Protein AF-0000000084900836 (afdb_homodimer)

Foldseek 3Di:
DLVVLVVCVVVVVVVVVPPPPDPPCPPDDDDDDPDPPDDDDDPPPPPVPPPPCPVPPPVPDPPPPQDPQLVLLVSLQVLLQSLLVLLFVVLLVVLVVVLVVLCVVLNLDDDPVQLVVCVVPVDHDPSLVVVLVVLQVQFQHRDDPVVLVQQARSNCLSDPQNSVRSLSRQADPDPRDDSDNGSVVDHSRRRLSSCLTGNVNPQQWPDNVLSVQSNVLVCCSVVPPVSGHDPVSSVSSNVSSVNSVPTPSNVD/DLVVLVVCVVVVVVVVVPVPPPPPPPCPDDDDDPDDDDDDDDDPDDPPPPPPPPVPPPVPDPPPPDDPFLVLLVSLQVLLQSLLVLLFVVLLVVLVVVLVVLCVVLNLDDDPVQLVCCVVVVDHDPSLVVVLVVLQVQFQHRDDPVVLVQQAPSNCCSDPQNSVRSLSRQFPPDPRDDSDNGSVVDHSRRRLSSCLTGNVNPQQWPDNVLSVQSNVLVCCSVVVPVSGHDPVSSVSSNVSSVNSVPTPSNVD

Organism: Ciona savignyi (NCBI:txid51511)

InterPro domains:
  IPR027897 Protein of unknown function DUF4559 [PF15112] (69-247)
  IPR027897 Protein of unknown function DUF4559 [PTHR35083] (71-247)

pLDDT: mean 72.19, std 28.57, range [16.2, 97.5]

Secondary structure (DSSP, 8-state):
-HHHHHHHHHHHHHHHHHTTS----------------------------------------------HHHHHHHHHHHHHHHHHHHHHHHHHHHHHHHHHHHHHHH-S---HHHHHHHHHH-PPPHHHHHHHHHHHHTBSSPPPHHHHHHHS-GGGTTSTTHHHHHHGGGS-TT--S----SGGGS-HHHHHHHHHHBGGGGGGSS-THHHHHHHHHHHHHHT-TTS---HHHHHHHHHHHHHHHT-HHHH-/-HHHHHHHHHHHHHHHHHTTT----------------------------------------------HHHHHHHHHHHHHHHHHHHHHHHHHHHHHHHHHHHHHHH-S---HHHHHHHHHH-PPPHHHHHHHHHHHHTBSSPPPHHHHHHHS-GGGTTSTTHHHHHHGGGS-TT--S----SGGGS-HHHHHHHHHHBGGGGGGSS-THHHHHHHHHHHHHHT-TTS---HHHHHHHHHHHHHHHT-HHHH-

Sequence (504 aa):
MYEKILRIFKQGCRQVQKHGRNVKKTSRKDGSQCSTVVTGQSSNPSCSQDKSDIQDTIPRSVHYTISHQTQNWLKAVLALRIAREYVSPVLDEFVQDMHQELVQKHGRNVSLNQIAQFRENGEVPSLLRAWINDVRSFHRTPPSTGAIRRITDVTKWPTREGAWEIARVFMAQGFRTGSENDSASFDVSAVFNYIYRCRTFEGHIEDINIARNILKARNMAMHSPMSEFTEPQLQTCLDVVDSLFNDETLKSMYEKILRIFKQGCRQVQKHGRNVKKTSRKDGSQCSTVVTGQSSNPSCSQDKSDIQDTIPRSVHYTISHQTQNWLKAVLALRIAREYVSPVLDEFVQDMHQELVQKHGRNVSLNQIAQFRENGEVPSLLRAWINDVRSFHRTPPSTGAIRRITDVTKWPTREGAWEIARVFMAQGFRTGSENDSASFDVSAVFNYIYRCRTFEGHIEDINIARNILKARNMAMHSPMSEFTEPQLQTCLDVVDSLFNDETLKS

Structure (mmCIF, N/CA/C/O backbone):
data_AF-0000000084900836-model_v1
#
loop_
_entity.id
_entity.type
_entity.pdbx_description
1 polymer 'Uncharacterized protein'
#
loop_
_atom_site.group_PDB
_atom_site.id
_atom_site.type_symbol
_atom_site.label_atom_id
_atom_site.label_alt_id
_atom_site.label_comp_id
_atom_site.label_asym_id
_atom_site.label_entity_id
_atom_site.label_seq_id
_atom_site.pdbx_PDB_ins_code
_atom_site.Cartn_x
_atom_site.Cartn_y
_atom_site.Cartn_z
_atom_site.occupancy
_atom_site.B_iso_or_equiv
_atom_site.auth_seq_id
_atom_site.auth_comp_id
_atom_site.auth_asym_id
_atom_site.auth_atom_id
_atom_site.pdbx_PDB_model_num
ATOM 1 N N . MET A 1 1 ? -17.734 -1.455 19.656 1 34 1 MET A N 1
ATOM 2 C CA . MET A 1 1 ? -16.484 -0.945 19.109 1 34 1 MET A CA 1
ATOM 3 C C . MET A 1 1 ? -16.703 -0.367 17.719 1 34 1 MET A C 1
ATOM 5 O O . MET A 1 1 ? -16.266 0.747 17.422 1 34 1 MET A O 1
ATOM 9 N N . TYR A 1 2 ? -17.469 -1.179 16.969 1 36.94 2 TYR A N 1
ATOM 10 C CA . TYR A 1 2 ? -17.797 -0.679 15.641 1 36.94 2 TYR A CA 1
ATOM 11 C C . TYR A 1 2 ? -18.75 0.516 15.734 1 36.94 2 TYR A C 1
ATOM 13 O O . TYR A 1 2 ? -18.578 1.506 15.023 1 36.94 2 TYR A O 1
ATOM 21 N N . GLU A 1 3 ? -19.625 0.421 16.688 1 39.81 3 GLU A N 1
ATOM 22 C CA . GLU A 1 3 ? -20.562 1.525 16.906 1 39.81 3 GLU A CA 1
ATOM 23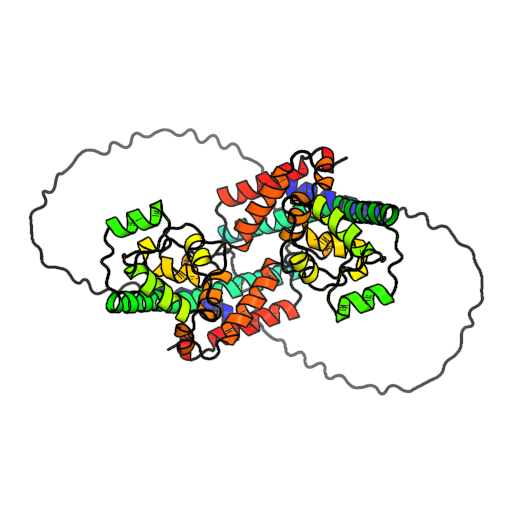 C C . GLU A 1 3 ? -19.812 2.799 17.312 1 39.81 3 GLU A C 1
ATOM 25 O O . GLU A 1 3 ? -20.172 3.893 16.859 1 39.81 3 GLU A O 1
ATOM 30 N N . LYS A 1 4 ? -18.969 2.582 18.047 1 39.5 4 LYS A N 1
ATOM 31 C CA . LYS A 1 4 ? -18.219 3.754 18.5 1 39.5 4 LYS A CA 1
ATOM 32 C C . LYS A 1 4 ? -17.469 4.406 17.344 1 39.5 4 LYS A C 1
ATOM 34 O O . LYS A 1 4 ? -17.453 5.633 17.219 1 39.5 4 LYS A O 1
ATOM 39 N N . ILE A 1 5 ? -16.938 3.566 16.641 1 39 5 ILE A N 1
ATOM 40 C CA . ILE A 1 5 ? -16.219 4.074 15.477 1 39 5 ILE A CA 1
ATOM 41 C C . ILE A 1 5 ? -17.188 4.812 14.562 1 39 5 ILE A C 1
ATOM 43 O O . ILE A 1 5 ? -16.891 5.906 14.078 1 39 5 ILE A O 1
ATOM 47 N N . LEU A 1 6 ? -18.406 4.262 14.594 1 44.94 6 LEU A N 1
ATOM 48 C CA . LEU A 1 6 ? -19.422 4.902 13.766 1 44.94 6 LEU A CA 1
ATOM 49 C C . LEU A 1 6 ? -19.922 6.199 14.398 1 44.94 6 LEU A C 1
ATOM 51 O O . LEU A 1 6 ? -20.203 7.172 13.695 1 44.94 6 LEU A O 1
ATOM 55 N N . ARG A 1 7 ? -20.016 6.148 15.703 1 43.69 7 ARG A N 1
ATOM 56 C CA . ARG A 1 7 ? -20.422 7.355 16.422 1 43.69 7 ARG A CA 1
ATOM 57 C C . ARG A 1 7 ? -19.375 8.453 16.266 1 43.69 7 ARG A C 1
ATOM 59 O O . ARG A 1 7 ? -19.719 9.625 16.078 1 43.69 7 ARG A O 1
ATOM 66 N N . ILE A 1 8 ? -18.328 7.98 16.469 1 39.66 8 ILE A N 1
ATOM 67 C CA . ILE A 1 8 ? -17.266 8.969 16.281 1 39.66 8 ILE A CA 1
ATOM 68 C C . ILE A 1 8 ? -17.281 9.469 14.844 1 39.66 8 ILE A C 1
ATOM 70 O O . ILE A 1 8 ? -17.078 10.664 14.594 1 39.66 8 ILE A O 1
ATOM 74 N N . PHE A 1 9 ? -17.609 8.539 14.047 1 38.88 9 PHE A N 1
ATOM 75 C CA . PHE A 1 9 ? -17.812 8.898 12.648 1 38.88 9 PHE A CA 1
ATOM 76 C C . PHE A 1 9 ? -18.859 10.008 12.516 1 38.88 9 PHE A C 1
ATOM 78 O O . PHE A 1 9 ? -18.672 10.961 11.758 1 38.88 9 PHE A O 1
ATOM 85 N N . LYS A 1 10 ? -20.031 9.734 13.141 1 37.31 10 LYS A N 1
ATOM 86 C CA . LYS A 1 10 ? -21.125 10.688 13.125 1 37.31 10 LYS A CA 1
ATOM 87 C C . LYS A 1 10 ? -20.75 11.984 13.836 1 37.31 10 LYS A C 1
ATOM 89 O O . LYS A 1 10 ? -21.125 13.07 13.414 1 37.31 10 LYS A O 1
ATOM 94 N N . GLN A 1 11 ? -20.078 11.812 14.828 1 36 11 GLN A N 1
ATOM 95 C CA . GLN A 1 11 ? -19.688 13 15.57 1 36 11 GLN A CA 1
ATOM 96 C C . GLN A 1 11 ? -18.5 13.703 14.898 1 36 11 GLN A C 1
ATOM 98 O O . GLN A 1 11 ? -18.422 14.93 14.883 1 36 11 GLN A O 1
ATOM 103 N N . GLY A 1 12 ? -17.625 12.922 14.555 1 34.47 12 GLY A N 1
ATOM 104 C CA . GLY A 1 12 ? -16.469 13.516 13.906 1 34.47 12 GLY A CA 1
ATOM 105 C C . GLY A 1 12 ? -16.797 14.141 12.562 1 34.47 12 GLY A C 1
ATOM 106 O O . GLY A 1 12 ? -16.188 15.133 12.164 1 34.47 12 GLY A O 1
ATOM 107 N N . CYS A 1 13 ? -17.734 13.492 11.82 1 33.16 13 CYS A N 1
ATOM 108 C CA . CYS A 1 13 ? -18.25 14.203 10.664 1 33.16 13 CYS A CA 1
ATOM 109 C C . CYS A 1 13 ? -19 15.469 11.078 1 33.16 13 CYS A C 1
ATOM 111 O O . CYS A 1 13 ? -19.094 16.422 10.305 1 33.16 13 CYS A O 1
ATOM 113 N N . ARG A 1 14 ? -19.703 15.547 12.211 1 32.03 14 ARG A N 1
ATOM 114 C CA . ARG A 1 14 ? -20.422 16.734 12.664 1 32.03 14 ARG A CA 1
ATOM 115 C C . ARG A 1 14 ? -19.453 17.844 13.055 1 32.03 14 ARG A C 1
ATOM 117 O O . ARG A 1 14 ? -19.703 19.016 12.812 1 32.03 14 ARG A O 1
ATOM 124 N N . GLN A 1 15 ? -18.438 17.516 13.711 1 31.34 15 GLN A N 1
ATOM 125 C CA . GLN A 1 15 ? -17.609 18.609 14.203 1 31.34 15 GLN A CA 1
ATOM 126 C C . GLN A 1 15 ? -16.875 19.297 13.062 1 31.34 15 GLN A C 1
ATOM 128 O O . GLN A 1 15 ? -16.453 20.453 13.188 1 31.34 15 GLN A O 1
ATOM 133 N N . VAL A 1 16 ? -16.625 18.578 12.031 1 30.45 16 VAL A N 1
ATOM 134 C CA . VAL A 1 16 ? -15.961 19.297 10.953 1 30.45 16 VAL A CA 1
ATOM 135 C C . VAL A 1 16 ? -16.922 20.297 10.32 1 30.45 16 VAL A C 1
ATOM 137 O O . VAL A 1 16 ? -16.5 21.281 9.695 1 30.45 16 VAL A O 1
ATOM 140 N N . GLN A 1 17 ? -18.234 20.125 10.398 1 28.55 17 GLN A N 1
ATOM 141 C CA . GLN A 1 17 ? -19.094 21.172 9.859 1 28.55 17 GLN A CA 1
ATOM 142 C C . GLN A 1 17 ? -18.984 22.453 10.68 1 28.55 17 GLN A C 1
ATOM 144 O O . GLN A 1 17 ? -19.234 23.547 10.172 1 28.55 17 GLN A O 1
ATOM 149 N N . LYS A 1 18 ? -18.828 22.375 11.992 1 30.53 18 LYS A N 1
ATOM 150 C CA . LYS A 1 18 ? -19.016 23.609 12.758 1 30.53 18 LYS A CA 1
ATOM 151 C C . LYS A 1 18 ? -17.812 24.516 12.617 1 30.53 18 LYS A C 1
ATOM 153 O O . LYS A 1 18 ? -17.938 25.75 12.719 1 30.53 18 LYS A O 1
ATOM 158 N N . HIS A 1 19 ? -16.5 24 12.578 1 27.3 19 HIS A N 1
ATOM 159 C CA . HIS A 1 19 ? -15.484 25 12.867 1 27.3 19 HIS A CA 1
ATOM 160 C C . HIS A 1 19 ? -15.094 25.781 11.617 1 27.3 19 HIS A C 1
ATOM 162 O O . HIS A 1 19 ? -14.086 26.484 11.602 1 27.3 19 HIS A O 1
ATOM 168 N N . GLY A 1 20 ? -15.836 25.703 10.461 1 24.16 20 GLY A N 1
ATOM 169 C CA . GLY A 1 20 ? -15.523 26.578 9.352 1 24.16 20 GLY A CA 1
ATOM 170 C C . GLY A 1 20 ? -15.602 28.047 9.711 1 24.16 20 GLY A C 1
ATOM 171 O O . GLY A 1 20 ? -15.211 28.922 8.922 1 24.16 20 GLY A O 1
ATOM 172 N N . ARG A 1 21 ? -16.5 28.453 10.531 1 25.3 21 ARG A N 1
ATOM 173 C CA . ARG A 1 21 ? -16.953 29.844 10.438 1 25.3 21 ARG A CA 1
ATOM 174 C C . ARG A 1 21 ? -15.891 30.781 10.984 1 25.3 21 ARG A C 1
ATOM 176 O O . ARG A 1 21 ? -15.773 31.922 10.539 1 25.3 21 ARG A O 1
ATOM 183 N N . ASN A 1 22 ? -15.242 30.484 12.156 1 22.73 22 ASN A N 1
ATOM 184 C CA . ASN A 1 22 ? -14.891 31.766 12.742 1 22.73 22 ASN A CA 1
ATOM 185 C C . ASN A 1 22 ? -13.57 32.312 12.195 1 22.73 22 ASN A C 1
ATOM 187 O O . ASN A 1 22 ? -12.531 32.156 12.828 1 22.73 22 ASN A O 1
ATOM 191 N N . VAL A 1 23 ? -13.219 31.922 10.891 1 21.94 23 VAL A N 1
ATOM 192 C CA . VAL A 1 23 ? -12.062 32.625 10.383 1 21.94 23 VAL A CA 1
ATOM 193 C C . VAL A 1 23 ? -12.305 34.156 10.477 1 21.94 23 VAL A C 1
ATOM 195 O O . VAL A 1 23 ? -13.281 34.656 9.93 1 21.94 23 VAL A O 1
ATOM 198 N N . LYS A 1 24 ? -11.734 34.719 11.5 1 24 24 LYS A N 1
ATOM 199 C CA . LYS A 1 24 ? -11.758 36.156 11.711 1 24 24 LYS A CA 1
ATOM 200 C C . LYS A 1 24 ? -11.289 36.906 10.469 1 24 24 LYS A C 1
ATOM 202 O O . LYS A 1 24 ? -10.219 36.594 9.922 1 24 24 LYS A O 1
ATOM 207 N N . LYS A 1 25 ? -12.125 37.531 9.703 1 23.69 25 LYS A N 1
ATOM 208 C CA . LYS A 1 25 ? -12.055 38.531 8.617 1 23.69 25 LYS A CA 1
ATOM 209 C C . LYS A 1 25 ? -10.992 39.562 8.898 1 23.69 25 LYS A C 1
ATOM 211 O O . LYS A 1 25 ? -11.133 40.375 9.836 1 23.69 25 LYS A O 1
ATOM 216 N N . THR A 1 26 ? -9.719 39.281 8.789 1 19.36 26 THR A N 1
ATOM 217 C CA . THR A 1 26 ? -8.898 40.469 8.867 1 19.36 26 THR A CA 1
ATOM 218 C C . THR A 1 26 ? -9.203 41.406 7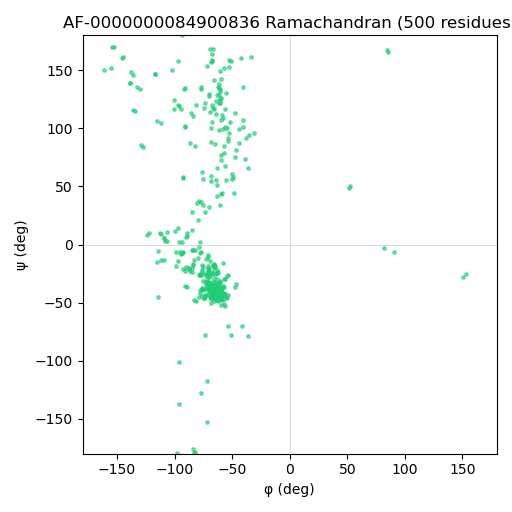.703 1 19.36 26 THR A C 1
ATOM 220 O O . THR A 1 26 ? -8.914 41.094 6.547 1 19.36 26 THR A O 1
ATOM 223 N N . SER A 1 27 ? -10.352 41.875 7.723 1 17.14 27 SER A N 1
ATOM 224 C CA . SER A 1 27 ? -10.805 42.906 6.793 1 17.14 27 SER A CA 1
ATOM 225 C C . SER A 1 27 ? -9.797 44.062 6.691 1 17.14 27 SER A C 1
ATOM 227 O O . SER A 1 27 ? -9.508 44.719 7.688 1 17.14 27 SER A O 1
ATOM 229 N N . ARG A 1 28 ? -8.656 43.781 5.953 1 19.66 28 ARG A N 1
ATOM 230 C CA . ARG A 1 28 ? -7.941 44.938 5.422 1 19.66 28 ARG A CA 1
ATOM 231 C C . ARG A 1 28 ? -8.914 45.969 4.91 1 19.66 28 ARG A C 1
ATOM 233 O O . ARG A 1 28 ? -9.977 45.656 4.367 1 19.66 28 ARG A O 1
ATOM 240 N N . LYS A 1 29 ? -8.68 47.25 5.238 1 19.38 29 LYS A N 1
ATOM 241 C CA . LYS A 1 29 ? -9.391 48.5 5.137 1 19.38 29 LYS A CA 1
ATOM 242 C C . LYS A 1 29 ? -9.609 48.906 3.68 1 19.38 29 LYS A C 1
ATOM 244 O O . LYS A 1 29 ? -10.336 49.844 3.391 1 19.38 29 LYS A O 1
ATOM 249 N N . ASP A 1 30 ? -8.773 48.281 2.682 1 19.09 30 ASP A N 1
ATOM 250 C CA . ASP A 1 30 ? -8.648 49.344 1.71 1 19.09 30 ASP A CA 1
ATOM 251 C C . ASP A 1 30 ? -9.945 49.562 0.938 1 19.09 30 ASP A C 1
ATOM 253 O O . ASP A 1 30 ? -10.75 48.625 0.815 1 19.09 30 ASP A O 1
ATOM 257 N N . GLY A 1 31 ? -10.25 50.75 0.4 1 16.5 31 GLY A N 1
ATOM 258 C CA . GLY A 1 31 ? -11.367 51.625 0.097 1 16.5 31 GLY A CA 1
ATOM 259 C C . GLY A 1 31 ? -12.195 51.125 -1.081 1 16.5 31 GLY A C 1
ATOM 260 O O . GLY A 1 31 ? -13.414 51 -0.968 1 16.5 31 GLY A O 1
ATOM 261 N N . SER A 1 32 ? -11.734 51.312 -2.443 1 17.28 32 SER A N 1
ATOM 262 C CA . SER A 1 32 ? -12.453 52.312 -3.24 1 17.28 32 SER A CA 1
ATOM 263 C C . SER A 1 32 ? -13.523 51.656 -4.105 1 17.28 32 SER A C 1
ATOM 265 O O . SER A 1 32 ? -13.516 50.438 -4.297 1 17.28 32 SER A O 1
ATOM 267 N N . GLN A 1 33 ? -13.664 52.062 -5.371 1 16.83 33 GLN A N 1
ATOM 268 C CA . GLN A 1 33 ? -14.688 52.656 -6.227 1 16.83 33 GLN A CA 1
ATOM 269 C C . GLN A 1 33 ? -15.242 51.625 -7.211 1 16.83 33 GLN A C 1
ATOM 271 O O . GLN A 1 33 ? -16.031 51.969 -8.086 1 16.83 33 GLN A O 1
ATOM 276 N N . CYS A 1 34 ? -14.922 50.188 -7.062 1 17.52 34 CYS A N 1
ATOM 277 C CA . CYS A 1 34 ? -14.992 49.688 -8.422 1 17.52 34 CYS A CA 1
ATOM 278 C C . CYS A 1 34 ? -16.422 49.656 -8.93 1 17.52 34 CYS A C 1
ATOM 280 O O . CYS A 1 34 ? -17.344 49.25 -8.203 1 17.52 34 CYS A O 1
ATOM 282 N N . SER A 1 35 ? -16.625 50.25 -10.141 1 17.03 35 SER A N 1
ATOM 283 C CA . SER A 1 35 ? -17.766 50.656 -10.953 1 17.03 35 SER A CA 1
ATOM 284 C C . SER A 1 35 ? -18.609 49.469 -11.359 1 17.03 35 SER A C 1
ATOM 286 O O . SER A 1 35 ? -18.094 48.406 -11.641 1 17.03 35 SER A O 1
ATOM 288 N N . THR A 1 36 ? -19.938 49.562 -11.117 1 17.08 36 THR A N 1
ATOM 289 C CA . THR A 1 36 ? -21.172 48.812 -11 1 17.08 36 THR A CA 1
ATOM 290 C C . THR A 1 36 ? -21.625 48.281 -12.375 1 17.08 36 THR A C 1
ATOM 292 O O . THR A 1 36 ? -22.75 47.812 -12.523 1 17.08 36 THR A O 1
ATOM 295 N N . VAL A 1 37 ? -20.531 47.938 -13.344 1 17.84 37 VAL A N 1
ATOM 296 C CA . VAL A 1 37 ? -21.219 47.969 -14.625 1 17.84 37 VAL A CA 1
ATOM 297 C C . VAL A 1 37 ? -22.328 46.938 -14.648 1 17.84 37 VAL A C 1
ATOM 299 O O . VAL A 1 37 ? -22.109 45.781 -14.266 1 17.84 37 VAL A O 1
ATOM 302 N N . VAL A 1 38 ? -23.469 47.375 -15.117 1 16.58 38 VAL A N 1
ATOM 303 C CA . VAL A 1 38 ? -24.906 47.125 -15 1 16.58 38 VAL A CA 1
ATOM 304 C C . VAL A 1 38 ? -25.281 45.812 -15.68 1 16.58 38 VAL A C 1
ATOM 306 O O . VAL A 1 38 ? -24.422 44.938 -15.852 1 16.58 38 VAL A O 1
ATOM 309 N N . THR A 1 39 ? -26.203 45.719 -16.859 1 16.2 39 THR A N 1
ATOM 310 C CA . THR A 1 39 ? -27.625 45.375 -16.797 1 16.2 39 THR A CA 1
ATOM 311 C C . THR A 1 39 ? -27.891 44.062 -17.484 1 16.2 39 THR A C 1
ATOM 313 O O . THR A 1 39 ? -28.672 43.219 -16.984 1 16.2 39 THR A O 1
ATOM 316 N N . GLY A 1 40 ? -27.328 43.688 -18.812 1 17 40 GLY A N 1
ATOM 317 C CA . GLY A 1 40 ? -28.469 43.469 -19.688 1 17 40 GLY A CA 1
ATOM 318 C C . GLY A 1 40 ? -29.062 42.062 -19.578 1 17 40 GLY A C 1
ATOM 319 O O . GLY A 1 40 ? -28.438 41.188 -19 1 17 40 GLY A O 1
ATOM 320 N N . GLN A 1 41 ? -30.172 41.688 -20.484 1 17.05 41 GLN A N 1
ATOM 321 C CA . GLN A 1 41 ? -31.469 41.031 -20.547 1 17.05 41 GLN A CA 1
ATOM 322 C C . GLN A 1 41 ? -31.312 39.562 -20.953 1 17.05 41 GLN A C 1
ATOM 324 O O . GLN A 1 41 ? -30.609 39.25 -21.906 1 17.05 41 GLN A O 1
ATOM 329 N N . SER A 1 42 ? -31.672 38.594 -20.094 1 18.39 42 SER A N 1
ATOM 330 C CA . SER A 1 42 ? -31.438 37.156 -19.969 1 18.39 42 SER A CA 1
ATOM 331 C C . SER A 1 42 ? -32.344 36.344 -20.875 1 18.39 42 SER A C 1
ATOM 333 O O . SER A 1 42 ? -32.406 35.125 -20.781 1 18.39 42 SER A O 1
ATOM 335 N N . SER A 1 43 ? -32.719 36.812 -22.156 1 18.31 43 SER A N 1
ATOM 336 C CA . SER A 1 43 ? -33.938 36.125 -22.609 1 18.31 43 SER A CA 1
ATOM 337 C C . SER A 1 43 ? -33.688 34.625 -22.828 1 18.31 43 SER A C 1
ATOM 339 O O . SER A 1 43 ? -32.688 34.25 -23.438 1 18.31 43 SER A O 1
ATOM 341 N N . ASN A 1 44 ? -34.375 33.75 -22.031 1 18.44 44 ASN A N 1
ATOM 342 C CA . ASN A 1 44 ? -34.344 32.344 -21.672 1 18.44 44 ASN A CA 1
ATOM 343 C C . ASN A 1 44 ? -34.906 31.469 -22.797 1 18.44 44 ASN A C 1
ATOM 345 O O . ASN A 1 44 ? -36.094 31.5 -23.062 1 18.44 44 ASN A O 1
ATOM 349 N N . PRO A 1 45 ? -34.312 31.562 -24.078 1 19.55 45 PRO A N 1
ATOM 350 C CA . PRO A 1 45 ? -35.156 30.875 -25.062 1 19.55 45 PRO A CA 1
ATOM 351 C C . PRO A 1 45 ? -35.438 29.422 -24.688 1 19.55 45 PRO A C 1
ATOM 353 O O . PRO A 1 45 ? -34.625 28.797 -23.984 1 19.55 45 PRO A O 1
ATOM 356 N N . SER A 1 46 ? -36.688 28.984 -24.719 1 19.75 46 SER A N 1
ATOM 357 C CA . SER A 1 46 ? -37.5 27.828 -24.359 1 19.75 46 SER A CA 1
ATOM 358 C C . SER A 1 46 ? -37.094 26.594 -25.156 1 19.75 46 SER A C 1
ATOM 360 O O . SER A 1 46 ? -37.375 26.516 -26.359 1 19.75 46 SER A O 1
ATOM 362 N N . CYS A 1 47 ? -35.812 26.188 -25.125 1 19.5 47 CYS A N 1
ATOM 363 C CA . CYS A 1 47 ? -35.469 25.109 -26.047 1 19.5 47 CYS A CA 1
ATOM 364 C C . CYS A 1 47 ? -36.281 23.859 -25.734 1 19.5 47 CYS A C 1
ATOM 366 O O . CYS A 1 47 ? -36.281 23.391 -24.594 1 19.5 47 CYS A O 1
ATOM 368 N N . SER A 1 48 ? -37.312 23.594 -26.406 1 20.83 48 SER A N 1
ATOM 369 C CA . SER A 1 48 ? -38.344 22.562 -26.391 1 20.83 48 SER A CA 1
ATOM 370 C C . SER A 1 48 ? -37.719 21.172 -26.5 1 20.83 48 SER A C 1
ATOM 372 O O . SER A 1 48 ? -37.188 20.797 -27.547 1 20.83 48 SER A O 1
ATOM 374 N N . GLN A 1 49 ? -36.969 20.75 -25.438 1 19.09 49 GLN A N 1
ATOM 375 C CA . GLN A 1 49 ? -36.219 19.516 -25.438 1 19.09 49 GLN A CA 1
ATOM 376 C C . GLN A 1 49 ? -37.125 18.297 -25.531 1 19.09 49 GLN A C 1
ATOM 378 O O . GLN A 1 49 ? -38 18.109 -24.688 1 19.09 49 GLN A O 1
ATOM 383 N N . ASP A 1 50 ? -37.469 17.891 -26.703 1 20.47 50 ASP A N 1
ATOM 384 C CA . ASP A 1 50 ? -38.281 16.688 -26.922 1 20.47 50 ASP A CA 1
ATOM 385 C C . ASP A 1 50 ? -37.656 15.477 -26.234 1 20.47 50 ASP A C 1
ATOM 387 O O . ASP A 1 50 ? -36.562 15.039 -26.578 1 20.47 50 ASP A O 1
ATOM 391 N N . LYS A 1 51 ? -37.969 15.18 -24.969 1 23.72 51 LYS A N 1
ATOM 392 C CA . LYS A 1 51 ? -37.625 14.172 -23.969 1 23.72 51 LYS A CA 1
ATOM 393 C C . LYS A 1 51 ? -38.062 12.781 -24.422 1 23.72 51 LYS A C 1
ATOM 395 O O . LYS A 1 51 ? -39.219 12.383 -24.172 1 23.72 51 LYS A O 1
ATOM 400 N N . SER A 1 52 ? -37.688 12.367 -25.656 1 21.77 52 SER A N 1
ATOM 401 C CA . SER A 1 52 ? -38.188 11.031 -25.969 1 21.77 52 SER A CA 1
ATOM 402 C C . SER A 1 52 ? -37.688 10.016 -24.938 1 21.77 52 SER A C 1
ATOM 404 O O . SER A 1 52 ? -36.5 9.961 -24.609 1 21.77 52 SER A O 1
ATOM 406 N N . ASP A 1 53 ? -38.469 9.461 -24.031 1 23.11 53 ASP A N 1
ATOM 407 C CA . ASP A 1 53 ? -38.5 8.539 -22.891 1 23.11 53 ASP A CA 1
ATOM 408 C C . ASP A 1 53 ? -38 7.152 -23.297 1 23.11 53 ASP A C 1
ATOM 410 O O . ASP A 1 53 ? -38.75 6.363 -23.875 1 23.11 53 ASP A O 1
ATOM 414 N N . ILE A 1 54 ? -36.906 7.031 -24.062 1 23.47 54 ILE A N 1
ATOM 415 C CA . ILE A 1 54 ? -36.5 5.656 -24.312 1 23.47 54 ILE A CA 1
ATOM 416 C C . ILE A 1 54 ? -36.344 4.902 -23 1 23.47 54 ILE A C 1
ATOM 418 O O . ILE A 1 54 ? -35.562 5.277 -22.141 1 23.47 54 ILE A O 1
ATOM 422 N N . GLN A 1 55 ? -37.312 4.254 -22.5 1 23.89 55 GLN A N 1
ATOM 423 C CA . GLN A 1 55 ? -37.469 3.373 -21.344 1 23.89 55 GLN A CA 1
ATOM 424 C C . GLN A 1 55 ? -36.406 2.291 -21.312 1 23.89 55 GLN A C 1
ATOM 426 O O . GLN A 1 55 ? -36.438 1.366 -22.125 1 23.89 55 GLN A O 1
ATOM 431 N N . ASP A 1 56 ? -35.125 2.588 -21.234 1 25.25 56 ASP A N 1
ATOM 432 C CA . ASP A 1 56 ? -33.969 1.7 -21.109 1 25.25 56 ASP A CA 1
ATOM 433 C C . ASP A 1 56 ? -34.219 0.647 -20.031 1 25.25 56 ASP A C 1
ATOM 435 O O . ASP A 1 56 ? -34.312 0.977 -18.844 1 25.25 56 ASP A O 1
ATOM 439 N N . THR A 1 57 ? -34.875 -0.406 -20.219 1 25.52 57 THR A N 1
ATOM 440 C CA . THR A 1 57 ? -35.156 -1.559 -19.375 1 25.52 57 THR A CA 1
ATOM 441 C C . THR A 1 57 ? -33.875 -2.25 -18.938 1 25.52 57 THR A C 1
ATOM 443 O O . THR A 1 57 ? -33.281 -3 -19.703 1 25.52 57 THR A O 1
ATOM 446 N N . ILE A 1 58 ? -32.812 -1.586 -18.531 1 27.34 58 ILE A N 1
ATOM 447 C CA . ILE A 1 58 ? -31.734 -2.229 -17.781 1 27.34 58 ILE A CA 1
ATOM 448 C C . ILE A 1 58 ? -32.312 -3.133 -16.703 1 27.34 58 ILE A C 1
ATOM 450 O O . ILE A 1 58 ? -33.156 -2.691 -15.891 1 27.34 58 ILE A O 1
ATOM 454 N N . PRO A 1 59 ? -32.406 -4.41 -16.891 1 28.69 59 PRO A N 1
ATOM 455 C CA . PRO A 1 59 ? -33.062 -5.027 -15.734 1 28.69 59 PRO A CA 1
ATOM 456 C C . PRO A 1 59 ? -32.469 -4.539 -14.414 1 28.69 59 PRO A C 1
ATOM 458 O O . PRO A 1 59 ? -31.266 -4.422 -14.273 1 28.69 59 PRO A O 1
ATOM 461 N N . ARG A 1 60 ? -32.969 -3.857 -13.516 1 29.33 60 ARG A N 1
ATOM 462 C CA . ARG A 1 60 ? -32.75 -3.145 -12.258 1 29.33 60 ARG A CA 1
ATOM 463 C C . ARG A 1 60 ? -31.844 -3.951 -11.328 1 29.33 60 ARG A C 1
ATOM 465 O O . ARG A 1 60 ? -30.922 -3.406 -10.727 1 29.33 60 ARG A O 1
ATOM 472 N N . SER A 1 61 ? -32.156 -5.238 -10.602 1 31.36 61 SER A N 1
ATOM 473 C CA . SER A 1 61 ? -31.906 -5.766 -9.266 1 31.36 61 SER A CA 1
ATOM 474 C C . SER A 1 61 ? -30.703 -6.711 -9.273 1 31.36 61 SER A C 1
ATOM 476 O O . SER A 1 61 ? -30.828 -7.883 -8.906 1 31.36 61 SER A O 1
ATOM 478 N N . VAL A 1 62 ? -29.859 -6.945 -10.07 1 32.09 62 VAL A N 1
ATOM 479 C CA . VAL A 1 62 ? -28.891 -7.938 -9.625 1 32.09 62 VAL A CA 1
ATOM 480 C C . VAL A 1 62 ? -28.188 -7.441 -8.352 1 32.09 62 VAL A C 1
ATOM 482 O O . VAL A 1 62 ? -27.359 -6.535 -8.414 1 32.09 62 VAL A O 1
ATOM 485 N N . HIS A 1 63 ? -28.781 -7.5 -7.223 1 36.59 63 HIS A N 1
ATOM 486 C CA . HIS A 1 63 ? -28.25 -7.316 -5.875 1 36.59 63 HIS A CA 1
ATOM 487 C C . HIS A 1 63 ? -27 -8.148 -5.652 1 36.59 63 HIS A C 1
ATOM 489 O O . HIS A 1 63 ? -27.062 -9.375 -5.605 1 36.59 63 HIS A O 1
ATOM 495 N N . TYR A 1 64 ? -25.922 -8.047 -6.375 1 42 64 TYR A N 1
ATOM 496 C CA . TYR A 1 64 ? -24.703 -8.703 -5.918 1 42 64 TYR A CA 1
ATOM 497 C C . TYR A 1 64 ? -24.594 -8.648 -4.398 1 42 64 TYR A C 1
ATOM 499 O O . TYR A 1 64 ? -24.547 -7.566 -3.812 1 42 64 TYR A O 1
ATOM 507 N N . THR A 1 65 ? -25.109 -9.805 -3.84 1 58.38 65 THR A N 1
ATOM 508 C CA . THR A 1 65 ? -25 -9.914 -2.391 1 58.38 65 THR A CA 1
ATOM 509 C C . THR A 1 65 ? -23.531 -10.062 -1.975 1 58.38 65 THR A C 1
ATOM 511 O O . THR A 1 65 ? -22.844 -10.953 -2.467 1 58.38 65 THR A O 1
ATOM 514 N N . ILE A 1 66 ? -23 -9.094 -1.477 1 73.12 66 ILE A N 1
ATOM 515 C CA . ILE A 1 66 ? -21.656 -9.125 -0.922 1 73.12 66 ILE A CA 1
ATOM 516 C C . ILE A 1 66 ? -21.609 -10.078 0.272 1 73.12 66 ILE A C 1
ATOM 518 O O . ILE A 1 66 ? -22.531 -10.086 1.099 1 73.12 66 ILE A O 1
ATOM 522 N N . SER A 1 67 ? -20.703 -11.062 0.172 1 80.94 67 SER A N 1
ATOM 523 C CA . SER A 1 67 ? -20.547 -12.016 1.266 1 80.94 67 SER A CA 1
ATOM 524 C C . SER A 1 67 ? -20.328 -11.297 2.596 1 80.94 67 SER A C 1
ATOM 526 O O . SER A 1 67 ? -20 -10.109 2.621 1 80.94 67 SER A O 1
ATOM 528 N N . HIS A 1 68 ? -20.625 -12.047 3.643 1 85.5 68 HIS A N 1
ATOM 529 C CA . HIS A 1 68 ? -20.375 -11.516 4.977 1 85.5 68 HIS A CA 1
ATOM 530 C C . HIS A 1 68 ? -18.906 -11.148 5.148 1 85.5 68 HIS A C 1
ATOM 532 O O . HIS A 1 68 ? -18.578 -10.133 5.773 1 85.5 68 HIS A O 1
ATOM 538 N N . GLN A 1 69 ? -18.031 -11.945 4.559 1 92.44 69 GLN A N 1
ATOM 539 C CA . GLN A 1 69 ? -16.594 -11.695 4.676 1 92.44 69 GLN A CA 1
ATOM 540 C C . GLN A 1 69 ? -16.188 -10.453 3.893 1 92.44 69 GLN A C 1
ATOM 542 O O . GLN A 1 69 ? -15.289 -9.719 4.309 1 92.44 69 GLN A O 1
ATOM 547 N N . THR A 1 70 ? -16.844 -10.203 2.791 1 89.19 70 THR A N 1
ATOM 548 C CA . THR A 1 70 ? -16.594 -8.992 2.021 1 89.19 70 THR A CA 1
ATOM 549 C C . THR A 1 70 ? -17.109 -7.762 2.76 1 89.19 70 THR A C 1
ATOM 551 O O . THR A 1 70 ? -16.484 -6.691 2.709 1 89.19 70 THR A O 1
ATOM 554 N N . GLN A 1 71 ? -18.156 -7.961 3.406 1 85.44 71 GLN A N 1
ATOM 555 C CA . GLN A 1 71 ? -18.688 -6.871 4.223 1 85.44 71 GLN A CA 1
ATOM 556 C C . GLN A 1 71 ? -17.719 -6.523 5.359 1 85.44 71 GLN A C 1
ATOM 558 O O . GLN A 1 71 ? -17.531 -5.348 5.672 1 85.44 71 GLN A O 1
ATOM 563 N N . ASN A 1 72 ? -17.219 -7.586 5.996 1 90.94 72 ASN A N 1
ATOM 564 C CA . ASN A 1 72 ? -16.219 -7.367 7.039 1 90.94 72 ASN A CA 1
ATOM 565 C C . ASN A 1 72 ? -15.016 -6.594 6.508 1 90.94 72 ASN A C 1
ATOM 567 O O . ASN A 1 72 ? -14.523 -5.676 7.168 1 90.94 72 ASN A O 1
ATOM 571 N N . TRP A 1 73 ? -14.625 -6.98 5.371 1 95.81 73 TRP A N 1
ATOM 572 C CA . TRP A 1 73 ? -13.5 -6.309 4.727 1 95.81 73 TRP A CA 1
ATOM 573 C C . TRP A 1 73 ? -13.828 -4.848 4.441 1 95.81 73 TRP A C 1
ATOM 575 O O . TRP A 1 73 ? -13.016 -3.959 4.707 1 95.81 73 TRP A O 1
ATOM 585 N N . LEU A 1 74 ? -15.008 -4.586 3.977 1 90.5 74 LEU A N 1
ATOM 586 C CA . LEU A 1 74 ? -15.422 -3.223 3.672 1 90.5 74 LEU A CA 1
ATOM 587 C C . LEU A 1 74 ? -15.508 -2.381 4.941 1 90.5 74 LEU A C 1
ATOM 589 O O . LEU A 1 74 ? -15.117 -1.211 4.941 1 90.5 74 LEU A O 1
ATOM 593 N N . LYS A 1 75 ? -15.961 -2.979 5.945 1 89.75 75 LYS A N 1
ATOM 594 C CA . LYS A 1 75 ? -16.016 -2.287 7.23 1 89.75 75 LYS A CA 1
ATOM 595 C C . LYS A 1 75 ? -14.617 -1.88 7.691 1 89.75 75 LYS A C 1
ATOM 597 O O . LYS A 1 75 ? -14.43 -0.784 8.227 1 89.75 75 LYS A O 1
ATOM 602 N N . ALA A 1 76 ? -13.711 -2.748 7.516 1 95 76 ALA A N 1
ATOM 603 C CA . ALA A 1 76 ? -12.328 -2.451 7.883 1 95 76 ALA A CA 1
ATOM 604 C C . ALA A 1 76 ? -11.781 -1.297 7.047 1 95 76 ALA A C 1
ATOM 606 O O . ALA A 1 76 ? -11.117 -0.399 7.578 1 95 76 ALA A O 1
ATOM 607 N N . VAL A 1 77 ? -12.094 -1.313 5.781 1 95.56 77 VAL A N 1
ATOM 608 C CA . VAL A 1 77 ? -11.625 -0.271 4.875 1 95.56 77 VAL A CA 1
ATOM 609 C C . VAL A 1 77 ? -12.203 1.078 5.293 1 95.56 77 VAL A C 1
ATOM 611 O O . VAL A 1 77 ? -11.484 2.08 5.34 1 95.56 77 VAL A O 1
ATOM 614 N N . LEU A 1 78 ? -13.391 1.073 5.641 1 91.06 78 LEU A N 1
ATOM 615 C CA . LEU A 1 78 ? -14.062 2.311 6.027 1 91.06 78 LEU A CA 1
ATOM 616 C C . LEU A 1 78 ? -13.547 2.812 7.371 1 91.06 78 LEU A C 1
ATOM 618 O O . LEU A 1 78 ? -13.398 4.02 7.57 1 91.06 78 LEU A O 1
ATOM 622 N N . ALA A 1 79 ? -13.305 1.861 8.219 1 92.75 79 ALA A N 1
ATOM 623 C CA . ALA A 1 79 ? -12.742 2.242 9.508 1 92.75 79 ALA A CA 1
ATOM 624 C C . ALA A 1 79 ? -11.375 2.898 9.328 1 92.75 79 ALA A C 1
ATOM 626 O O . ALA A 1 79 ? -11.055 3.877 10.016 1 92.75 79 ALA A O 1
ATOM 627 N N . LEU A 1 80 ? -10.609 2.367 8.477 1 96.25 80 LEU A N 1
ATOM 628 C CA . LEU A 1 80 ? -9.289 2.922 8.195 1 96.25 80 LEU A CA 1
ATOM 629 C C . LEU A 1 80 ? -9.406 4.305 7.562 1 96.25 80 LEU A C 1
ATOM 631 O O . LEU A 1 80 ? -8.609 5.199 7.871 1 96.25 80 LEU A O 1
ATOM 635 N N . ARG A 1 81 ? -10.398 4.48 6.727 1 93.12 81 ARG A N 1
ATOM 636 C CA . ARG A 1 81 ? -10.656 5.793 6.141 1 93.12 81 ARG A CA 1
ATOM 637 C C . ARG A 1 81 ? -11.008 6.816 7.215 1 93.12 81 ARG A C 1
ATOM 639 O O . ARG A 1 81 ? -10.523 7.949 7.18 1 93.12 81 ARG A O 1
ATOM 646 N N . ILE A 1 82 ? -11.727 6.398 8.102 1 90.62 82 ILE A N 1
ATOM 647 C CA . ILE A 1 82 ? -12.141 7.27 9.195 1 90.62 82 ILE A CA 1
ATOM 648 C C . ILE A 1 82 ? -10.93 7.641 10.047 1 90.62 82 ILE A C 1
ATOM 650 O O . ILE A 1 82 ? -10.82 8.781 10.508 1 90.62 82 ILE A O 1
ATOM 654 N N . ALA A 1 83 ? -10.125 6.664 10.273 1 93.56 83 ALA A N 1
ATOM 655 C CA . ALA A 1 83 ? -8.891 6.934 11.008 1 93.56 83 ALA A CA 1
ATOM 656 C C . ALA A 1 83 ? -8.062 8.016 10.32 1 93.56 83 ALA A C 1
ATOM 658 O O . ALA A 1 83 ? -7.527 8.906 10.984 1 93.56 83 ALA A O 1
ATOM 659 N N . ARG A 1 84 ? -7.984 7.941 9.047 1 94.88 84 ARG A N 1
ATOM 660 C CA . ARG A 1 84 ? -7.266 8.945 8.266 1 94.88 84 ARG A CA 1
ATOM 661 C C . ARG A 1 84 ? -7.902 10.32 8.422 1 94.88 84 ARG A C 1
ATOM 663 O O . ARG A 1 84 ? -7.203 11.32 8.617 1 94.88 84 ARG A O 1
ATOM 670 N N . GLU A 1 85 ? -9.172 10.352 8.375 1 90.06 85 GLU A N 1
ATOM 671 C CA . GLU A 1 85 ? -9.898 11.617 8.516 1 90.06 85 GLU A CA 1
ATOM 672 C C . GLU A 1 85 ? -9.719 12.203 9.906 1 90.06 85 GLU A C 1
ATOM 674 O O . GLU A 1 85 ? -9.633 13.422 10.062 1 90.06 85 GLU A O 1
ATOM 679 N N . TYR A 1 86 ? -9.633 11.352 10.844 1 90.5 86 TYR A N 1
ATOM 680 C CA . TYR A 1 86 ? -9.531 11.766 12.242 1 90.5 86 TYR A CA 1
ATOM 681 C C . TYR A 1 86 ? -8.227 12.508 12.492 1 90.5 86 TYR A C 1
ATOM 683 O O . TYR A 1 86 ? -8.203 13.5 13.219 1 90.5 86 TYR A O 1
ATOM 691 N N . VAL A 1 87 ? -7.176 12.062 11.836 1 93.06 87 VAL A N 1
ATOM 692 C CA . VAL A 1 87 ? -5.867 12.633 12.148 1 93.06 87 VAL A CA 1
ATOM 693 C C . VAL A 1 87 ? -5.566 13.789 11.195 1 93.06 87 VAL A C 1
ATOM 695 O O . VAL A 1 87 ? -4.652 14.578 11.438 1 93.06 87 VAL A O 1
ATOM 698 N N . SER A 1 88 ? -6.406 14.008 10.172 1 91.81 88 SER A N 1
ATOM 699 C CA . SER A 1 88 ? -6.121 14.914 9.062 1 91.81 88 SER A CA 1
ATOM 700 C C . SER A 1 88 ? -5.961 16.359 9.547 1 91.81 88 SER A C 1
ATOM 702 O O . SER A 1 88 ? -5.027 17.047 9.148 1 91.81 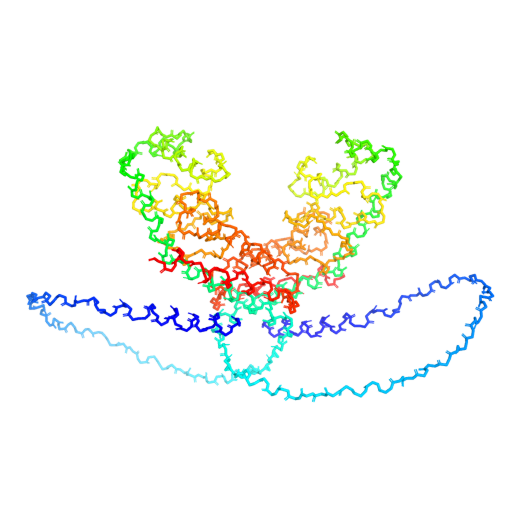88 SER A O 1
ATOM 704 N N . PRO A 1 89 ? -6.824 16.828 10.461 1 90 89 PRO A N 1
ATOM 705 C CA . PRO A 1 89 ? -6.656 18.203 10.898 1 90 89 PRO A CA 1
ATOM 706 C C . PRO A 1 89 ? -5.336 18.438 11.633 1 90 89 PRO A C 1
ATOM 708 O O . PRO A 1 89 ? -4.684 19.469 11.43 1 90 89 PRO A O 1
ATOM 711 N N . VAL A 1 90 ? -4.965 17.516 12.438 1 93.12 90 VAL A N 1
ATOM 712 C CA . VAL A 1 90 ? -3.721 17.625 13.188 1 93.12 90 VAL A CA 1
ATOM 713 C C . VAL A 1 90 ? -2.533 17.562 12.227 1 93.12 90 VAL A C 1
ATOM 715 O O . VAL A 1 90 ? -1.577 18.328 12.367 1 93.12 90 VAL A O 1
ATOM 718 N N . LEU A 1 91 ? -2.652 16.688 11.297 1 94.19 91 LEU A N 1
ATOM 719 C CA . LEU A 1 91 ? -1.571 16.531 10.328 1 94.19 91 LEU A CA 1
ATOM 720 C C . LEU A 1 91 ? -1.443 17.781 9.461 1 94.19 91 LEU A C 1
ATOM 722 O O . LEU A 1 91 ? -0.332 18.234 9.18 1 94.19 91 LEU A O 1
ATOM 726 N N . ASP A 1 92 ? -2.559 18.328 9.039 1 93.19 92 ASP A N 1
ATOM 727 C CA . ASP A 1 92 ? -2.557 19.516 8.188 1 93.19 92 ASP A CA 1
ATOM 728 C C . ASP A 1 92 ? -1.88 20.688 8.891 1 93.19 92 ASP A C 1
ATOM 730 O O . ASP A 1 92 ? -1.1 21.422 8.273 1 93.19 92 ASP A O 1
ATOM 734 N N . GLU A 1 93 ? -2.17 20.812 10.047 1 94.06 93 GLU A N 1
ATOM 735 C CA . GLU A 1 93 ? -1.552 21.875 10.836 1 94.06 93 GLU A CA 1
ATOM 736 C C . GLU A 1 93 ? -0.063 21.609 11.039 1 94.06 93 GLU A C 1
ATOM 738 O O . GLU A 1 93 ? 0.758 22.531 10.898 1 94.06 93 GLU A O 1
ATOM 743 N N . PHE A 1 94 ? 0.191 20.406 11.367 1 95.5 94 PHE A N 1
ATOM 744 C CA . PHE A 1 94 ? 1.57 20.031 11.656 1 95.5 94 PHE A CA 1
ATOM 745 C C . PHE A 1 94 ? 2.459 20.25 10.438 1 95.5 94 PHE A C 1
ATOM 747 O O . PHE A 1 94 ? 3.578 20.75 10.562 1 95.5 94 PHE A O 1
ATOM 754 N N . VAL A 1 95 ? 2.016 19.844 9.305 1 95.56 95 VAL A N 1
ATOM 755 C CA . VAL A 1 95 ? 2.762 19.953 8.055 1 95.56 95 VAL A CA 1
ATOM 756 C C . VAL A 1 95 ? 3.074 21.422 7.77 1 95.56 95 VAL A C 1
ATOM 758 O O . VAL A 1 95 ? 4.188 21.766 7.359 1 95.56 95 VAL A O 1
ATOM 761 N N . GLN A 1 96 ? 2.115 22.297 8.031 1 95.62 96 GLN A N 1
ATOM 762 C CA . GLN A 1 96 ? 2.309 23.719 7.82 1 95.62 96 GLN A CA 1
ATOM 763 C C . GLN A 1 96 ? 3.305 24.297 8.828 1 95.62 96 GLN A C 1
ATOM 765 O O . GLN A 1 96 ? 4.168 25.109 8.461 1 95.62 96 GLN A O 1
ATOM 770 N N . ASP A 1 97 ? 3.172 23.828 10.055 1 95.81 97 ASP A N 1
ATOM 771 C CA . ASP A 1 97 ? 4.059 24.312 11.102 1 95.81 97 ASP A CA 1
ATOM 772 C C . ASP A 1 97 ? 5.508 23.922 10.828 1 95.81 97 ASP A C 1
ATOM 774 O O . ASP A 1 97 ? 6.426 24.719 11.008 1 95.81 97 ASP A O 1
ATOM 778 N N . MET A 1 98 ? 5.637 22.734 10.445 1 96.12 98 MET A N 1
ATOM 779 C CA . MET A 1 98 ? 6.98 22.25 10.141 1 96.12 98 MET A CA 1
ATOM 780 C C . MET A 1 98 ? 7.598 23.047 8.992 1 96.12 98 MET A C 1
ATOM 782 O O . MET A 1 98 ? 8.781 23.406 9.039 1 96.12 98 MET A O 1
ATOM 786 N N . HIS A 1 99 ? 6.859 23.25 8.031 1 96.38 99 HIS A N 1
ATOM 787 C CA . HIS A 1 99 ? 7.336 24.047 6.895 1 96.38 99 HIS A CA 1
ATOM 788 C C . HIS A 1 99 ? 7.719 25.453 7.324 1 96.38 99 HIS A C 1
ATOM 790 O O . HIS A 1 99 ? 8.75 25.984 6.895 1 96.38 99 HIS A O 1
ATOM 796 N N . GLN A 1 100 ? 6.883 26.078 8.133 1 96.19 100 GLN A N 1
ATOM 797 C CA . GLN A 1 100 ? 7.152 27.422 8.617 1 96.19 100 GLN A CA 1
ATOM 798 C C . GLN A 1 100 ? 8.453 27.469 9.414 1 96.19 100 GLN A C 1
ATOM 800 O O . GLN A 1 100 ? 9.211 28.438 9.312 1 96.19 100 GLN A O 1
ATOM 805 N N . GLU A 1 101 ? 8.664 26.406 10.227 1 96.12 101 GLU A N 1
ATOM 806 C CA . GLU A 1 101 ? 9.906 26.312 10.984 1 96.12 101 GLU A CA 1
ATOM 807 C C . GLU A 1 101 ? 11.117 26.25 10.055 1 96.12 101 GLU A C 1
ATOM 809 O O . GLU A 1 101 ? 12.141 26.875 10.328 1 96.12 101 GLU A O 1
ATOM 814 N N . LEU A 1 102 ? 10.93 25.562 9.008 1 96.19 102 LEU A N 1
ATOM 815 C CA . LEU A 1 102 ? 12.023 25.422 8.047 1 96.19 102 LEU A CA 1
ATOM 816 C C . LEU A 1 102 ? 12.242 26.719 7.285 1 96.19 102 LEU A C 1
ATOM 818 O O . LEU A 1 102 ? 13.383 27.078 6.992 1 96.19 102 LEU A O 1
ATOM 822 N N . VAL A 1 103 ? 11.234 27.359 7.027 1 94.62 103 VAL A N 1
ATOM 823 C CA . VAL A 1 103 ? 11.32 28.641 6.34 1 94.62 103 VAL A CA 1
ATOM 824 C C . VAL A 1 103 ? 12.031 29.656 7.234 1 94.62 103 VAL A C 1
ATOM 826 O O . VAL A 1 103 ? 12.844 30.453 6.754 1 94.62 103 VAL A O 1
ATOM 829 N N . GLN A 1 104 ? 11.625 29.609 8.367 1 94.75 104 GLN A N 1
ATOM 830 C CA . GLN A 1 104 ? 12.266 30.516 9.32 1 94.75 104 GLN A CA 1
ATOM 831 C C . GLN A 1 104 ? 13.758 30.234 9.438 1 94.75 104 GLN A C 1
ATOM 833 O O . GLN A 1 104 ? 14.57 31.156 9.57 1 94.75 104 GLN A O 1
ATOM 838 N N . LYS A 1 105 ? 14.039 29.016 9.414 1 94.19 105 LYS A N 1
ATOM 839 C CA . LYS A 1 105 ? 15.422 28.594 9.625 1 94.19 105 LYS A CA 1
ATOM 840 C C . LYS A 1 105 ? 16.266 28.844 8.375 1 94.19 105 LYS A C 1
ATOM 842 O O . LYS A 1 105 ? 17.422 29.234 8.477 1 94.19 105 LYS A O 1
ATOM 847 N N . HIS A 1 106 ? 15.695 28.484 7.18 1 92.62 106 HIS A N 1
ATOM 848 C CA . HIS A 1 106 ? 16.531 28.453 5.98 1 92.62 106 HIS A CA 1
ATOM 849 C C . HIS A 1 106 ? 16.156 29.594 5.035 1 92.62 106 HIS A C 1
ATOM 851 O O . HIS A 1 106 ? 16.922 29.922 4.117 1 92.62 106 HIS A O 1
ATOM 857 N N . GLY A 1 107 ? 15.016 30.25 5.25 1 88.75 107 GLY A N 1
ATOM 858 C CA . GLY A 1 107 ? 14.578 31.328 4.383 1 88.75 107 GLY A CA 1
ATOM 859 C C . GLY A 1 107 ? 13.828 30.844 3.158 1 88.75 107 GLY A C 1
ATOM 860 O O . GLY A 1 107 ? 13.766 29.641 2.898 1 88.75 107 GLY A O 1
ATOM 861 N N . ARG A 1 108 ? 13.203 31.641 2.451 1 83.81 108 ARG A N 1
ATOM 862 C CA . ARG A 1 108 ? 12.398 31.344 1.275 1 83.81 108 ARG A CA 1
ATOM 863 C C . ARG A 1 108 ? 13.172 31.609 -0.008 1 83.81 108 ARG A C 1
ATOM 865 O O . ARG A 1 108 ? 12.781 31.156 -1.085 1 83.81 108 ARG A O 1
ATOM 872 N N . ASN A 1 109 ? 13.992 32.219 0.14 1 71.5 109 ASN A N 1
ATOM 873 C CA . ASN A 1 109 ? 14.555 32.812 -1.067 1 71.5 109 ASN A CA 1
ATOM 874 C C . ASN A 1 109 ? 15.5 31.844 -1.781 1 71.5 109 ASN A C 1
ATOM 876 O O . ASN A 1 109 ? 16.609 31.578 -1.304 1 71.5 109 ASN A O 1
ATOM 880 N N . VAL A 1 110 ? 14.789 31.062 -2.559 1 70 110 VAL A N 1
ATOM 881 C CA . VAL A 1 110 ? 15.648 30.344 -3.492 1 70 110 VAL A CA 1
ATOM 882 C C . VAL A 1 110 ? 15.695 31.094 -4.824 1 70 110 VAL A C 1
ATOM 884 O O . VAL A 1 110 ? 14.656 31.453 -5.379 1 70 110 VAL A O 1
ATOM 887 N N . SER A 1 111 ? 16.844 31.422 -5.055 1 70.25 111 SER A N 1
ATOM 888 C CA . SER A 1 111 ? 16.984 32.156 -6.293 1 70.25 111 SER A CA 1
ATOM 889 C C . SER A 1 111 ? 16.562 31.328 -7.496 1 70.25 111 SER A C 1
ATOM 891 O O . SER A 1 111 ? 16.734 30.109 -7.508 1 70.25 111 SER A O 1
ATOM 893 N N . LEU A 1 112 ? 15.898 31.891 -8.242 1 69 112 LEU A N 1
ATOM 894 C CA . LEU A 1 112 ? 15.484 31.266 -9.5 1 69 112 LEU A CA 1
ATOM 895 C C . LEU A 1 112 ? 16.672 30.625 -10.203 1 69 112 LEU A C 1
ATOM 897 O O . LEU A 1 112 ? 16.516 29.578 -10.836 1 69 112 LEU A O 1
ATOM 901 N N . ASN A 1 113 ? 17.688 31.266 -10.07 1 68.81 113 ASN A N 1
ATOM 902 C CA . ASN A 1 113 ? 18.906 30.719 -10.672 1 68.81 113 ASN A CA 1
ATOM 903 C C . ASN A 1 113 ? 19.281 29.375 -10.055 1 68.81 113 ASN A C 1
ATOM 905 O O . ASN A 1 113 ? 19.734 28.469 -10.758 1 68.81 113 ASN A O 1
ATOM 909 N N . GLN A 1 114 ? 19.031 29.375 -8.898 1 71 114 GLN A N 1
ATOM 910 C CA . GLN A 1 114 ? 19.375 28.141 -8.211 1 71 114 GLN A CA 1
ATOM 911 C C . GLN A 1 114 ? 18.422 27.016 -8.586 1 71 114 GLN A C 1
ATOM 913 O O . GLN A 1 114 ? 18.844 25.875 -8.766 1 71 114 GLN A O 1
ATOM 918 N N . ILE A 1 115 ? 17.406 27.406 -8.773 1 73.19 115 ILE A N 1
ATOM 919 C CA . ILE A 1 115 ? 16.391 26.438 -9.203 1 73.19 115 ILE A CA 1
ATOM 920 C C . ILE A 1 115 ? 16.719 25.938 -10.609 1 73.19 115 ILE A C 1
ATOM 922 O O . ILE A 1 115 ? 16.609 24.75 -10.898 1 73.19 115 ILE A O 1
ATOM 926 N N . ALA A 1 116 ? 16.922 26.875 -11.359 1 70.12 116 ALA A N 1
ATOM 927 C CA . ALA A 1 116 ? 17.297 26.531 -12.727 1 70.12 116 ALA A CA 1
ATOM 928 C C . ALA A 1 116 ? 18.5 25.594 -12.75 1 70.12 116 ALA A C 1
ATOM 930 O O . ALA A 1 116 ? 18.531 24.641 -13.539 1 70.12 116 ALA A O 1
ATOM 931 N N . GLN A 1 117 ? 19.438 25.875 -12.039 1 68.25 117 GLN A N 1
ATOM 932 C CA . GLN A 1 117 ? 20.641 25.047 -11.977 1 68.25 117 GLN A CA 1
ATOM 933 C C . GLN A 1 117 ? 20.312 23.641 -11.492 1 68.25 117 GLN A C 1
ATOM 935 O O . GLN A 1 117 ? 20.859 22.656 -11.992 1 68.25 117 GLN A O 1
ATOM 940 N N . PHE A 1 118 ? 19.516 23.625 -10.633 1 73.88 118 PHE A N 1
ATOM 941 C CA . PHE A 1 118 ? 19.109 22.344 -10.086 1 73.88 118 PHE A CA 1
ATOM 942 C C . PHE A 1 118 ? 18.391 21.5 -11.141 1 73.88 118 PHE A C 1
ATOM 944 O O . PHE A 1 118 ? 18.641 20.297 -11.258 1 73.88 118 PHE A O 1
ATOM 951 N N . ARG A 1 119 ? 17.594 22.109 -11.867 1 69.88 119 ARG A N 1
ATOM 952 C CA . ARG A 1 119 ? 16.844 21.422 -12.906 1 69.88 119 ARG A CA 1
ATOM 953 C C . ARG A 1 119 ? 17.75 20.953 -14.031 1 69.88 119 ARG A C 1
ATOM 955 O O . ARG A 1 119 ? 17.516 19.906 -14.641 1 69.88 119 ARG A O 1
ATOM 962 N N . GLU A 1 120 ? 18.734 21.703 -14.25 1 69.31 120 GLU A N 1
ATOM 963 C CA . GLU A 1 120 ? 19.625 21.438 -15.375 1 69.31 120 GLU A CA 1
ATOM 964 C C . GLU A 1 120 ? 20.656 20.359 -15.023 1 69.31 120 GLU A C 1
ATOM 966 O O . GLU A 1 120 ? 20.875 19.438 -15.805 1 69.31 120 GLU A O 1
ATOM 971 N N . ASN A 1 121 ? 21.25 20.516 -13.93 1 68.69 121 ASN A N 1
ATOM 972 C CA . ASN A 1 121 ? 22.391 19.641 -13.695 1 68.69 121 ASN A CA 1
ATOM 973 C C . ASN A 1 121 ? 22.125 18.703 -12.516 1 68.69 121 ASN A C 1
ATOM 975 O O . ASN A 1 121 ? 22.938 17.812 -12.234 1 68.69 121 ASN A O 1
ATOM 979 N N . GLY A 1 122 ? 21.141 19.125 -11.883 1 70.38 122 GLY A N 1
ATOM 980 C CA . GLY A 1 122 ? 20.781 18.219 -10.797 1 70.38 122 GLY A CA 1
ATOM 981 C C . GLY A 1 122 ? 21.484 18.547 -9.492 1 70.38 122 GLY A C 1
ATOM 982 O O . GLY A 1 122 ? 21.312 17.844 -8.492 1 70.38 122 GLY A O 1
ATOM 983 N N . GLU A 1 123 ? 22.391 19.484 -9.57 1 74.69 123 GLU A N 1
ATOM 984 C CA . GLU A 1 123 ? 23.094 19.875 -8.352 1 74.69 123 GLU A CA 1
ATOM 985 C C . GLU A 1 123 ? 22.172 20.625 -7.398 1 74.69 123 GLU A C 1
ATOM 987 O O . GLU A 1 123 ? 21.625 21.672 -7.754 1 74.69 123 GLU A O 1
ATOM 992 N N . VAL A 1 124 ? 22.172 20.203 -6.367 1 77.94 124 VAL A N 1
ATOM 993 C CA . VAL A 1 124 ? 21.281 20.812 -5.387 1 77.94 124 VAL A CA 1
ATOM 994 C C . VAL A 1 124 ? 21.922 22.078 -4.809 1 77.94 124 VAL A C 1
ATOM 996 O O . VAL A 1 124 ? 23.031 22.016 -4.262 1 77.94 124 VAL A O 1
ATOM 999 N N . PRO A 1 125 ? 21.234 23.203 -5 1 81.06 125 PRO A N 1
ATOM 1000 C CA . PRO A 1 125 ? 21.75 24.422 -4.363 1 81.06 125 PRO A CA 1
ATOM 1001 C C . PRO A 1 125 ? 21.891 24.266 -2.85 1 81.06 125 PRO A C 1
ATOM 1003 O O . PRO A 1 125 ? 21.156 23.5 -2.223 1 81.06 125 PRO A O 1
ATOM 1006 N N . SER A 1 126 ? 22.906 25.094 -2.389 1 78.62 126 SER A N 1
ATOM 1007 C CA . SER A 1 126 ? 23.266 25 -0.979 1 78.62 126 SER A CA 1
ATOM 1008 C C . SER A 1 126 ? 22.031 25.172 -0.084 1 78.62 126 SER A C 1
ATOM 1010 O O . SER A 1 126 ? 21.875 24.453 0.903 1 78.62 126 SER A O 1
ATOM 1012 N N . LEU A 1 127 ? 21.25 26.109 -0.422 1 82.56 127 LEU A N 1
ATOM 1013 C CA . LEU A 1 127 ? 20.047 26.359 0.38 1 82.56 127 LEU A CA 1
ATOM 1014 C C . LEU A 1 127 ? 19.156 25.141 0.413 1 82.56 127 LEU A C 1
ATOM 1016 O O . LEU A 1 127 ? 18.672 24.734 1.478 1 82.56 127 LEU A O 1
ATOM 1020 N N . LEU A 1 128 ? 19.047 24.609 -0.673 1 88.06 128 LEU A N 1
ATOM 1021 C CA . LEU A 1 128 ? 18.172 23.453 -0.77 1 88.06 128 LEU A CA 1
ATOM 1022 C C . LEU A 1 128 ? 18.812 22.234 -0.102 1 88.06 128 LEU A C 1
ATOM 1024 O O . LEU A 1 128 ? 18.109 21.375 0.426 1 88.06 128 LEU A O 1
ATOM 1028 N N . ARG A 1 129 ? 20.125 22.312 -0.097 1 89.44 129 ARG A N 1
ATOM 1029 C CA . ARG A 1 129 ? 20.828 21.234 0.597 1 89.44 129 ARG A CA 1
ATOM 1030 C C . ARG A 1 129 ? 20.547 21.281 2.096 1 89.44 129 ARG A C 1
ATOM 1032 O O . ARG A 1 129 ? 20.391 20.234 2.732 1 89.44 129 ARG A O 1
ATOM 1039 N N . ALA A 1 130 ? 20.547 22.438 2.646 1 92.12 130 ALA A N 1
ATOM 1040 C CA . ALA A 1 130 ? 20.25 22.594 4.066 1 92.12 130 ALA A CA 1
ATOM 1041 C C . ALA A 1 130 ? 18.828 22.109 4.383 1 92.12 130 ALA A C 1
ATOM 1043 O O . ALA A 1 130 ? 18.609 21.469 5.41 1 92.12 130 ALA A O 1
ATOM 1044 N N . TRP A 1 131 ? 17.938 22.438 3.473 1 94.25 131 TRP A N 1
ATOM 1045 C CA . TRP A 1 131 ? 16.578 21.953 3.6 1 94.25 131 TRP A CA 1
ATOM 1046 C C . TRP A 1 131 ? 16.531 20.438 3.607 1 94.25 131 TRP A C 1
ATOM 1048 O O . TRP A 1 131 ? 15.898 19.828 4.48 1 94.25 131 TRP A O 1
ATOM 1058 N N . ILE A 1 132 ? 17.25 19.891 2.656 1 93.56 132 ILE A N 1
ATOM 1059 C CA . ILE A 1 132 ? 17.25 18.453 2.465 1 93.56 132 ILE A CA 1
ATOM 1060 C C . ILE A 1 132 ? 17.844 17.766 3.686 1 93.56 132 ILE A C 1
ATOM 1062 O O . ILE A 1 132 ? 17.312 16.75 4.168 1 93.56 132 ILE A O 1
ATOM 1066 N N . ASN A 1 133 ? 18.875 18.344 4.164 1 94.94 133 ASN A N 1
ATOM 1067 C CA . ASN A 1 133 ? 19.547 17.766 5.324 1 94.94 133 ASN A CA 1
ATOM 1068 C C . ASN A 1 133 ? 18.625 17.75 6.547 1 94.94 133 ASN A C 1
ATOM 1070 O O . ASN A 1 133 ? 18.594 16.75 7.277 1 94.94 133 ASN A O 1
ATOM 1074 N N . ASP A 1 134 ? 17.938 18.734 6.805 1 96.25 134 ASP A N 1
ATOM 1075 C CA . ASP A 1 134 ? 17.016 18.797 7.938 1 96.25 134 ASP A CA 1
ATOM 1076 C C . ASP A 1 134 ? 15.852 17.828 7.758 1 96.25 134 ASP A C 1
ATOM 1078 O O . ASP A 1 134 ? 15.508 17.078 8.68 1 96.25 134 ASP A O 1
ATOM 1082 N N . VAL A 1 135 ? 15.312 17.875 6.531 1 96.06 135 VAL A N 1
ATOM 1083 C CA . VAL A 1 135 ? 14.18 17.016 6.262 1 96.06 135 VAL A CA 1
ATOM 1084 C C . VAL A 1 135 ? 14.594 15.547 6.422 1 96.06 135 VAL A C 1
ATOM 1086 O O . VAL A 1 135 ? 13.852 14.742 6.988 1 96.06 135 VAL A O 1
ATOM 1089 N N . ARG A 1 136 ? 15.758 15.195 6.023 1 96.25 136 ARG A N 1
ATOM 1090 C CA . ARG A 1 136 ? 16.297 13.852 6.168 1 96.25 136 ARG A CA 1
ATOM 1091 C C . ARG A 1 136 ? 16.484 13.492 7.641 1 96.25 136 ARG A C 1
ATOM 1093 O O . ARG A 1 136 ? 16.234 12.359 8.047 1 96.25 136 ARG A O 1
ATOM 1100 N N . SER A 1 137 ? 16.859 14.547 8.344 1 96.44 137 SER A N 1
ATOM 1101 C CA . SER A 1 137 ? 17.109 14.297 9.766 1 96.44 137 SER A CA 1
ATOM 1102 C C . SER A 1 137 ? 15.805 14.016 10.508 1 96.44 137 SER A C 1
ATOM 1104 O O . SER A 1 137 ? 15.812 13.375 11.562 1 96.44 137 SER A O 1
ATOM 1106 N N . PHE A 1 138 ? 14.75 14.414 9.984 1 96.88 138 PHE A N 1
ATOM 1107 C CA . PHE A 1 138 ? 13.438 14.219 10.594 1 96.88 138 PHE A CA 1
ATOM 1108 C C . PHE A 1 138 ? 12.891 12.836 10.266 1 96.88 138 PHE A C 1
ATOM 1110 O O . PHE A 1 138 ? 11.906 12.391 10.867 1 96.88 138 PHE A O 1
ATOM 1117 N N . HIS A 1 139 ? 13.469 12.18 9.352 1 96.56 139 HIS A N 1
ATOM 1118 C CA . HIS A 1 139 ? 12.938 10.922 8.852 1 96.56 139 HIS A CA 1
ATOM 1119 C C . HIS A 1 139 ? 13.5 9.734 9.633 1 96.56 139 HIS A C 1
ATOM 1121 O O . HIS A 1 139 ? 14.695 9.672 9.898 1 96.56 139 HIS A O 1
ATOM 1127 N N . ARG A 1 140 ? 12.727 8.781 10.039 1 94.38 140 ARG A N 1
ATOM 1128 C CA . ARG A 1 140 ? 13.141 7.609 10.805 1 94.38 140 ARG A CA 1
ATOM 1129 C C . ARG A 1 140 ? 14.117 6.746 10.008 1 94.38 140 ARG A C 1
ATOM 1131 O O . ARG A 1 140 ? 14.969 6.074 10.586 1 94.38 140 ARG A O 1
ATOM 1138 N N . THR A 1 141 ? 13.859 6.641 8.656 1 93.62 141 THR A N 1
ATOM 1139 C CA . THR A 1 141 ? 14.727 5.977 7.691 1 93.62 141 THR A CA 1
ATOM 1140 C C . THR A 1 141 ? 15.047 6.898 6.52 1 93.62 141 THR A C 1
ATOM 1142 O O . THR A 1 141 ? 14.445 6.777 5.449 1 93.62 141 THR A O 1
ATOM 1145 N N . PRO A 1 142 ? 16.031 7.73 6.691 1 93.56 142 PRO A N 1
ATOM 1146 C CA . PRO A 1 142 ? 16.266 8.82 5.738 1 93.56 142 PRO A CA 1
ATOM 1147 C C . PRO A 1 142 ? 16.547 8.312 4.324 1 93.56 142 PRO A C 1
ATOM 1149 O O . PRO A 1 142 ? 17.484 7.539 4.117 1 93.56 142 PRO A O 1
ATOM 1152 N N . PRO A 1 143 ? 15.734 8.75 3.445 1 91.94 143 PRO A N 1
ATOM 1153 C CA . PRO A 1 143 ? 16.047 8.438 2.051 1 91.94 143 PRO A CA 1
ATOM 1154 C C . PRO A 1 143 ? 17.297 9.156 1.549 1 91.94 143 PRO A C 1
ATOM 1156 O O . PRO A 1 143 ? 17.703 10.164 2.125 1 91.94 143 PRO A O 1
ATOM 1159 N N . SER A 1 144 ? 17.828 8.516 0.508 1 91 144 SER A N 1
ATOM 1160 C CA . SER A 1 144 ? 18.953 9.188 -0.122 1 91 144 SER A CA 1
ATOM 1161 C C . SER A 1 144 ? 18.516 10.477 -0.803 1 91 144 SER A C 1
ATOM 1163 O O . SER A 1 144 ? 17.328 10.672 -1.08 1 91 144 SER A O 1
ATOM 1165 N N . THR A 1 145 ? 19.469 11.359 -1.023 1 86.5 145 THR A N 1
ATOM 1166 C CA . THR A 1 145 ? 19.188 12.609 -1.72 1 86.5 145 THR A CA 1
ATOM 1167 C C . THR A 1 145 ? 18.625 12.344 -3.111 1 86.5 145 THR A C 1
ATOM 1169 O O . THR A 1 145 ? 17.734 13.062 -3.576 1 86.5 145 THR A O 1
ATOM 1172 N N . GLY A 1 146 ? 19.203 11.375 -3.793 1 84.44 146 GLY A N 1
ATOM 1173 C CA . GLY A 1 146 ? 18.688 10.992 -5.102 1 84.44 146 GLY A CA 1
ATOM 1174 C C . GLY A 1 146 ? 17.234 10.539 -5.066 1 84.44 146 GLY A C 1
ATOM 1175 O O . GLY A 1 146 ? 16.453 10.867 -5.957 1 84.44 146 GLY A O 1
ATOM 1176 N N . ALA A 1 147 ? 16.891 9.836 -4.004 1 86.88 147 ALA A N 1
ATOM 1177 C CA . ALA A 1 147 ? 15.523 9.367 -3.838 1 86.88 147 ALA A CA 1
ATOM 1178 C C . ALA A 1 147 ? 14.57 10.531 -3.598 1 86.88 147 ALA A C 1
ATOM 1180 O O . ALA A 1 147 ? 13.453 10.547 -4.125 1 86.88 147 ALA A O 1
ATOM 1181 N N . ILE A 1 148 ? 14.969 11.477 -2.873 1 88.38 148 ILE A N 1
ATOM 1182 C CA . ILE A 1 148 ? 14.164 12.648 -2.562 1 88.38 148 ILE A CA 1
ATOM 1183 C C . ILE A 1 148 ? 13.844 13.414 -3.846 1 88.38 148 ILE A C 1
ATOM 1185 O O . ILE A 1 148 ? 12.719 13.859 -4.043 1 88.38 148 ILE A O 1
ATOM 1189 N N . ARG A 1 149 ? 14.711 13.445 -4.719 1 83.12 149 ARG A N 1
ATOM 1190 C CA . ARG A 1 149 ? 14.539 14.188 -5.965 1 83.12 149 ARG A CA 1
ATOM 1191 C C . ARG A 1 149 ? 13.516 13.5 -6.867 1 83.12 149 ARG A C 1
ATOM 1193 O O . ARG A 1 149 ? 12.867 14.148 -7.688 1 83.12 149 ARG A O 1
ATOM 1200 N N . ARG A 1 150 ? 13.391 12.297 -6.629 1 82.5 150 ARG A N 1
ATOM 1201 C CA . ARG A 1 150 ? 12.453 11.539 -7.449 1 82.5 150 ARG A CA 1
ATOM 1202 C C . ARG A 1 150 ? 11.047 11.586 -6.863 1 82.5 150 ARG A C 1
ATOM 1204 O O . ARG A 1 150 ? 10.062 11.445 -7.586 1 82.5 150 ARG A O 1
ATOM 1211 N N . ILE A 1 151 ? 11.016 11.875 -5.594 1 84.5 151 ILE A N 1
ATOM 1212 C CA . ILE A 1 151 ? 9.75 11.805 -4.863 1 84.5 151 ILE A CA 1
ATOM 1213 C C . ILE A 1 151 ? 9.055 13.156 -4.906 1 84.5 151 ILE A C 1
ATOM 1215 O O . ILE A 1 151 ? 7.82 13.227 -4.914 1 84.5 151 ILE A O 1
ATOM 1219 N N . THR A 1 152 ? 9.859 14.203 -4.859 1 87.44 152 THR A N 1
ATOM 1220 C CA . THR A 1 152 ? 9.289 15.539 -4.703 1 87.44 152 THR A CA 1
ATOM 1221 C C . THR A 1 152 ? 10.109 16.562 -5.469 1 87.44 152 THR A C 1
ATOM 1223 O O . THR A 1 152 ? 11.266 16.312 -5.824 1 87.44 152 THR A O 1
ATOM 1226 N N . ASP A 1 153 ? 9.43 17.672 -5.695 1 86.12 153 ASP A N 1
ATOM 1227 C CA . ASP A 1 153 ? 10.117 18.812 -6.293 1 86.12 153 ASP A CA 1
ATOM 1228 C C . ASP A 1 153 ? 10.703 19.719 -5.219 1 86.12 153 ASP A C 1
ATOM 1230 O O . ASP A 1 153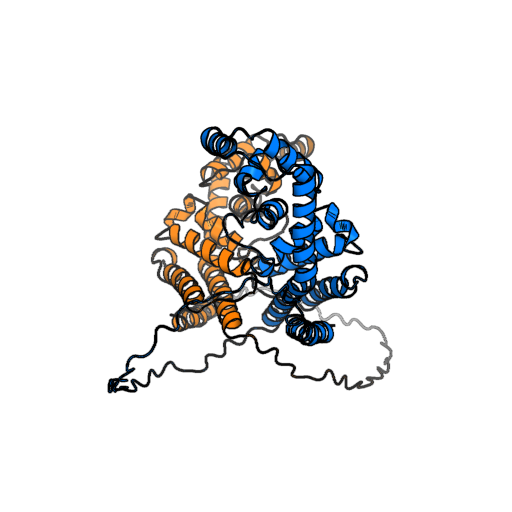 ? 10.023 20.625 -4.723 1 86.12 153 ASP A O 1
ATOM 1234 N N . VAL A 1 154 ? 11.945 19.562 -5.035 1 88 154 VAL A N 1
ATOM 1235 C CA . VAL A 1 154 ? 12.641 20.234 -3.941 1 88 154 VAL A CA 1
ATOM 1236 C C . VAL A 1 154 ? 12.633 21.75 -4.184 1 88 154 VAL A C 1
ATOM 1238 O O . VAL A 1 154 ? 12.727 22.531 -3.236 1 88 154 VAL A O 1
ATOM 1241 N N . THR A 1 155 ? 12.492 22.188 -5.406 1 86.12 155 THR A N 1
ATOM 1242 C CA . THR A 1 155 ? 12.531 23.609 -5.727 1 86.12 155 THR A CA 1
ATOM 1243 C C . THR A 1 155 ? 11.281 24.312 -5.207 1 86.12 155 THR A C 1
ATOM 1245 O O . THR A 1 155 ? 11.266 25.547 -5.078 1 86.12 155 THR A O 1
ATOM 1248 N N . LYS A 1 156 ? 10.406 23.547 -4.777 1 87.62 156 LYS A N 1
ATOM 1249 C CA . LYS A 1 156 ? 9.156 24.109 -4.285 1 87.62 156 LYS A CA 1
ATOM 1250 C C . LYS A 1 156 ? 9.164 24.219 -2.76 1 87.62 156 LYS A C 1
ATOM 1252 O O . LYS A 1 156 ? 8.32 24.891 -2.174 1 87.62 156 LYS A O 1
ATOM 1257 N N . TRP A 1 157 ? 10.047 23.766 -2.152 1 91.94 157 TRP A N 1
ATOM 1258 C CA . TRP A 1 157 ? 10.078 23.641 -0.699 1 91.94 157 TRP A CA 1
ATOM 1259 C C . TRP A 1 157 ? 10.047 25.016 -0.035 1 91.94 157 TRP A C 1
ATOM 1261 O O . TRP A 1 157 ? 9.328 25.219 0.943 1 91.94 157 TRP A O 1
ATOM 1271 N N . PRO A 1 158 ? 10.812 26 -0.593 1 90.44 158 PRO A N 1
ATOM 1272 C CA . PRO A 1 158 ? 10.805 27.297 0.067 1 90.44 158 PRO A CA 1
ATOM 1273 C C . PRO A 1 158 ? 9.562 28.125 -0.262 1 90.44 158 PRO A C 1
ATOM 1275 O O . PRO A 1 158 ? 9.344 29.188 0.322 1 90.44 158 PRO A O 1
ATOM 1278 N N . THR A 1 159 ? 8.68 27.578 -1.126 1 87.75 159 THR A N 1
ATOM 1279 C CA . THR A 1 159 ? 7.523 28.344 -1.584 1 87.75 159 THR A CA 1
ATOM 1280 C C . THR A 1 159 ? 6.285 27.984 -0.77 1 87.75 159 THR A C 1
ATOM 1282 O O . THR A 1 159 ? 6.352 27.156 0.15 1 87.75 159 THR A O 1
ATOM 1285 N N . ARG A 1 160 ? 5.246 28.625 -1.145 1 84.25 160 ARG A N 1
ATOM 1286 C CA . ARG A 1 160 ? 3.986 28.406 -0.443 1 84.25 160 ARG A CA 1
ATOM 1287 C C . ARG A 1 160 ? 3.486 26.969 -0.65 1 84.25 160 ARG A C 1
ATOM 1289 O O . ARG A 1 160 ? 2.742 26.438 0.179 1 84.25 160 ARG A O 1
ATOM 1296 N N . GLU A 1 161 ? 3.969 26.344 -1.667 1 84 161 GLU A N 1
ATOM 1297 C CA . GLU A 1 161 ? 3.582 24.969 -1.976 1 84 161 GLU A CA 1
ATOM 1298 C C . GLU A 1 161 ? 4.5 23.969 -1.278 1 84 161 GLU A C 1
ATOM 1300 O O . GLU A 1 161 ? 4.309 22.75 -1.397 1 84 161 GLU A O 1
ATOM 1305 N N . GLY A 1 162 ? 5.34 24.406 -0.456 1 91.31 162 GLY A N 1
ATOM 1306 C CA . GLY A 1 162 ? 6.438 23.609 0.047 1 91.31 162 GLY A CA 1
ATOM 1307 C C . GLY A 1 162 ? 6.016 22.625 1.131 1 91.31 162 GLY A C 1
ATOM 1308 O O . GLY A 1 162 ? 6.621 21.562 1.289 1 91.31 162 GLY A O 1
ATOM 1309 N N . ALA A 1 163 ? 4.957 22.969 1.784 1 93.88 163 ALA A N 1
ATOM 1310 C CA . ALA A 1 163 ? 4.574 22.188 2.951 1 93.88 163 ALA A CA 1
ATOM 1311 C C . ALA A 1 163 ? 4.262 20.75 2.557 1 93.88 163 ALA A C 1
ATOM 1313 O O . ALA A 1 163 ? 4.836 19.797 3.109 1 93.88 163 ALA A O 1
ATOM 1314 N N . TRP A 1 164 ? 3.496 20.578 1.573 1 92.5 164 TRP A N 1
ATOM 1315 C CA . TRP A 1 164 ? 3.072 19.234 1.194 1 92.5 164 TRP A CA 1
ATOM 1316 C C . TRP A 1 164 ? 4.078 18.594 0.243 1 92.5 164 TRP A C 1
ATOM 1318 O O . TRP A 1 164 ? 4.137 17.359 0.123 1 92.5 164 TRP A O 1
ATOM 1328 N N . GLU A 1 165 ? 4.91 19.422 -0.416 1 90.44 165 GLU A N 1
ATOM 1329 C CA . GLU A 1 165 ? 6.035 18.859 -1.159 1 90.44 165 GLU A CA 1
ATOM 1330 C C . GLU A 1 165 ? 7.023 18.172 -0.226 1 90.44 165 GLU A C 1
ATOM 1332 O O . GLU A 1 165 ? 7.539 17.094 -0.547 1 90.44 165 GLU A O 1
ATOM 1337 N N . ILE A 1 166 ? 7.23 18.781 0.846 1 93.12 166 ILE A N 1
ATOM 1338 C CA . ILE A 1 166 ? 8.125 18.203 1.84 1 93.12 166 ILE A CA 1
ATOM 1339 C C . ILE A 1 166 ? 7.48 16.969 2.467 1 93.12 166 ILE A C 1
ATOM 1341 O O . ILE A 1 166 ? 8.156 15.969 2.729 1 93.12 166 ILE A O 1
ATOM 1345 N N . ALA A 1 167 ? 6.188 17.094 2.723 1 94.31 167 ALA A N 1
ATOM 1346 C CA . ALA A 1 167 ? 5.461 16 3.354 1 94.31 167 ALA A CA 1
ATOM 1347 C C . ALA A 1 167 ? 5.605 14.711 2.543 1 94.31 167 ALA A C 1
ATOM 1349 O O . ALA A 1 167 ? 5.652 13.617 3.109 1 94.31 167 ALA A O 1
ATOM 1350 N N . ARG A 1 168 ? 5.77 14.75 1.204 1 91.94 168 ARG A N 1
ATOM 1351 C CA . ARG A 1 168 ? 5.867 13.609 0.302 1 91.94 168 ARG A CA 1
ATOM 1352 C C . ARG A 1 168 ? 7.098 12.766 0.618 1 91.94 168 ARG A C 1
ATOM 1354 O O . ARG A 1 168 ? 7.109 11.555 0.373 1 91.94 168 ARG A O 1
ATOM 1361 N N . VAL A 1 169 ? 8.055 13.367 1.26 1 92.94 169 VAL A N 1
ATOM 1362 C CA . VAL A 1 169 ? 9.289 12.664 1.577 1 92.94 169 VAL A CA 1
ATOM 1363 C C . VAL A 1 169 ? 9 11.539 2.576 1 92.94 169 VAL A C 1
ATOM 1365 O O . VAL A 1 169 ? 9.656 10.5 2.553 1 92.94 169 VAL A O 1
ATOM 1368 N N . PHE A 1 170 ? 8.016 11.797 3.336 1 94.25 170 PHE A N 1
ATOM 1369 C CA . PHE A 1 170 ? 7.715 10.867 4.418 1 94.25 170 PHE A CA 1
ATOM 1370 C C . PHE A 1 170 ? 6.648 9.867 3.99 1 94.25 170 PHE A C 1
ATOM 1372 O O . PHE A 1 170 ? 6.344 8.922 4.723 1 94.25 170 PHE A O 1
ATOM 1379 N N . MET A 1 171 ? 6.121 10.109 2.832 1 90.62 171 MET A N 1
ATOM 1380 C CA . MET A 1 171 ? 5.027 9.281 2.326 1 90.62 171 MET A CA 1
ATOM 1381 C C . MET A 1 171 ? 5.539 8.266 1.313 1 90.62 171 MET A C 1
ATOM 1383 O O . MET A 1 171 ? 6.605 8.453 0.724 1 90.62 171 MET A O 1
ATOM 1387 N N . ALA A 1 172 ? 5.293 7.016 1.52 1 70.69 172 ALA A N 1
ATOM 1388 C CA . ALA A 1 172 ? 5.75 5.957 0.62 1 70.69 172 ALA A CA 1
ATOM 1389 C C . ALA A 1 172 ? 5.562 6.363 -0.84 1 70.69 172 ALA A C 1
ATOM 1391 O O . ALA A 1 172 ? 4.875 7.34 -1.137 1 70.69 172 ALA A O 1
ATOM 1392 N N . GLN A 1 173 ? 6.316 5.66 -1.776 1 61.22 173 GLN A N 1
ATOM 1393 C CA . GLN A 1 173 ? 6.434 5.953 -3.201 1 61.22 173 GLN A CA 1
ATOM 1394 C C . GLN A 1 173 ? 5.078 5.863 -3.898 1 61.22 173 GLN A C 1
ATOM 1396 O O . GLN A 1 173 ? 4.199 5.117 -3.463 1 61.22 173 GLN A O 1
ATOM 1401 N N . GLY A 1 174 ? 4.668 6.859 -4.672 1 51.5 174 GLY A N 1
ATOM 1402 C CA . GLY A 1 174 ? 3.549 6.773 -5.594 1 51.5 174 GLY A CA 1
ATOM 1403 C C . GLY A 1 174 ? 2.881 8.109 -5.848 1 51.5 174 GLY A C 1
ATOM 1404 O O . GLY A 1 174 ? 2.029 8.227 -6.73 1 51.5 174 GLY A O 1
ATOM 1405 N N . PHE A 1 175 ? 3.094 8.922 -4.77 1 51.75 175 PHE A N 1
ATOM 1406 C CA . PHE A 1 175 ? 2.297 10.133 -4.949 1 51.75 175 PHE A CA 1
ATOM 1407 C C . PHE A 1 175 ? 3.113 11.219 -5.633 1 51.75 175 PHE A C 1
ATOM 1409 O O . PHE A 1 175 ? 3.809 11.992 -4.965 1 51.75 175 PHE A O 1
ATOM 1416 N N . ARG A 1 176 ? 3.588 10.859 -6.762 1 49.88 176 ARG A N 1
ATOM 1417 C CA . ARG A 1 176 ? 4.559 11.773 -7.348 1 49.88 176 ARG A CA 1
ATOM 1418 C C . ARG A 1 176 ? 3.996 13.195 -7.43 1 49.88 176 ARG A C 1
ATOM 1420 O O . ARG A 1 176 ? 4.711 14.164 -7.191 1 49.88 176 ARG A O 1
ATOM 1427 N N . THR A 1 177 ? 2.982 13.281 -8.383 1 51.53 177 THR A N 1
ATOM 1428 C CA . THR A 1 177 ? 2.75 14.633 -8.875 1 51.53 177 THR A CA 1
ATOM 1429 C C . THR A 1 177 ? 1.356 15.117 -8.484 1 51.53 177 THR A C 1
ATOM 1431 O O . THR A 1 177 ? 0.418 14.328 -8.398 1 51.53 177 THR A O 1
ATOM 1434 N N . GLY A 1 178 ? 1.29 16.031 -7.504 1 55.53 178 GLY A N 1
ATOM 1435 C CA . GLY A 1 178 ? 0.008 16.703 -7.43 1 55.53 178 GLY A CA 1
ATOM 1436 C C . GLY A 1 178 ? 0.071 18.016 -6.66 1 55.53 178 GLY A C 1
ATOM 1437 O O . GLY A 1 178 ? 1.107 18.359 -6.082 1 55.53 178 GLY A O 1
ATOM 1438 N N . SER A 1 179 ? -0.705 18.781 -7.023 1 57.72 179 SER A N 1
ATOM 1439 C CA . SER A 1 179 ? -0.922 20.094 -6.418 1 57.72 179 SER A CA 1
ATOM 1440 C C . SER A 1 179 ? -1.711 19.969 -5.117 1 57.72 179 SER A C 1
ATOM 1442 O O . SER A 1 179 ? -2.395 20.906 -4.711 1 57.72 179 SER A O 1
ATOM 1444 N N . GLU A 1 180 ? -1.329 18.844 -4.484 1 64.5 180 GLU A N 1
ATOM 1445 C CA . GLU A 1 180 ? -2.125 18.594 -3.285 1 64.5 180 GLU A CA 1
ATOM 1446 C C . GLU A 1 180 ? -1.676 19.5 -2.135 1 64.5 180 GLU A C 1
ATOM 1448 O O . GLU A 1 180 ? -0.477 19.688 -1.918 1 64.5 180 GLU A O 1
ATOM 1453 N N . ASN A 1 181 ? -2.705 19.984 -1.545 1 69.5 181 ASN A N 1
ATOM 1454 C CA . ASN A 1 181 ? -2.416 20.953 -0.502 1 69.5 181 ASN A CA 1
ATOM 1455 C C . ASN A 1 181 ? -3.035 20.547 0.832 1 69.5 181 ASN A C 1
ATOM 1457 O O . ASN A 1 181 ? -3.137 21.375 1.747 1 69.5 181 ASN A O 1
ATOM 1461 N N . ASP A 1 182 ? -3.523 19.375 0.763 1 81.81 182 ASP A N 1
ATOM 1462 C CA . ASP A 1 182 ? -4.066 18.906 2.033 1 81.81 182 ASP A CA 1
ATOM 1463 C C . ASP A 1 182 ? -4.016 17.375 2.125 1 81.81 182 ASP A C 1
ATOM 1465 O O . ASP A 1 182 ? -3.656 16.703 1.156 1 81.81 182 ASP A O 1
ATOM 1469 N N . SER A 1 183 ? -4.312 16.953 3.355 1 85.56 183 SER A N 1
ATOM 1470 C CA . SER A 1 183 ? -4.211 15.531 3.656 1 85.56 183 SER A CA 1
ATOM 1471 C C . SER A 1 183 ? -5.32 14.742 2.969 1 85.56 183 SER A C 1
ATOM 1473 O O . SER A 1 183 ? -5.199 13.531 2.779 1 85.56 183 SER A O 1
ATOM 1475 N N . ALA A 1 184 ? -6.355 15.414 2.557 1 85 184 ALA A N 1
ATOM 1476 C CA . ALA A 1 184 ? -7.508 14.742 1.959 1 85 184 ALA A CA 1
ATOM 1477 C C . ALA A 1 184 ? -7.141 14.117 0.616 1 85 184 ALA A C 1
ATOM 1479 O O . ALA A 1 184 ? -7.832 13.211 0.136 1 85 184 ALA A O 1
ATOM 1480 N N . SER A 1 185 ? -6.059 14.578 0.08 1 87.38 185 SER A N 1
ATOM 1481 C CA . SER A 1 185 ? -5.637 14.094 -1.231 1 87.38 185 SER A CA 1
ATOM 1482 C C . SER A 1 185 ? -4.836 12.797 -1.113 1 87.38 185 SER A C 1
ATOM 1484 O O . SER A 1 185 ? -4.508 12.172 -2.123 1 87.38 185 SER A O 1
ATOM 1486 N N . PHE A 1 186 ? -4.559 12.375 0.124 1 91.31 186 PHE A N 1
ATOM 1487 C CA . PHE A 1 186 ? -3.691 11.219 0.344 1 91.31 186 PHE A CA 1
ATOM 1488 C C . PHE A 1 186 ? -4.457 10.086 1.024 1 91.31 186 PHE A C 1
ATOM 1490 O O . PHE A 1 186 ? -5.363 10.336 1.819 1 91.31 186 PHE A O 1
ATOM 1497 N N . ASP A 1 187 ? -4.113 8.914 0.697 1 92.31 187 ASP A N 1
ATOM 1498 C CA . ASP A 1 187 ? -4.801 7.754 1.264 1 92.31 187 ASP A CA 1
ATOM 1499 C C . ASP A 1 187 ? -4.25 7.414 2.646 1 92.31 187 ASP A C 1
ATOM 1501 O O . ASP A 1 187 ? -3.391 8.125 3.172 1 92.31 187 ASP A O 1
ATOM 1505 N N . VAL A 1 188 ? -4.777 6.371 3.215 1 95 188 VAL A N 1
ATOM 1506 C CA . VAL A 1 188 ? -4.426 5.93 4.562 1 95 188 VAL A CA 1
ATOM 1507 C C . VAL A 1 188 ? -2.932 5.633 4.633 1 95 188 VAL A C 1
ATOM 1509 O O . VAL A 1 188 ? -2.262 6.012 5.598 1 95 188 VAL A O 1
ATOM 1512 N N . SER A 1 189 ? -2.373 4.957 3.623 1 94.69 189 SER A N 1
ATOM 1513 C CA . SER A 1 189 ? -0.959 4.598 3.615 1 94.69 189 SER A CA 1
ATOM 1514 C C . SER A 1 189 ? -0.072 5.836 3.65 1 94.69 189 SER A C 1
ATOM 1516 O O . SER A 1 189 ? 0.879 5.906 4.434 1 94.69 189 SER A O 1
ATOM 1518 N N . ALA A 1 190 ? -0.406 6.824 2.871 1 93.62 190 ALA A N 1
ATOM 1519 C CA . ALA A 1 190 ? 0.407 8.039 2.803 1 93.62 190 ALA A CA 1
ATOM 1520 C C . ALA A 1 190 ? 0.373 8.797 4.125 1 93.62 190 ALA A C 1
ATOM 1522 O O . ALA A 1 190 ? 1.418 9.188 4.652 1 93.62 190 ALA A O 1
ATOM 1523 N N . VAL A 1 191 ? -0.78 8.938 4.672 1 94.81 191 VAL A N 1
ATOM 1524 C CA . VAL A 1 191 ? -0.98 9.734 5.879 1 94.81 191 VAL A CA 1
ATOM 1525 C C . VAL A 1 191 ? -0.269 9.07 7.059 1 94.81 191 VAL A C 1
ATOM 1527 O O . VAL A 1 191 ? 0.479 9.727 7.785 1 94.81 191 VAL A O 1
ATOM 1530 N N . PHE A 1 192 ? -0.395 7.824 7.164 1 95.94 192 PHE A N 1
ATOM 1531 C CA . PHE A 1 192 ? 0.135 7.176 8.359 1 95.94 192 PHE A CA 1
ATOM 1532 C C . PHE A 1 192 ? 1.606 6.824 8.172 1 95.94 192 PHE A C 1
ATOM 1534 O O . PHE A 1 192 ? 2.336 6.645 9.148 1 95.94 192 PHE A O 1
ATOM 1541 N N . ASN A 1 193 ? 2.051 6.703 6.984 1 95.62 193 ASN A N 1
ATOM 1542 C CA . ASN A 1 193 ? 3.496 6.668 6.781 1 95.62 193 ASN A CA 1
ATOM 1543 C C . ASN A 1 193 ? 4.152 7.969 7.23 1 95.62 193 ASN A C 1
ATOM 1545 O O . ASN A 1 193 ? 5.234 7.953 7.82 1 95.62 193 ASN A O 1
ATOM 1549 N N . TYR A 1 194 ? 3.463 9.086 6.848 1 95.38 194 TYR A N 1
ATOM 1550 C CA . TYR A 1 194 ? 3.996 10.359 7.309 1 95.38 194 TYR A CA 1
ATOM 1551 C C . TYR A 1 194 ? 4.109 10.391 8.828 1 95.38 194 TYR A C 1
ATOM 1553 O O . TYR A 1 194 ? 5.164 10.734 9.375 1 95.38 194 TYR A O 1
ATOM 1561 N N . ILE A 1 195 ? 3.057 9.977 9.461 1 95.94 195 ILE A N 1
ATOM 1562 C CA . ILE A 1 195 ? 2.994 10.008 10.922 1 95.94 195 ILE A CA 1
ATOM 1563 C C . ILE A 1 195 ? 4.066 9.094 11.5 1 95.94 195 ILE A C 1
ATOM 1565 O O . ILE A 1 195 ? 4.75 9.461 12.461 1 95.94 195 ILE A O 1
ATOM 1569 N N . TYR A 1 196 ? 4.277 7.996 10.961 1 96.56 196 TYR A N 1
ATOM 1570 C CA . TYR A 1 196 ? 5.207 6.996 11.477 1 96.56 196 TYR A CA 1
ATOM 1571 C C . TYR A 1 196 ? 6.648 7.402 11.195 1 96.56 196 TYR A C 1
ATOM 1573 O O . TYR A 1 196 ? 7.523 7.242 12.047 1 96.56 196 TYR A O 1
ATOM 1581 N N . ARG A 1 197 ? 6.863 7.934 10.062 1 96.38 197 ARG A N 1
ATOM 1582 C CA . ARG A 1 197 ? 8.234 8.109 9.609 1 96.38 197 ARG A CA 1
ATOM 1583 C C . ARG A 1 197 ? 8.781 9.469 10.023 1 96.38 197 ARG A C 1
ATOM 1585 O O . ARG A 1 197 ? 9.992 9.688 10.039 1 96.38 197 ARG A O 1
ATOM 1592 N N . CYS A 1 198 ? 7.938 10.367 10.25 1 96.88 198 CYS A N 1
ATOM 1593 C CA . CYS A 1 198 ? 8.383 11.695 10.664 1 96.88 198 CYS A CA 1
ATOM 1594 C C . CYS A 1 198 ? 8.633 11.75 12.164 1 96.88 198 CYS A C 1
ATOM 1596 O O . CYS A 1 198 ? 7.691 11.82 12.953 1 96.88 198 CYS A O 1
ATOM 1598 N N . ARG A 1 199 ? 9.758 11.867 12.633 1 95.56 199 ARG A N 1
ATOM 1599 C CA . ARG A 1 199 ? 10.172 11.844 14.031 1 95.56 199 ARG A CA 1
ATOM 1600 C C . ARG A 1 199 ? 9.57 13.016 14.797 1 95.56 199 ARG A C 1
ATOM 1602 O O . ARG A 1 199 ? 9.219 12.883 15.969 1 95.56 199 ARG A O 1
ATOM 1609 N N . THR A 1 200 ? 9.5 14.086 14.125 1 93.81 200 THR A N 1
ATOM 1610 C CA . THR A 1 200 ? 9.039 15.289 14.812 1 93.81 200 THR A CA 1
ATOM 1611 C C . THR A 1 200 ? 7.551 15.211 15.117 1 93.81 200 THR A C 1
ATOM 1613 O O . THR A 1 200 ? 7.031 15.984 15.922 1 93.81 200 THR A O 1
ATOM 1616 N N . PHE A 1 201 ? 6.875 14.25 14.555 1 94.81 201 PHE A N 1
ATOM 1617 C CA . PHE A 1 201 ? 5.457 14.055 14.844 1 94.81 201 PHE A CA 1
ATOM 1618 C C . PHE A 1 201 ? 5.27 13.234 16.109 1 94.81 201 PHE A C 1
ATOM 1620 O O . PHE A 1 201 ? 4.164 13.164 16.656 1 94.81 201 PHE A O 1
ATOM 1627 N N . GLU A 1 202 ? 6.223 12.57 16.547 1 89.88 202 GLU A N 1
ATOM 1628 C CA . GLU A 1 202 ? 6.148 11.641 17.672 1 89.88 202 GLU A CA 1
ATOM 1629 C C . GLU A 1 202 ? 5.566 12.312 18.922 1 89.88 202 GLU A C 1
ATOM 1631 O O . GLU A 1 202 ? 4.887 11.664 19.719 1 89.88 202 GLU A O 1
ATOM 1636 N N . GLY A 1 203 ? 5.684 13.547 19.078 1 87.25 203 GLY A N 1
ATOM 1637 C CA . GLY A 1 203 ? 5.141 14.266 20.219 1 87.25 203 GLY A CA 1
ATOM 1638 C C . GLY A 1 203 ? 3.648 14.516 20.109 1 87.25 203 GLY A C 1
ATOM 1639 O O . GLY A 1 203 ? 3.006 14.891 21.094 1 87.25 203 GLY A O 1
ATOM 1640 N N . HIS A 1 204 ? 3.035 14.211 18.984 1 91.62 204 HIS A N 1
ATOM 1641 C CA . HIS A 1 204 ? 1.629 14.508 18.734 1 91.62 204 HIS A CA 1
ATOM 1642 C C . HIS A 1 204 ? 0.781 13.242 18.781 1 91.62 204 HIS A C 1
ATOM 1644 O O . HIS A 1 204 ? -0.42 13.289 18.5 1 91.62 204 HIS A O 1
ATOM 1650 N N . ILE A 1 205 ? 1.427 12.102 19.094 1 91.62 205 ILE A N 1
ATOM 1651 C CA . ILE A 1 205 ? 0.745 10.82 19.25 1 91.62 205 ILE A CA 1
ATOM 1652 C C . ILE A 1 205 ? 1.322 10.07 20.438 1 91.62 205 ILE A C 1
ATOM 1654 O O . ILE A 1 205 ? 2.523 10.141 20.703 1 91.62 205 ILE A O 1
ATOM 1658 N N . GLU A 1 206 ? 0.493 9.445 21.219 1 90.94 206 GLU A N 1
ATOM 1659 C CA . GLU A 1 206 ? 0.921 8.789 22.453 1 90.94 206 GLU A CA 1
ATOM 1660 C C . GLU A 1 206 ? 1.895 7.652 22.156 1 90.94 206 GLU A C 1
ATOM 1662 O O . GLU A 1 206 ? 2.869 7.457 22.891 1 90.94 206 GLU A O 1
ATOM 1667 N N . ASP A 1 207 ? 1.546 6.859 21.25 1 92.69 207 ASP A N 1
ATOM 1668 C CA . ASP A 1 207 ? 2.346 5.711 20.844 1 92.69 207 ASP A CA 1
ATOM 1669 C C . ASP A 1 207 ? 2.439 5.625 19.312 1 92.69 207 ASP A C 1
ATOM 1671 O O . ASP A 1 207 ? 1.441 5.371 18.641 1 92.69 207 ASP A O 1
ATOM 1675 N N . ILE A 1 208 ? 3.711 5.805 18.812 1 93.12 208 ILE A N 1
ATOM 1676 C CA . ILE A 1 208 ? 3.953 5.852 17.375 1 93.12 208 ILE A CA 1
ATOM 1677 C C . ILE A 1 208 ? 3.564 4.516 16.75 1 93.12 208 ILE A C 1
ATOM 1679 O O . ILE A 1 208 ? 3.27 4.453 15.547 1 93.12 208 ILE A O 1
ATOM 1683 N N . ASN A 1 209 ? 3.564 3.445 17.578 1 93.5 209 ASN A N 1
ATOM 1684 C CA . ASN A 1 209 ? 3.238 2.121 17.062 1 93.5 209 ASN A CA 1
ATOM 1685 C C . ASN A 1 209 ? 1.777 2.035 16.625 1 93.5 209 ASN A C 1
ATOM 1687 O O . ASN A 1 209 ? 1.409 1.153 15.844 1 93.5 209 ASN A O 1
ATOM 1691 N N . ILE A 1 210 ? 0.974 2.965 17.078 1 95.56 210 ILE A N 1
ATOM 1692 C CA . ILE A 1 210 ? -0.404 3.027 16.594 1 95.56 210 ILE A CA 1
ATOM 1693 C C . ILE A 1 210 ? -0.418 3.24 15.086 1 95.56 210 ILE A C 1
ATOM 1695 O O . ILE A 1 210 ? -1.178 2.586 14.367 1 95.56 210 ILE A O 1
ATOM 1699 N N . ALA A 1 211 ? 0.405 4.176 14.625 1 96.5 211 ALA A N 1
ATOM 1700 C CA . ALA A 1 211 ? 0.492 4.453 13.195 1 96.5 211 ALA A CA 1
ATOM 1701 C C . ALA A 1 211 ? 0.982 3.229 12.422 1 96.5 211 ALA A C 1
ATOM 1703 O O . ALA A 1 211 ? 0.45 2.902 11.359 1 96.5 211 ALA A O 1
ATOM 1704 N N . ARG A 1 212 ? 1.938 2.551 12.992 1 96.19 212 ARG A N 1
ATOM 1705 C CA . ARG A 1 212 ? 2.48 1.347 12.367 1 96.19 212 ARG A CA 1
ATOM 1706 C C . ARG A 1 212 ? 1.423 0.25 12.289 1 96.19 212 ARG A C 1
ATOM 1708 O O . ARG A 1 212 ? 1.335 -0.46 11.281 1 96.19 212 ARG A O 1
ATOM 1715 N N . ASN A 1 213 ? 0.666 0.106 13.359 1 97.31 213 ASN A N 1
ATOM 1716 C CA . ASN A 1 213 ? -0.379 -0.912 13.383 1 97.31 213 ASN A CA 1
ATOM 1717 C C . ASN A 1 213 ? -1.493 -0.592 12.391 1 97.31 213 ASN A C 1
ATOM 1719 O O . ASN A 1 213 ? -2.072 -1.497 11.781 1 97.31 213 ASN A O 1
ATOM 1723 N N . ILE A 1 214 ? -1.771 0.627 12.156 1 97.44 214 ILE A N 1
ATOM 1724 C CA . ILE A 1 214 ? -2.75 1.031 11.148 1 97.44 214 ILE A CA 1
ATOM 1725 C C . ILE A 1 214 ? -2.229 0.697 9.758 1 97.44 214 ILE A C 1
ATOM 1727 O O . ILE A 1 214 ? -2.975 0.195 8.914 1 97.44 214 ILE A O 1
ATOM 1731 N N . LEU A 1 215 ? -1.016 0.966 9.531 1 96.75 215 LEU A N 1
ATOM 1732 C CA . LEU A 1 215 ? -0.412 0.637 8.242 1 96.75 215 LEU A CA 1
ATOM 1733 C C . LEU A 1 215 ? -0.487 -0.862 7.977 1 96.75 215 LEU A C 1
ATOM 1735 O O . LEU A 1 215 ? -0.766 -1.283 6.852 1 96.75 215 LEU A O 1
ATOM 1739 N N . LYS A 1 216 ? -0.213 -1.645 9.008 1 96.25 216 LYS A N 1
ATOM 1740 C CA . LYS A 1 216 ? -0.302 -3.096 8.875 1 96.25 216 LYS A CA 1
ATOM 1741 C C . LYS A 1 216 ? -1.724 -3.531 8.531 1 96.25 216 LYS A C 1
ATOM 1743 O O . LYS A 1 216 ? -1.926 -4.387 7.668 1 96.25 216 LYS A O 1
ATOM 1748 N N . ALA A 1 217 ? -2.664 -2.971 9.219 1 96.75 217 ALA A N 1
ATOM 1749 C CA . ALA A 1 217 ? -4.066 -3.283 8.953 1 96.75 217 ALA A CA 1
ATOM 1750 C C . ALA A 1 217 ? -4.457 -2.869 7.535 1 96.75 217 ALA A C 1
ATOM 1752 O O . ALA A 1 217 ? -5.164 -3.604 6.844 1 96.75 217 ALA A O 1
ATOM 1753 N N . ARG A 1 218 ? -4.023 -1.729 7.141 1 96.88 218 ARG A N 1
ATOM 1754 C CA . ARG A 1 218 ? -4.297 -1.229 5.797 1 96.88 218 ARG A CA 1
ATOM 1755 C C . ARG A 1 218 ? -3.705 -2.152 4.738 1 96.88 218 ARG A C 1
ATOM 1757 O O . ARG A 1 218 ? -4.359 -2.459 3.738 1 96.88 218 ARG A O 1
ATOM 1764 N N . ASN A 1 219 ? -2.531 -2.602 4.93 1 93.38 219 ASN A N 1
ATOM 1765 C CA . ASN A 1 219 ? -1.896 -3.523 3.994 1 93.38 219 ASN A CA 1
ATOM 1766 C C . ASN A 1 219 ? -2.645 -4.852 3.924 1 93.38 219 ASN A C 1
ATOM 1768 O O . ASN A 1 219 ? -2.771 -5.438 2.848 1 93.38 219 ASN A O 1
ATOM 1772 N N . MET A 1 220 ? -3.115 -5.254 5.066 1 94.19 220 MET A N 1
ATOM 1773 C CA . MET A 1 220 ? -3.898 -6.488 5.086 1 94.19 220 MET A CA 1
ATOM 1774 C C . MET A 1 220 ? -5.176 -6.336 4.266 1 94.19 220 MET A C 1
ATOM 1776 O O . MET A 1 220 ? -5.551 -7.242 3.521 1 94.19 220 MET A O 1
ATOM 1780 N N . ALA A 1 221 ? -5.758 -5.199 4.367 1 95.62 221 ALA A N 1
ATOM 1781 C CA . ALA A 1 221 ? -7.02 -4.965 3.668 1 95.62 221 ALA A CA 1
ATOM 1782 C C . ALA A 1 221 ? -6.793 -4.785 2.17 1 95.62 221 ALA A C 1
ATOM 1784 O O . ALA A 1 221 ? -7.48 -5.402 1.353 1 95.62 221 ALA A O 1
ATOM 1785 N N . MET A 1 222 ? -5.816 -3.98 1.785 1 94.38 222 MET A N 1
ATOM 1786 C CA . MET A 1 222 ? -5.621 -3.596 0.39 1 94.38 222 MET A CA 1
ATOM 1787 C C . MET A 1 222 ? -4.984 -4.73 -0.404 1 94.38 222 MET A C 1
ATOM 1789 O O . MET A 1 222 ? -5.102 -4.781 -1.629 1 94.38 222 MET A O 1
ATOM 1793 N N . HIS A 1 223 ? -4.402 -5.66 0.316 1 92.31 223 HIS A N 1
ATOM 1794 C CA . HIS A 1 223 ? -3.738 -6.777 -0.347 1 92.31 223 HIS A CA 1
ATOM 1795 C C . HIS A 1 223 ? -4.473 -8.086 -0.085 1 92.31 223 HIS A C 1
ATOM 1797 O O . HIS A 1 223 ? -3.938 -9.164 -0.345 1 92.31 223 HIS A O 1
ATOM 1803 N N . SER A 1 224 ? -5.637 -7.984 0.494 1 92.81 224 SER A N 1
ATOM 1804 C CA . SER A 1 224 ? -6.477 -9.172 0.622 1 92.81 224 SER A CA 1
ATOM 1805 C C . SER A 1 224 ? -6.82 -9.758 -0.744 1 92.81 224 SER A C 1
ATOM 1807 O O . SER A 1 224 ? -7.414 -9.07 -1.585 1 92.81 224 SER A O 1
ATOM 1809 N N . PRO A 1 225 ? -6.582 -11.016 -1.018 1 90.38 225 PRO A N 1
ATOM 1810 C CA . PRO A 1 225 ? -6.809 -11.578 -2.35 1 90.38 225 PRO A CA 1
ATOM 1811 C C . PRO A 1 225 ? -8.281 -11.57 -2.754 1 90.38 225 PRO A C 1
ATOM 1813 O O . PRO A 1 225 ? -8.602 -11.328 -3.92 1 90.38 225 PRO A O 1
ATOM 1816 N N . MET A 1 226 ? -9.148 -11.797 -1.726 1 91.06 226 MET A N 1
ATOM 1817 C CA . MET A 1 226 ? -10.562 -11.961 -2.051 1 91.06 226 MET A CA 1
ATOM 1818 C C . MET A 1 226 ? -11.375 -10.758 -1.582 1 91.06 226 MET A C 1
ATOM 1820 O O . MET A 1 226 ? -12.602 -10.766 -1.671 1 91.06 226 MET A O 1
ATOM 1824 N N . SER A 1 227 ? -10.641 -9.742 -1.078 1 92.75 227 SER A N 1
ATOM 1825 C CA . SER A 1 227 ? -11.367 -8.633 -0.465 1 92.75 227 SER A CA 1
ATOM 1826 C C . SER A 1 227 ? -12.359 -9.133 0.577 1 92.75 227 SER A C 1
ATOM 1828 O O . SER A 1 227 ? -13.547 -8.805 0.518 1 92.75 227 SER A O 1
ATOM 1830 N N . GLU A 1 228 ? -11.844 -9.93 1.406 1 93.56 228 GLU A N 1
ATOM 1831 C CA . GLU A 1 228 ? -12.609 -10.555 2.484 1 93.56 228 GLU A CA 1
ATOM 1832 C C . GLU A 1 228 ? -11.82 -10.562 3.789 1 93.56 228 GLU A C 1
ATOM 1834 O O . GLU A 1 228 ? -10.594 -10.648 3.777 1 93.56 228 GLU A O 1
ATOM 1839 N N . PHE A 1 229 ? -12.586 -10.469 4.879 1 95.19 229 PHE A N 1
ATOM 1840 C CA . PHE A 1 229 ? -12.023 -10.586 6.223 1 95.19 229 PHE A CA 1
ATOM 1841 C C . PHE A 1 229 ? -12.859 -11.547 7.07 1 95.19 229 PHE A C 1
ATOM 1843 O O . PHE A 1 229 ? -14.086 -11.516 7.023 1 95.19 229 PHE A O 1
ATOM 1850 N N . THR A 1 230 ? -12.156 -12.352 7.742 1 96.06 230 THR A N 1
ATOM 1851 C CA . THR A 1 230 ? -12.805 -13.07 8.828 1 96.06 230 THR A CA 1
ATOM 1852 C C . THR A 1 230 ? -13.164 -12.117 9.969 1 96.06 230 THR A C 1
ATOM 1854 O O . THR A 1 230 ? -12.727 -10.969 9.984 1 96.06 230 THR A O 1
ATOM 1857 N N . GLU A 1 231 ? -13.938 -12.633 10.852 1 91.5 231 GLU A N 1
ATOM 1858 C CA . GLU A 1 231 ? -14.32 -11.812 12 1 91.5 231 GLU A CA 1
ATOM 1859 C C . GLU A 1 231 ? -13.094 -11.391 12.805 1 91.5 231 GLU A C 1
ATOM 1861 O O . GLU A 1 231 ? -12.961 -10.227 13.18 1 91.5 231 GLU A O 1
ATOM 1866 N N . PRO A 1 232 ? -12.172 -12.234 13.094 1 96.25 232 PRO A N 1
ATOM 1867 C CA . PRO A 1 232 ? -10.977 -11.836 13.844 1 96.25 232 PRO A CA 1
ATOM 1868 C C . PRO A 1 232 ? -10.141 -10.789 13.094 1 96.25 232 PRO A C 1
ATOM 1870 O O . PRO A 1 232 ? -9.578 -9.891 13.719 1 96.25 232 PRO A O 1
ATOM 1873 N N . GLN A 1 233 ? -10.055 -10.922 11.742 1 95.94 233 GLN A N 1
ATOM 1874 C CA . GLN A 1 233 ? -9.328 -9.938 10.945 1 95.94 233 GLN A CA 1
ATOM 1875 C C . GLN A 1 233 ? -9.984 -8.562 11.031 1 95.94 233 GLN A C 1
ATOM 1877 O O . GLN A 1 233 ? -9.297 -7.547 11.164 1 95.94 233 GLN A O 1
ATOM 1882 N N . LEU A 1 234 ? -11.312 -8.523 11.031 1 94.69 234 LEU A N 1
ATOM 1883 C CA . LEU A 1 234 ? -12.047 -7.27 11.188 1 94.69 234 LEU A CA 1
ATOM 1884 C C . LEU A 1 234 ? -11.805 -6.672 12.57 1 94.69 234 LEU A C 1
ATOM 1886 O O . LEU A 1 234 ? -11.539 -5.477 12.703 1 94.69 234 LEU A O 1
ATOM 1890 N N . GLN A 1 235 ? -11.836 -7.547 13.547 1 94.25 235 GLN A N 1
ATOM 1891 C CA . GLN A 1 235 ? -11.68 -7.082 14.922 1 94.25 235 GLN A CA 1
ATOM 1892 C C . GLN A 1 235 ? -10.281 -6.504 15.148 1 94.25 235 GLN A C 1
ATOM 1894 O O . GLN A 1 235 ? -10.133 -5.496 15.844 1 94.25 235 GLN A O 1
ATOM 1899 N N . THR A 1 236 ? -9.375 -7.117 14.578 1 95.62 236 THR A N 1
ATOM 1900 C CA . THR A 1 236 ? -8.008 -6.613 14.672 1 95.62 236 THR A CA 1
ATOM 1901 C C . THR A 1 236 ? -7.91 -5.203 14.102 1 95.62 236 THR A C 1
ATOM 1903 O O . THR A 1 236 ? -7.277 -4.328 14.703 1 95.62 236 THR A O 1
ATOM 1906 N N . CYS A 1 237 ? -8.516 -4.988 13.008 1 95.38 237 CYS A N 1
ATOM 1907 C CA . CYS A 1 237 ? -8.492 -3.676 12.375 1 95.38 237 CYS A CA 1
ATOM 1908 C C . CYS A 1 237 ? -9.227 -2.645 13.219 1 95.38 237 CYS A C 1
ATOM 1910 O O . CYS A 1 237 ? -8.734 -1.532 13.414 1 95.38 237 CYS A O 1
ATOM 1912 N N . LEU A 1 238 ? -10.336 -3.049 13.742 1 93.06 238 LEU A N 1
ATOM 1913 C CA . LEU A 1 238 ? -11.133 -2.133 14.555 1 93.06 238 LEU A CA 1
ATOM 1914 C C . LEU A 1 238 ? -10.406 -1.778 15.844 1 93.06 238 LEU A C 1
ATOM 1916 O O . LEU A 1 238 ? -10.469 -0.637 16.312 1 93.06 238 LEU A O 1
ATOM 1920 N N . ASP A 1 239 ? -9.68 -2.752 16.375 1 93.56 239 ASP A N 1
ATOM 1921 C CA . ASP A 1 239 ? -8.93 -2.512 17.594 1 93.56 239 ASP A CA 1
ATOM 1922 C C . ASP A 1 239 ? -7.82 -1.481 17.375 1 93.56 239 ASP A C 1
ATOM 1924 O O . ASP A 1 239 ? -7.574 -0.632 18.234 1 93.56 239 ASP A O 1
ATOM 1928 N N . VAL A 1 240 ? -7.211 -1.562 16.281 1 95.62 240 VAL A N 1
ATOM 1929 C CA . VAL A 1 240 ? -6.129 -0.637 15.961 1 95.62 240 VAL A CA 1
ATOM 1930 C C . VAL A 1 240 ? -6.691 0.771 15.773 1 95.62 240 VAL A C 1
ATOM 1932 O O . VAL A 1 240 ? -6.105 1.747 16.25 1 95.62 240 VAL A O 1
ATOM 1935 N N . VAL A 1 241 ? -7.828 0.898 15.164 1 93.81 241 VAL A N 1
ATOM 1936 C CA . VAL A 1 241 ? -8.469 2.188 14.922 1 93.81 241 VAL A CA 1
ATOM 1937 C C . VAL A 1 241 ? -8.953 2.771 16.25 1 93.81 241 VAL A C 1
ATOM 1939 O O . VAL A 1 241 ? -8.844 3.979 16.484 1 93.81 241 VAL A O 1
ATOM 1942 N N . ASP A 1 242 ? -9.375 1.896 17.047 1 89.88 242 ASP A N 1
ATOM 1943 C CA . ASP A 1 242 ? -9.836 2.312 18.375 1 89.88 242 ASP A CA 1
ATOM 1944 C C . ASP A 1 242 ? -8.68 2.875 19.203 1 89.88 242 ASP A C 1
ATOM 1946 O O . ASP A 1 242 ? -8.859 3.832 19.953 1 89.88 242 ASP A O 1
ATOM 1950 N N . SER A 1 243 ? -7.645 2.283 19.062 1 92.06 243 SER A N 1
ATOM 1951 C CA . SER A 1 243 ? -6.469 2.762 19.781 1 92.06 243 SER A CA 1
ATOM 1952 C C . SER A 1 243 ? -6.094 4.176 19.344 1 92.06 243 SER A C 1
ATOM 1954 O O . SER A 1 243 ? -5.609 4.973 20.141 1 92.06 243 SER A O 1
ATOM 1956 N N . LEU A 1 244 ? -6.227 4.492 18.141 1 92.62 244 LEU A N 1
ATOM 1957 C CA . LEU A 1 244 ? -5.973 5.836 17.625 1 92.62 244 LEU A CA 1
ATOM 1958 C C . LEU A 1 244 ? -6.941 6.844 18.234 1 92.62 244 LEU A C 1
ATOM 1960 O O . LEU A 1 244 ? -6.535 7.93 18.656 1 92.62 244 LEU A O 1
ATOM 1964 N N . PHE A 1 245 ? -8.219 6.465 18.359 1 88.88 245 PHE A N 1
ATOM 1965 C CA . PHE A 1 245 ? -9.258 7.355 18.859 1 88.88 245 PHE A CA 1
ATOM 1966 C C . PHE A 1 245 ? -9.078 7.598 20.359 1 88.88 245 PHE A C 1
ATOM 1968 O O . PHE A 1 245 ? -9.508 8.625 20.875 1 88.88 245 PHE A O 1
ATOM 1975 N N . ASN A 1 246 ? -8.398 6.684 20.922 1 86.56 246 ASN A N 1
ATOM 1976 C CA . ASN A 1 246 ? -8.211 6.793 22.359 1 86.56 246 ASN A CA 1
ATOM 1977 C C . ASN A 1 246 ? -6.871 7.445 22.703 1 86.56 246 ASN A C 1
ATOM 1979 O O . ASN A 1 246 ? -6.508 7.551 23.875 1 86.56 246 ASN A O 1
ATOM 1983 N N . ASP A 1 247 ? -6.207 7.805 21.703 1 85.25 247 ASP A N 1
ATOM 1984 C CA . ASP A 1 247 ? -4.957 8.523 21.922 1 85.25 247 ASP A CA 1
ATOM 1985 C C . ASP A 1 247 ? -5.215 9.906 22.531 1 85.25 247 ASP A C 1
ATOM 1987 O O . ASP A 1 247 ? -5.875 10.742 21.922 1 85.25 247 ASP A O 1
ATOM 1991 N N . GLU A 1 248 ? -4.742 10.195 23.625 1 81.12 248 GLU A N 1
ATOM 1992 C CA . GLU A 1 248 ? -5.016 11.406 24.391 1 81.12 248 GLU A CA 1
ATOM 1993 C C . GLU A 1 248 ? -4.285 12.609 23.781 1 81.12 248 GLU A C 1
ATOM 1995 O O . GLU A 1 248 ? -4.77 13.742 23.875 1 81.12 248 GLU A O 1
ATOM 2000 N N . THR A 1 249 ? -3.17 12.328 23.203 1 83.06 249 THR A N 1
ATOM 2001 C CA . THR A 1 249 ? -2.361 13.406 22.641 1 83.06 249 THR A CA 1
ATOM 2002 C C . THR A 1 249 ? -3.002 13.969 21.391 1 83.06 249 THR A C 1
ATOM 2004 O O . THR A 1 249 ? -2.914 15.164 21.125 1 83.06 249 THR A O 1
ATOM 2007 N N . LEU A 1 250 ? -3.703 13.211 20.609 1 81.75 250 LEU A N 1
ATOM 2008 C CA . LEU A 1 250 ? -4.352 13.633 19.375 1 81.75 250 LEU A CA 1
ATOM 2009 C C . LEU A 1 250 ? -5.637 14.398 19.672 1 81.75 250 LEU A C 1
ATOM 2011 O O . LEU A 1 250 ? -6.074 15.219 18.859 1 81.75 250 LEU A O 1
ATOM 2015 N N . LYS A 1 251 ? -6.191 14.133 20.75 1 67.38 251 LYS A N 1
ATOM 2016 C CA . LYS A 1 251 ? -7.426 14.805 21.156 1 67.38 251 LYS A CA 1
ATOM 2017 C C . LYS A 1 251 ? -7.148 16.219 21.641 1 67.38 251 LYS A C 1
ATOM 2019 O O . LYS A 1 251 ? -8.031 17.078 21.594 1 67.38 251 LYS A O 1
ATOM 2024 N N . SER A 1 252 ? -5.945 16.359 22.047 1 57.06 252 SER A N 1
ATOM 2025 C CA . SER A 1 252 ? -5.641 17.625 22.719 1 57.06 252 SER A CA 1
ATOM 2026 C C . SER A 1 252 ? -5.242 18.703 21.719 1 57.06 252 SER A C 1
ATOM 2028 O O . SER A 1 252 ? -4.66 18.406 20.688 1 57.06 252 SER A O 1
ATOM 2030 N N . MET B 1 1 ? -22.062 -3.719 -19.812 1 34.47 1 MET B N 1
ATOM 2031 C CA . MET B 1 1 ? -20.672 -4.023 -19.531 1 34.47 1 MET B CA 1
ATOM 2032 C C . MET B 1 1 ? -20.516 -4.605 -18.125 1 34.47 1 MET B C 1
ATOM 2034 O O . MET B 1 1 ? -19.859 -5.629 -17.938 1 34.47 1 MET B O 1
ATOM 2038 N N . TYR B 1 2 ? -21.25 -3.9 -17.266 1 37.97 2 TYR B N 1
ATOM 2039 C CA . TYR B 1 2 ? -21.25 -4.434 -15.906 1 37.97 2 TYR B CA 1
ATOM 2040 C C . TYR B 1 2 ? -22 -5.754 -15.836 1 37.97 2 TYR B C 1
ATOM 2042 O O . TYR B 1 2 ? -21.547 -6.699 -15.18 1 37.97 2 TYR B O 1
ATOM 2050 N N . GLU B 1 3 ? -23.047 -5.84 -16.578 1 40.19 3 GLU B N 1
ATOM 2051 C CA . GLU B 1 3 ? -23.828 -7.074 -16.625 1 40.19 3 GLU B CA 1
ATOM 2052 C C . GLU B 1 3 ? -23 -8.227 -17.203 1 40.19 3 GLU B C 1
ATOM 2054 O O . GLU B 1 3 ? -23.078 -9.352 -16.703 1 40.19 3 GLU B O 1
ATOM 2059 N N . LYS B 1 4 ? -22.406 -7.891 -18.125 1 40.56 4 LYS B N 1
ATOM 2060 C CA . LYS B 1 4 ? -21.594 -8.945 -18.719 1 40.56 4 LYS B CA 1
ATOM 2061 C C . LYS B 1 4 ? -20.531 -9.445 -17.75 1 40.56 4 LYS B C 1
ATOM 2063 O O . LYS B 1 4 ? -20.297 -10.656 -17.641 1 40.56 4 LYS B O 1
ATOM 2068 N N . ILE B 1 5 ? -19.984 -8.539 -17.156 1 40.47 5 ILE B N 1
ATOM 2069 C CA . ILE B 1 5 ? -18.984 -8.914 -16.156 1 40.47 5 ILE B CA 1
ATOM 2070 C C . ILE B 1 5 ? -19.641 -9.773 -15.07 1 40.47 5 ILE B C 1
ATOM 2072 O O . ILE B 1 5 ? -19.094 -10.805 -14.672 1 40.47 5 ILE B O 1
ATOM 2076 N N . LEU B 1 6 ? -20.906 -9.398 -14.891 1 44.94 6 LEU B N 1
ATOM 2077 C CA . LEU B 1 6 ? -21.609 -10.18 -13.883 1 44.94 6 LEU B CA 1
ATOM 2078 C C . LEU B 1 6 ? -22.031 -11.539 -14.438 1 44.94 6 LEU B C 1
ATOM 2080 O O . LEU B 1 6 ? -22 -12.539 -13.719 1 44.94 6 LEU B O 1
ATOM 2084 N N . ARG B 1 7 ? -22.453 -11.539 -15.648 1 43.91 7 ARG B N 1
ATOM 2085 C CA . ARG B 1 7 ? -22.797 -12.797 -16.297 1 43.91 7 ARG B CA 1
ATOM 2086 C C . ARG B 1 7 ? -21.578 -13.719 -16.391 1 43.91 7 ARG B C 1
ATOM 2088 O O . ARG B 1 7 ? -21.688 -14.922 -16.156 1 43.91 7 ARG B O 1
ATOM 2095 N N . ILE B 1 8 ? -20.625 -13.094 -16.812 1 41.72 8 ILE B N 1
ATOM 2096 C CA . ILE B 1 8 ? -19.391 -13.883 -16.859 1 41.72 8 ILE B CA 1
ATOM 2097 C C . ILE B 1 8 ? -19.031 -14.344 -15.445 1 41.72 8 ILE B C 1
ATOM 2099 O O . ILE B 1 8 ? -18.609 -15.484 -15.242 1 41.72 8 ILE B O 1
ATOM 2103 N N . PHE B 1 9 ? -19.422 -13.492 -14.586 1 41.22 9 PHE B N 1
ATOM 2104 C CA . PHE B 1 9 ? -19.297 -13.859 -13.188 1 41.22 9 PHE B CA 1
ATOM 2105 C C . PHE B 1 9 ? -20.094 -15.109 -12.875 1 41.22 9 PHE B C 1
ATOM 2107 O O . PHE B 1 9 ? -19.625 -16.016 -12.172 1 41.22 9 PHE B O 1
ATOM 2114 N N . LYS B 1 10 ? -21.375 -15.062 -13.273 1 37.84 10 LYS B N 1
ATOM 2115 C CA . LYS B 1 10 ? -22.281 -16.188 -13.047 1 37.84 10 LYS B CA 1
ATOM 2116 C C . LYS B 1 10 ? -21.859 -17.406 -13.852 1 37.84 10 LYS B C 1
ATOM 2118 O O . LYS B 1 10 ? -21.953 -18.531 -13.367 1 37.84 10 LYS B O 1
ATOM 2123 N N . GLN B 1 11 ? -21.547 -17.203 -14.984 1 37.38 11 GLN B N 1
ATOM 2124 C CA . GLN B 1 11 ? -21.141 -18.328 -15.812 1 37.38 11 GLN B CA 1
ATOM 2125 C C . GLN B 1 11 ? -19.734 -18.812 -15.43 1 37.38 11 GLN B C 1
ATOM 2127 O O . GLN B 1 11 ? -19.453 -20 -15.461 1 37.38 11 GLN B O 1
ATOM 2132 N N . GLY B 1 12 ? -18.906 -17.906 -15.289 1 35.41 12 GLY B N 1
ATOM 2133 C CA . GLY B 1 12 ? -17.562 -18.281 -14.883 1 35.41 12 GLY B CA 1
ATOM 2134 C C . GLY B 1 12 ? -17.516 -18.906 -13.508 1 35.41 12 GLY B C 1
ATOM 2135 O O . GLY B 1 12 ? -16.703 -19.797 -13.258 1 35.41 12 GLY B O 1
ATOM 2136 N N . CYS B 1 13 ? -18.422 -18.406 -12.609 1 34.12 13 CYS B N 1
ATOM 2137 C CA . CYS B 1 13 ? -18.609 -19.156 -11.375 1 34.12 13 CYS B CA 1
ATOM 2138 C C . CYS B 1 13 ? -19.266 -20.5 -11.648 1 34.12 13 CYS B C 1
ATOM 2140 O O . CYS B 1 13 ? -19.078 -21.453 -10.898 1 34.12 13 CYS B O 1
ATOM 2142 N N . ARG B 1 14 ? -20.203 -20.688 -12.633 1 33.12 14 ARG B N 1
ATOM 2143 C CA . ARG B 1 14 ? -20.875 -21.938 -12.953 1 33.12 14 ARG B CA 1
ATOM 2144 C C . ARG B 1 14 ? -19.891 -22.938 -13.578 1 33.12 14 ARG B C 1
ATOM 2146 O O . ARG B 1 14 ? -19.984 -24.141 -13.328 1 33.12 14 ARG B O 1
ATOM 2153 N N . GLN B 1 15 ? -19.141 -22.484 -14.461 1 32.47 15 GLN B N 1
ATOM 2154 C CA . GLN B 1 15 ? -18.312 -23.5 -15.109 1 32.47 15 GLN B CA 1
ATOM 2155 C C . GLN B 1 15 ? -17.328 -24.109 -14.125 1 32.47 15 GLN B C 1
ATOM 2157 O O . GLN B 1 15 ? -16.859 -25.25 -14.328 1 32.47 15 GLN B O 1
ATOM 2162 N N . VAL B 1 16 ? -16.984 -23.406 -13.141 1 31.33 16 VAL B N 1
ATOM 2163 C CA . VAL B 1 16 ? -16.141 -24.094 -12.164 1 31.33 16 VAL B CA 1
ATOM 2164 C C . VAL B 1 16 ? -16.969 -25.156 -11.438 1 31.33 16 VAL B C 1
ATOM 2166 O O . VAL B 1 16 ? -16.422 -26.172 -11.008 1 31.33 16 VAL B O 1
ATOM 2169 N N . GLN B 1 17 ? -18.281 -24.938 -11.344 1 29.94 17 GLN B N 1
ATOM 2170 C CA . GLN B 1 17 ? -19.031 -25.984 -10.641 1 29.94 17 GLN B CA 1
ATOM 2171 C C . GLN B 1 17 ? -19.141 -27.25 -11.492 1 29.94 17 GLN B C 1
ATOM 2173 O O . GLN B 1 17 ? -19.266 -28.344 -10.953 1 29.94 17 GLN B O 1
ATOM 2178 N N . LYS B 1 18 ? -19.297 -27.094 -12.789 1 31.64 18 LYS B N 1
ATOM 2179 C CA . LYS B 1 18 ? -19.656 -28.328 -13.5 1 31.64 18 LYS B CA 1
ATOM 2180 C C . LYS B 1 18 ? -18.469 -29.266 -13.594 1 31.64 18 LYS B C 1
ATOM 2182 O O . LYS B 1 18 ? -18.641 -30.484 -13.664 1 31.64 18 LYS B O 1
ATOM 2187 N N . HIS B 1 19 ? -17.266 -28.719 -13.812 1 29.09 19 HIS B N 1
ATOM 2188 C CA . HIS B 1 19 ? -16.328 -29.766 -14.203 1 29.09 19 HIS B CA 1
ATOM 2189 C C . HIS B 1 19 ? -15.852 -30.562 -13 1 29.09 19 HIS B C 1
ATOM 2191 O O . HIS B 1 19 ? -14.945 -31.391 -13.117 1 29.09 19 HIS B O 1
ATOM 2197 N N . GLY B 1 20 ? -16.406 -30.188 -11.805 1 25.39 20 GLY B N 1
ATOM 2198 C CA . GLY B 1 20 ? -15.992 -31.078 -10.727 1 25.39 20 GLY B CA 1
ATOM 2199 C C . GLY B 1 20 ? -16.469 -32.5 -10.914 1 25.39 20 GLY B C 1
ATOM 2200 O O . GLY B 1 20 ? -16.062 -33.406 -10.164 1 25.39 20 GLY B O 1
ATOM 2201 N N . ARG B 1 21 ? -17.641 -32.594 -11.516 1 27.28 21 ARG B N 1
ATOM 2202 C CA . ARG B 1 21 ? -18.328 -33.844 -11.203 1 27.28 21 ARG B CA 1
ATOM 2203 C C . ARG B 1 21 ? -17.672 -35.031 -11.938 1 27.28 21 ARG B C 1
ATOM 2205 O O . ARG B 1 21 ? -17.703 -36.156 -11.453 1 27.28 21 ARG B O 1
ATOM 2212 N N . ASN B 1 22 ? -17.359 -34.844 -13.164 1 23.95 22 ASN B N 1
ATOM 2213 C CA . ASN B 1 22 ? -17.391 -36.156 -13.789 1 23.95 22 ASN B CA 1
ATOM 2214 C C . ASN B 1 22 ? -16.109 -36.938 -13.492 1 23.95 22 ASN B C 1
ATOM 2216 O O . ASN B 1 22 ? -15.227 -37.031 -14.344 1 23.95 22 ASN B O 1
ATOM 2220 N N . VAL B 1 23 ? -15.398 -36.531 -12.406 1 22.7 23 VAL B N 1
ATOM 2221 C CA . VAL B 1 23 ? -14.352 -37.531 -12.203 1 22.7 23 VAL B CA 1
ATOM 2222 C C . VAL B 1 23 ? -14.984 -38.906 -12 1 22.7 23 VAL B C 1
ATOM 2224 O O . VAL B 1 23 ? -15.852 -39.062 -11.141 1 22.7 23 VAL B O 1
ATOM 2227 N N . LYS B 1 24 ? -15.031 -39.688 -12.977 1 23.53 24 LYS B N 1
ATOM 2228 C CA . LYS B 1 24 ? -15.43 -41.094 -13.07 1 23.53 24 LYS B CA 1
ATOM 2229 C C . LYS B 1 24 ? -14.906 -41.875 -11.875 1 23.53 24 LYS B C 1
ATOM 2231 O O . LYS B 1 24 ? -13.719 -41.812 -11.547 1 23.53 24 LYS B O 1
ATOM 2236 N N . LYS B 1 25 ? -15.82 -42.125 -10.883 1 24.58 25 LYS B N 1
ATOM 2237 C CA . LYS B 1 25 ? -15.789 -43.094 -9.773 1 24.58 25 LYS B CA 1
ATOM 2238 C C . LYS B 1 25 ? -15.133 -44.406 -10.195 1 24.58 25 LYS B C 1
ATOM 2240 O O . LYS B 1 25 ? -15.711 -45.156 -10.984 1 24.58 25 LYS B O 1
ATOM 2245 N N . THR B 1 26 ? -13.906 -44.438 -10.492 1 20 26 THR B N 1
ATOM 2246 C CA . THR B 1 26 ? -13.391 -45.781 -10.688 1 20 26 THR B CA 1
ATOM 2247 C C . THR B 1 26 ? -13.641 -46.625 -9.445 1 20 26 THR B C 1
ATOM 2249 O O . THR B 1 26 ? -13.305 -46.219 -8.336 1 20 26 THR B O 1
ATOM 2252 N N . SER B 1 27 ? -14.633 -47.438 -9.477 1 19.31 27 SER B N 1
ATOM 2253 C CA . SER B 1 27 ? -15.258 -48.406 -8.594 1 19.31 27 SER B CA 1
ATOM 2254 C C . SER B 1 27 ? -14.219 -49.344 -7.973 1 19.31 27 SER B C 1
ATOM 2256 O O . SER B 1 27 ? -14.523 -50.5 -7.645 1 19.31 27 SER B O 1
ATOM 2258 N N . ARG B 1 28 ? -13.062 -48.656 -7.512 1 20.41 28 ARG B N 1
ATOM 2259 C CA . ARG B 1 28 ? -12.242 -49.75 -7 1 20.41 28 ARG B CA 1
ATOM 2260 C C . ARG B 1 28 ? -13 -50.562 -5.938 1 20.41 28 ARG B C 1
ATOM 2262 O O . ARG B 1 28 ? -13.586 -49.969 -5.023 1 20.41 28 ARG B O 1
ATOM 2269 N N . LYS B 1 29 ? -13.305 -51.844 -6.117 1 20.44 29 LYS B N 1
ATOM 2270 C CA . LYS B 1 29 ? -13.992 -52.969 -5.508 1 20.44 29 LYS B CA 1
ATOM 2271 C C . LYS B 1 29 ? -13.406 -53.281 -4.133 1 20.44 29 LYS B C 1
ATOM 2273 O O . LYS B 1 29 ? -13.953 -54.125 -3.396 1 20.44 29 LYS B O 1
ATOM 2278 N N . ASP B 1 30 ? -12.172 -52.781 -3.709 1 18.45 30 ASP B N 1
ATOM 2279 C CA . ASP B 1 30 ? -11.664 -53.906 -2.934 1 18.45 30 ASP B CA 1
ATOM 2280 C C . ASP B 1 30 ? -12.414 -54.062 -1.61 1 18.45 30 ASP B C 1
ATOM 2282 O O . ASP B 1 30 ? -13.109 -53.125 -1.186 1 18.45 30 ASP B O 1
ATOM 2286 N N . GLY B 1 31 ? -11.719 -54.656 -0.521 1 17.45 31 GLY B N 1
ATOM 2287 C CA . GLY B 1 31 ? -11.852 -55.812 0.342 1 17.45 31 GLY B CA 1
ATOM 2288 C C . GLY B 1 31 ? -12.531 -55.5 1.661 1 17.45 31 GLY B C 1
ATOM 2289 O O . GLY B 1 31 ? -13.648 -55.969 1.912 1 17.45 31 GLY B O 1
ATOM 2290 N N . SER B 1 32 ? -11.719 -55.344 2.838 1 18.58 32 SER B N 1
ATOM 2291 C CA . SER B 1 32 ? -11.664 -56.156 4.031 1 18.58 32 SER B CA 1
ATOM 2292 C C . SER B 1 32 ? -12.508 -55.594 5.16 1 18.58 32 SER B C 1
ATOM 2294 O O . SER B 1 32 ? -12.781 -54.375 5.176 1 18.58 32 SER B O 1
ATOM 2296 N N . GLN B 1 33 ? -12.945 -56.406 6.164 1 18.62 33 GLN B N 1
ATOM 2297 C CA . GLN B 1 33 ? -13.914 -56.75 7.203 1 18.62 33 GLN B CA 1
ATOM 2298 C C . GLN B 1 33 ? -13.711 -55.906 8.453 1 18.62 33 GLN B C 1
ATOM 2300 O O . GLN B 1 33 ? -13.031 -56.312 9.391 1 18.62 33 GLN B O 1
ATOM 2305 N N . CYS B 1 34 ? -13.352 -54.594 8.352 1 18.22 34 CYS B N 1
ATOM 2306 C CA . CYS B 1 34 ? -12.828 -54.062 9.617 1 18.22 34 CYS B CA 1
ATOM 2307 C C . CYS B 1 34 ? -13.906 -54.062 10.688 1 18.22 34 CYS B C 1
ATOM 2309 O O . CYS B 1 34 ? -14.984 -53.5 10.477 1 18.22 34 CYS B O 1
ATOM 2311 N N . SER B 1 35 ? -13.773 -54.906 11.742 1 18 35 SER B N 1
ATOM 2312 C CA . SER B 1 35 ? -14.508 -55.406 12.906 1 18 35 SER B CA 1
ATOM 2313 C C . SER B 1 35 ? -14.891 -54.25 13.828 1 18 35 SER B C 1
ATOM 2315 O O . SER B 1 35 ? -14.227 -53.219 13.852 1 18 35 SER B O 1
ATOM 2317 N N . THR B 1 36 ? -16.094 -54.344 14.422 1 19.61 36 THR B N 1
ATOM 2318 C CA . THR B 1 36 ? -17.141 -53.562 15.094 1 19.61 36 THR B CA 1
ATOM 2319 C C . THR B 1 36 ? -16.703 -53.156 16.5 1 19.61 36 THR B C 1
ATOM 2321 O O . THR B 1 36 ? -17.484 -52.562 17.25 1 19.61 36 THR B O 1
ATOM 2324 N N . VAL B 1 37 ? -15.344 -53 16.766 1 17.75 37 VAL B N 1
ATOM 2325 C CA . VAL B 1 37 ? -15.102 -53.219 18.188 1 17.75 37 VAL B CA 1
ATOM 2326 C C . VAL B 1 37 ? -15.875 -52.219 19.016 1 17.75 37 VAL B C 1
ATOM 2328 O O . VAL B 1 37 ? -16.031 -51.062 18.609 1 17.75 37 VAL B O 1
ATOM 2331 N N . VAL B 1 38 ? -16.312 -52.594 20.281 1 19.36 38 VAL B N 1
ATOM 2332 C CA . VAL B 1 38 ? -17.344 -52.531 21.312 1 19.36 38 VAL B CA 1
ATOM 2333 C C . VAL B 1 38 ? -17.094 -51.344 22.234 1 19.36 38 VAL B C 1
ATOM 2335 O O . VAL B 1 38 ? -17.906 -51.062 23.125 1 19.36 38 VAL B O 1
ATOM 2338 N N . THR B 1 39 ? -16.125 -50.406 21.891 1 17.83 39 THR B N 1
ATOM 2339 C CA . THR B 1 39 ? -15.547 -50 23.156 1 17.83 39 THR B CA 1
ATOM 2340 C C . THR B 1 39 ? -16.578 -49.25 24.016 1 17.83 39 THR B C 1
ATOM 2342 O O . THR B 1 39 ? -17.453 -48.562 23.484 1 17.83 39 THR B O 1
ATOM 2345 N N . GLY B 1 40 ? -16.656 -49.406 25.328 1 17.42 40 GLY B N 1
ATOM 2346 C CA . GLY B 1 40 ? -17.438 -49.375 26.547 1 17.42 40 GLY B CA 1
ATOM 2347 C C . GLY B 1 40 ? -17.781 -47.969 27.016 1 17.42 40 GLY B C 1
ATOM 2348 O O . GLY B 1 40 ? -18.859 -47.719 27.562 1 17.42 40 GLY B O 1
ATOM 2349 N N . GLN B 1 41 ? -16.781 -47 27 1 16.89 41 GLN B N 1
ATOM 2350 C CA . GLN B 1 41 ? -16.594 -46.5 28.359 1 16.89 41 GLN B CA 1
ATOM 2351 C C . GLN B 1 41 ? -17.688 -45.531 28.75 1 16.89 41 GLN B C 1
ATOM 2353 O O . GLN B 1 41 ? -18.578 -45.219 27.953 1 16.89 41 GLN B O 1
ATOM 2358 N N . SER B 1 42 ? -17.281 -44.156 29.297 1 18.97 42 SER B N 1
ATOM 2359 C CA . SER B 1 42 ? -17.344 -43.469 30.578 1 18.97 42 SER B CA 1
ATOM 2360 C C . SER B 1 42 ? -18.484 -42.469 30.609 1 18.97 42 SER B C 1
ATOM 2362 O O . SER B 1 42 ? -18.938 -42 29.562 1 18.97 42 SER B O 1
ATOM 2364 N N . SER B 1 43 ? -19.109 -42.156 31.672 1 19.89 43 SER B N 1
ATOM 2365 C CA . SER B 1 43 ? -20.312 -41.625 32.312 1 19.89 43 SER B CA 1
ATOM 2366 C C . SER B 1 43 ? -20.375 -40.094 32.188 1 19.89 43 SER B C 1
ATOM 2368 O O . SER B 1 43 ? -19.625 -39.406 32.875 1 19.89 43 SER B O 1
ATOM 2370 N N . ASN B 1 44 ? -20.453 -39.469 31.047 1 17.62 44 ASN B N 1
ATOM 2371 C CA . ASN B 1 44 ? -20.156 -38.031 31.062 1 17.62 44 ASN B CA 1
ATOM 2372 C C . ASN B 1 44 ? -21.234 -37.25 31.797 1 17.62 44 ASN B C 1
ATOM 2374 O O . ASN B 1 44 ? -22.438 -37.438 31.547 1 17.62 44 ASN B O 1
ATOM 2378 N N . PRO B 1 45 ? -20.906 -36.656 32.906 1 20.77 45 PRO B N 1
ATOM 2379 C CA . PRO B 1 45 ? -21.859 -36 33.812 1 20.77 45 PRO B CA 1
ATOM 2380 C C . PRO B 1 45 ? -22.594 -34.844 33.156 1 20.77 45 PRO B C 1
ATOM 2382 O O . PRO B 1 45 ? -22.078 -34.25 32.219 1 20.77 45 PRO B O 1
ATOM 2385 N N . SER B 1 46 ? -23.844 -34.625 33.312 1 20.23 46 SER B N 1
ATOM 2386 C CA . SER B 1 46 ? -24.922 -33.844 32.75 1 20.23 46 SER B CA 1
ATOM 2387 C C . SER B 1 46 ? -24.734 -32.344 33.031 1 20.23 46 SER B C 1
ATOM 2389 O O . SER B 1 46 ? -24.953 -31.922 34.188 1 20.23 46 SER B O 1
ATOM 2391 N N . CYS B 1 47 ? -23.594 -31.734 32.562 1 19.12 47 CYS B N 1
ATOM 2392 C CA . CYS B 1 47 ? -23.375 -30.359 33 1 19.12 47 CYS B CA 1
ATOM 2393 C C . CYS B 1 47 ? -24.516 -29.469 32.562 1 1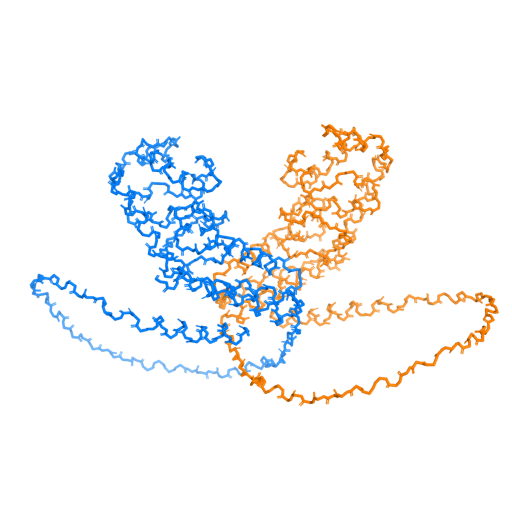9.12 47 CYS B C 1
ATOM 2395 O O . CYS B 1 47 ? -24.875 -29.422 31.391 1 19.12 47 CYS B O 1
ATOM 2397 N N . SER B 1 48 ? -25.375 -29.031 33.438 1 21.34 48 SER B N 1
ATOM 2398 C CA . SER B 1 48 ? -26.609 -28.25 33.438 1 21.34 48 SER B CA 1
ATOM 2399 C C . SER B 1 48 ? -26.391 -26.859 32.844 1 21.34 48 SER B C 1
ATOM 2401 O O . SER B 1 48 ? -25.703 -26.031 33.469 1 21.34 48 SER B O 1
ATOM 2403 N N . GLN B 1 49 ? -26.219 -26.688 31.578 1 19.34 49 GLN B N 1
ATOM 2404 C CA . GLN B 1 49 ? -25.781 -25.469 30.891 1 19.34 49 GLN B CA 1
ATOM 2405 C C . GLN B 1 49 ? -26.844 -24.375 30.984 1 19.34 49 GLN B C 1
ATOM 2407 O O . GLN B 1 49 ? -27.969 -24.547 30.5 1 19.34 49 GLN B O 1
ATOM 2412 N N . ASP B 1 50 ? -26.828 -23.547 32.031 1 20.66 50 ASP B N 1
ATOM 2413 C CA . ASP B 1 50 ? -27.734 -22.422 32.281 1 20.66 50 ASP B CA 1
ATOM 2414 C C . ASP B 1 50 ? -27.688 -21.422 31.109 1 20.66 50 ASP B C 1
ATOM 2416 O O . ASP B 1 50 ? -26.672 -20.766 30.891 1 20.66 50 ASP B O 1
ATOM 2420 N N . LYS B 1 51 ? -28.375 -21.547 30.062 1 24.19 51 LYS B N 1
ATOM 2421 C CA . LYS B 1 51 ? -28.484 -20.812 28.797 1 24.19 51 LYS B CA 1
ATOM 2422 C C . LYS B 1 51 ? -29.094 -19.438 29.016 1 24.19 51 LYS B C 1
ATOM 2424 O O . LYS B 1 51 ? -30.328 -19.281 28.984 1 24.19 51 LYS B O 1
ATOM 2429 N N . SER B 1 52 ? -28.484 -18.594 29.969 1 21.2 52 SER B N 1
ATOM 2430 C CA . SER B 1 52 ? -29.125 -17.297 30.125 1 21.2 52 SER B CA 1
ATOM 2431 C C . SER B 1 52 ? -29.156 -16.516 28.812 1 21.2 52 SER B C 1
ATOM 2433 O O . SER B 1 52 ? -28.141 -16.391 28.141 1 21.2 52 SER B O 1
ATOM 2435 N N . ASP B 1 53 ? -30.234 -16.281 28.172 1 22.95 53 ASP B N 1
ATOM 2436 C CA . ASP B 1 53 ? -30.734 -15.664 26.953 1 22.95 53 ASP B CA 1
ATOM 2437 C C . ASP B 1 53 ? -30.453 -14.164 26.938 1 22.95 53 ASP B C 1
ATOM 2439 O O . ASP B 1 53 ? -31.219 -13.383 27.5 1 22.95 53 ASP B O 1
ATOM 2443 N N . ILE B 1 54 ? -29.25 -13.672 27.375 1 22.92 54 ILE B N 1
ATOM 2444 C CA . ILE B 1 54 ? -29.078 -12.219 27.328 1 22.92 54 ILE B CA 1
ATOM 2445 C C . ILE B 1 54 ? -29.406 -11.711 25.922 1 22.92 54 ILE B C 1
ATOM 2447 O O . ILE B 1 54 ? -28.75 -12.094 24.953 1 22.92 54 ILE B O 1
ATOM 2451 N N . GLN B 1 55 ? -30.5 -11.281 25.656 1 23.84 55 GLN B N 1
ATOM 2452 C CA . GLN B 1 55 ? -31.094 -10.641 24.484 1 23.84 55 GLN B CA 1
ATOM 2453 C C . GLN B 1 55 ? -30.297 -9.406 24.078 1 23.84 55 GLN B C 1
ATOM 2455 O O . GLN B 1 55 ? -30.359 -8.375 24.734 1 23.84 55 GLN B O 1
ATOM 2460 N N . ASP B 1 56 ? -28.984 -9.461 23.812 1 24.62 56 ASP B N 1
ATOM 2461 C CA . ASP B 1 56 ? -28.094 -8.383 23.406 1 24.62 56 ASP B CA 1
ATOM 2462 C C . ASP B 1 56 ? -28.75 -7.508 22.328 1 24.62 56 ASP B C 1
ATOM 2464 O O . ASP B 1 56 ? -29.031 -7.977 21.234 1 24.62 56 ASP B O 1
ATOM 2468 N N . THR B 1 57 ? -29.484 -6.539 22.656 1 25.19 57 THR B N 1
ATOM 2469 C CA . THR B 1 57 ? -30.141 -5.512 21.859 1 25.19 57 THR B CA 1
ATOM 2470 C C . THR B 1 57 ? -29.109 -4.688 21.094 1 25.19 57 THR B C 1
ATOM 2472 O O . THR B 1 57 ? -28.469 -3.795 21.656 1 25.19 57 THR B O 1
ATOM 2475 N N . ILE B 1 58 ? -27.984 -5.238 20.625 1 26.81 58 ILE B N 1
ATOM 2476 C CA . ILE B 1 58 ? -27.203 -4.484 19.656 1 26.81 58 ILE B CA 1
ATOM 2477 C C . ILE B 1 58 ? -28.125 -3.754 18.703 1 26.81 58 ILE B C 1
ATOM 2479 O O . ILE B 1 58 ? -28.984 -4.375 18.062 1 26.81 58 ILE B O 1
ATOM 2483 N N . PRO B 1 59 ? -28.438 -2.531 19.062 1 28.88 59 PRO B N 1
ATOM 2484 C CA . PRO B 1 59 ? -29.406 -2.035 18.078 1 28.88 59 PRO B CA 1
ATOM 2485 C C . PRO B 1 59 ? -29.047 -2.436 16.656 1 28.88 59 PRO B C 1
ATOM 2487 O O . PRO B 1 59 ? -27.891 -2.332 16.25 1 28.88 59 PRO B O 1
ATOM 2490 N N . ARG B 1 60 ? -29.609 -3.285 15.945 1 28.94 60 ARG B N 1
ATOM 2491 C CA . ARG B 1 60 ? -29.516 -4.016 14.688 1 28.94 60 ARG B CA 1
ATOM 2492 C C . ARG B 1 60 ? -28.922 -3.141 13.586 1 28.94 60 ARG B C 1
ATOM 2494 O O . ARG B 1 60 ? -28 -3.557 12.891 1 28.94 60 ARG B O 1
ATOM 2501 N N . SER B 1 61 ? -29.641 -2.076 12.781 1 31.2 61 SER B N 1
ATOM 2502 C CA . SER B 1 61 ? -29.703 -1.627 11.398 1 31.2 61 SER B CA 1
ATOM 2503 C C . SER B 1 61 ? -28.781 -0.439 11.156 1 31.2 61 SER B C 1
ATOM 2505 O O . SER B 1 61 ? -29.234 0.678 10.914 1 31.2 61 SER B O 1
ATOM 2507 N N . VAL B 1 62 ? -27.875 0.024 11.836 1 31.53 62 VAL B N 1
ATOM 2508 C CA . VAL B 1 62 ? -27.234 1.203 11.258 1 31.53 62 VAL B CA 1
ATOM 2509 C C . VAL B 1 62 ? -26.703 0.873 9.867 1 31.53 62 VAL B C 1
ATOM 2511 O O . VAL B 1 62 ? -25.703 0.155 9.727 1 31.53 62 VAL B O 1
ATOM 2514 N N . HIS B 1 63 ? -27.469 0.834 8.883 1 36.28 63 HIS B N 1
ATOM 2515 C CA . HIS B 1 63 ? -27.188 0.741 7.449 1 36.28 63 HIS B CA 1
ATOM 2516 C C . HIS B 1 63 ? -26.156 1.778 7.016 1 36.28 63 HIS B C 1
ATOM 2518 O O . HIS B 1 63 ? -26.438 2.98 7.059 1 36.28 63 HIS B O 1
ATOM 2524 N N . TYR B 1 64 ? -24.969 1.9 7.531 1 41.72 64 TYR B N 1
ATOM 2525 C CA . TYR B 1 64 ? -24 2.748 6.844 1 41.72 64 TYR B CA 1
ATOM 2526 C C . TYR B 1 64 ? -24.234 2.738 5.34 1 41.72 64 TYR B C 1
ATOM 2528 O O . TYR B 1 64 ? -24.25 1.674 4.715 1 41.72 64 TYR B O 1
ATOM 2536 N N . THR B 1 65 ? -25.047 3.891 4.973 1 58.56 65 THR B N 1
ATOM 2537 C CA . THR B 1 65 ? -25.266 4.039 3.539 1 58.56 65 THR B CA 1
ATOM 2538 C C . THR B 1 65 ? -23.969 4.398 2.822 1 58.56 65 THR B C 1
ATOM 2540 O O . THR B 1 65 ? -23.281 5.352 3.201 1 58.56 65 THR B O 1
ATOM 2543 N N . ILE B 1 66 ? -23.438 3.516 2.285 1 72.75 66 ILE B N 1
ATOM 2544 C CA . ILE B 1 66 ? -22.266 3.754 1.447 1 72.75 66 ILE B CA 1
ATOM 2545 C C . ILE B 1 66 ? -22.641 4.68 0.292 1 72.75 66 ILE B C 1
ATOM 2547 O O . ILE B 1 66 ? -23.719 4.539 -0.305 1 72.75 66 ILE B O 1
ATOM 2551 N N . SER B 1 67 ? -21.938 5.809 0.142 1 80.5 67 SER B N 1
ATOM 2552 C CA . SER B 1 67 ? -22.172 6.754 -0.944 1 80.5 67 SER B CA 1
ATOM 2553 C C . SER B 1 67 ? -22.172 6.051 -2.299 1 80.5 67 SER B C 1
ATOM 2555 O O . SER B 1 67 ? -21.688 4.922 -2.416 1 80.5 67 SER B O 1
ATOM 2557 N N . HIS B 1 68 ? -22.797 6.727 -3.186 1 85.06 68 HIS B N 1
ATOM 2558 C CA . HIS B 1 68 ? -22.781 6.215 -4.551 1 85.06 68 HIS B CA 1
ATOM 2559 C C . HIS B 1 68 ? -21.344 6.055 -5.059 1 85.06 68 HIS B C 1
ATOM 2561 O O . HIS B 1 68 ? -21.047 5.086 -5.754 1 85.06 68 HIS B O 1
ATOM 2567 N N . GLN B 1 69 ? -20.5 6.965 -4.66 1 92.12 69 GLN B N 1
ATOM 2568 C CA . GLN B 1 69 ? -19.109 6.922 -5.113 1 92.12 69 GLN B CA 1
ATOM 2569 C C . GLN B 1 69 ? -18.359 5.766 -4.465 1 92.12 69 GLN B C 1
ATOM 2571 O O . GLN B 1 69 ? -17.484 5.152 -5.09 1 92.12 69 GLN B O 1
ATOM 2576 N N . THR B 1 70 ? -18.703 5.449 -3.27 1 89.25 70 THR B N 1
ATOM 2577 C CA . THR B 1 70 ? -18.109 4.297 -2.596 1 89.25 70 THR B CA 1
ATOM 2578 C C . THR B 1 70 ? -18.594 2.994 -3.221 1 89.25 70 THR B C 1
ATOM 2580 O O . THR B 1 70 ? -17.828 2.031 -3.334 1 89.25 70 THR B O 1
ATOM 2583 N N . GLN B 1 71 ? -19.797 3.016 -3.594 1 85.25 71 GLN B N 1
ATOM 2584 C CA . GLN B 1 71 ? -20.328 1.848 -4.285 1 85.25 71 GLN B CA 1
ATOM 2585 C C . GLN B 1 71 ? -19.625 1.617 -5.613 1 85.25 71 GLN B C 1
ATOM 2587 O O . GLN B 1 71 ? -19.328 0.477 -5.977 1 85.25 71 GLN B O 1
ATOM 2592 N N . ASN B 1 72 ? -19.406 2.762 -6.32 1 90.56 72 ASN B N 1
ATOM 2593 C CA . ASN B 1 72 ? -18.656 2.666 -7.57 1 90.56 72 ASN B CA 1
ATOM 2594 C C . ASN B 1 72 ? -17.266 2.08 -7.344 1 90.56 72 ASN B C 1
ATOM 2596 O O . ASN B 1 72 ? -16.812 1.226 -8.109 1 90.56 72 ASN B O 1
ATOM 2600 N N . TRP B 1 73 ? -16.703 2.498 -6.324 1 95.5 73 TRP B N 1
ATOM 2601 C CA . TRP B 1 73 ? -15.383 2.006 -5.969 1 95.5 73 TRP B CA 1
ATOM 2602 C C . TRP B 1 73 ? -15.422 0.517 -5.641 1 95.5 73 TRP B C 1
ATOM 2604 O O . TRP B 1 73 ? -14.57 -0.25 -6.105 1 95.5 73 TRP B O 1
ATOM 2614 N N . LEU B 1 74 ? -16.391 0.127 -4.926 1 90.44 74 LEU B N 1
ATOM 2615 C CA . LEU B 1 74 ? -16.547 -1.277 -4.555 1 90.44 74 LEU B CA 1
ATOM 2616 C C . LEU B 1 74 ? -16.781 -2.141 -5.789 1 90.44 74 LEU B C 1
ATOM 2618 O O . LEU B 1 74 ? -16.25 -3.244 -5.898 1 90.44 74 LEU B O 1
ATOM 2622 N N . LYS B 1 75 ? -17.562 -1.622 -6.645 1 89.75 75 LYS B N 1
ATOM 2623 C CA . LYS B 1 75 ? -17.812 -2.336 -7.895 1 89.75 75 LYS B CA 1
ATOM 2624 C C . LYS B 1 75 ? -16.516 -2.551 -8.672 1 89.75 75 LYS B C 1
ATOM 2626 O O . LYS B 1 75 ? -16.297 -3.621 -9.242 1 89.75 75 LYS B O 1
ATOM 2631 N N . ALA B 1 76 ? -15.703 -1.562 -8.703 1 94.94 76 ALA B N 1
ATOM 2632 C CA . ALA B 1 76 ? -14.414 -1.672 -9.383 1 94.94 76 ALA B CA 1
ATOM 2633 C C . ALA B 1 76 ? -13.531 -2.723 -8.719 1 94.94 76 ALA B C 1
ATOM 2635 O O . ALA B 1 76 ? -12.898 -3.531 -9.398 1 94.94 76 ALA B O 1
ATOM 2636 N N . VAL B 1 77 ? -13.547 -2.74 -7.414 1 95.38 77 VAL B N 1
ATOM 2637 C CA . VAL B 1 77 ? -12.742 -3.689 -6.652 1 95.38 77 VAL B CA 1
ATOM 2638 C C . VAL B 1 77 ? -13.203 -5.113 -6.953 1 95.38 77 VAL B C 1
ATOM 2640 O O . VAL B 1 77 ? -12.383 -6.004 -7.184 1 95.38 77 VAL B O 1
ATOM 2643 N N . LEU B 1 78 ? -14.438 -5.262 -6.984 1 91.25 78 LEU B N 1
ATOM 2644 C CA . LEU B 1 78 ? -15 -6.59 -7.23 1 91.25 78 LEU B CA 1
ATOM 2645 C C . LEU B 1 78 ? -14.727 -7.035 -8.664 1 91.25 78 LEU B C 1
ATOM 2647 O O . LEU B 1 78 ? -14.453 -8.211 -8.906 1 91.25 78 LEU B O 1
ATOM 2651 N N . ALA B 1 79 ? -14.828 -6.078 -9.555 1 92.69 79 ALA B N 1
ATOM 2652 C CA . ALA B 1 79 ? -14.523 -6.398 -10.945 1 92.69 79 ALA B CA 1
ATOM 2653 C C . ALA B 1 79 ? -13.07 -6.855 -11.102 1 92.69 79 ALA B C 1
ATOM 2655 O O . ALA B 1 79 ? -12.789 -7.797 -11.844 1 92.69 79 ALA B O 1
ATOM 2656 N N . LEU B 1 80 ? -12.211 -6.223 -10.398 1 96.19 80 LEU B N 1
ATOM 2657 C CA . LEU B 1 80 ? -10.805 -6.582 -10.445 1 96.19 80 LEU B CA 1
ATOM 2658 C C . LEU B 1 80 ? -10.57 -7.961 -9.836 1 96.19 80 LEU B C 1
ATOM 2660 O O . LEU B 1 80 ? -9.75 -8.734 -10.328 1 96.19 80 LEU B O 1
ATOM 2664 N N . ARG B 1 81 ? -11.289 -8.242 -8.82 1 93.19 81 ARG B N 1
ATOM 2665 C CA . ARG B 1 81 ? -11.227 -9.57 -8.219 1 93.19 81 ARG B CA 1
ATOM 2666 C C . ARG B 1 81 ? -11.664 -10.641 -9.211 1 93.19 81 ARG B C 1
ATOM 2668 O O . ARG B 1 81 ? -11.031 -11.695 -9.305 1 93.19 81 ARG B O 1
ATOM 2675 N N . ILE B 1 82 ? -12.656 -10.328 -9.867 1 90.88 82 ILE B N 1
ATOM 2676 C CA . ILE B 1 82 ? -13.188 -11.266 -10.859 1 90.88 82 ILE B CA 1
ATOM 2677 C C . ILE B 1 82 ? -12.156 -11.477 -11.969 1 90.88 82 ILE B C 1
ATOM 2679 O O . ILE B 1 82 ? -11.984 -12.586 -12.461 1 90.88 82 ILE B O 1
ATOM 2683 N N . ALA B 1 83 ? -11.531 -10.414 -12.367 1 93.5 83 ALA B N 1
ATOM 2684 C CA . ALA B 1 83 ? -10.477 -10.523 -13.375 1 93.5 83 ALA B CA 1
ATOM 2685 C C . ALA B 1 83 ? -9.375 -11.469 -12.914 1 93.5 83 ALA B C 1
ATOM 2687 O O . ALA B 1 83 ? -8.891 -12.297 -13.695 1 93.5 83 ALA B O 1
ATOM 2688 N N . ARG B 1 84 ? -9.039 -11.352 -11.68 1 94.75 84 ARG B N 1
ATOM 2689 C CA . ARG B 1 84 ? -8.023 -12.234 -11.102 1 94.75 84 ARG B CA 1
ATOM 2690 C C . ARG B 1 84 ? -8.484 -13.688 -11.125 1 94.75 84 ARG B C 1
ATOM 2692 O O . ARG B 1 84 ? -7.715 -14.578 -11.5 1 94.75 84 ARG B O 1
ATOM 2699 N N . GLU B 1 85 ? -9.672 -13.891 -10.789 1 90 85 GLU B N 1
ATOM 2700 C CA . GLU B 1 85 ? -10.227 -15.242 -10.773 1 90 85 GLU B CA 1
ATOM 2701 C C . GLU B 1 85 ? -10.297 -15.82 -12.188 1 90 85 GLU B C 1
ATOM 2703 O O . GLU B 1 85 ? -10.086 -17.016 -12.375 1 90 85 GLU B O 1
ATOM 2708 N N . TYR B 1 86 ? -10.562 -14.992 -13.102 1 90.56 86 TYR B N 1
ATOM 2709 C CA . TYR B 1 86 ? -10.719 -15.406 -14.492 1 90.56 86 TYR B CA 1
ATOM 2710 C C . TYR B 1 86 ? -9.414 -15.961 -15.047 1 90.56 86 TYR B C 1
ATOM 2712 O O . TYR B 1 86 ? -9.414 -16.953 -15.773 1 90.56 86 TYR B O 1
ATOM 2720 N N . VAL B 1 87 ? -8.297 -15.367 -14.641 1 93.06 87 VAL B N 1
ATOM 2721 C CA . VAL B 1 87 ? -7.031 -15.75 -15.258 1 93.06 87 VAL B CA 1
ATOM 2722 C C . VAL B 1 87 ? -6.363 -16.844 -14.414 1 93.06 87 VAL B C 1
ATOM 2724 O O . VAL B 1 87 ? -5.402 -17.469 -14.859 1 93.06 87 VAL B O 1
ATOM 2727 N N . SER B 1 88 ? -6.898 -17.156 -13.242 1 91.69 88 SER B N 1
ATOM 2728 C CA . SER B 1 88 ? -6.246 -18 -12.242 1 91.69 88 SER B CA 1
ATOM 2729 C C . SER B 1 88 ? -6 -19.406 -12.789 1 91.69 88 SER B C 1
ATOM 2731 O O . SER B 1 88 ? -4.906 -19.953 -12.641 1 91.69 88 SER B O 1
ATOM 2733 N N . PRO B 1 89 ? -7 -20.016 -13.453 1 90.06 89 PRO B N 1
ATOM 2734 C CA . PRO B 1 89 ? -6.738 -21.375 -13.945 1 90.06 89 PRO B CA 1
ATOM 2735 C C . PRO B 1 89 ? -5.605 -21.422 -14.961 1 90.06 89 PRO B C 1
ATOM 2737 O O . PRO B 1 89 ? -4.777 -22.328 -14.93 1 90.06 89 PRO B O 1
ATOM 2740 N N . VAL B 1 90 ? -5.539 -20.438 -15.859 1 93 90 VAL B N 1
ATOM 2741 C CA . VAL B 1 90 ? -4.492 -20.391 -16.875 1 93 90 VAL B CA 1
ATOM 2742 C C . VAL B 1 90 ? -3.139 -20.156 -16.203 1 93 90 VAL B C 1
ATOM 2744 O O . VAL B 1 90 ? -2.143 -20.781 -16.562 1 93 90 VAL B O 1
ATOM 2747 N N . LEU B 1 91 ? -3.166 -19.312 -15.234 1 94.25 91 LEU B N 1
ATOM 2748 C CA . LEU B 1 91 ? -1.926 -18.984 -14.531 1 94.25 91 LEU B CA 1
ATOM 2749 C C . LEU B 1 91 ? -1.426 -20.203 -13.742 1 94.25 91 LEU B C 1
ATOM 2751 O O . LEU B 1 91 ? -0.228 -20.484 -13.742 1 94.25 91 LEU B O 1
ATOM 2755 N N . ASP B 1 92 ? -2.314 -20.875 -13.07 1 93.19 92 ASP B N 1
ATOM 2756 C CA . ASP B 1 92 ? -1.95 -22.031 -12.266 1 93.19 92 ASP B CA 1
ATOM 2757 C C . ASP B 1 92 ? -1.287 -23.109 -13.125 1 93.19 92 ASP B C 1
ATOM 2759 O O . ASP B 1 92 ? -0.275 -23.688 -12.734 1 93.19 92 ASP B O 1
ATOM 2763 N N . GLU B 1 93 ? -1.85 -23.281 -14.219 1 94.19 93 GLU B N 1
ATOM 2764 C CA . GLU B 1 93 ? -1.277 -24.266 -15.141 1 94.19 93 GLU B CA 1
ATOM 2765 C C . GLU B 1 93 ? 0.073 -23.797 -15.68 1 94.19 93 GLU B C 1
ATOM 2767 O O . GLU B 1 93 ? 1.027 -24.578 -15.734 1 94.19 93 GLU B O 1
ATOM 2772 N N . PHE B 1 94 ? 0.114 -22.578 -16.031 1 95.56 94 PHE B N 1
ATOM 2773 C CA . PHE B 1 94 ? 1.324 -22.016 -16.625 1 95.56 94 PHE B CA 1
ATOM 2774 C C . PHE B 1 94 ? 2.486 -22.078 -15.641 1 95.56 94 PHE B C 1
ATOM 2776 O O . PHE B 1 94 ? 3.607 -22.422 -16.016 1 95.56 94 PHE B O 1
ATOM 2783 N N . VAL B 1 95 ? 2.242 -21.75 -14.398 1 95.56 95 VAL B N 1
ATOM 2784 C CA . VAL B 1 95 ? 3.262 -21.734 -13.352 1 95.56 95 VAL B CA 1
ATOM 2785 C C . VAL B 1 95 ? 3.832 -23.141 -13.172 1 95.56 95 VAL B C 1
ATOM 2787 O O . VAL B 1 95 ? 5.047 -23.312 -13.047 1 95.56 95 VAL B O 1
ATOM 2790 N N . GLN B 1 96 ? 3.002 -24.094 -13.25 1 95.62 96 GLN B N 1
ATOM 2791 C CA . GLN B 1 96 ? 3.438 -25.484 -13.109 1 95.62 96 GLN B CA 1
ATOM 2792 C C . GLN B 1 96 ? 4.25 -25.922 -14.328 1 95.62 96 GLN B C 1
ATOM 2794 O O . GLN B 1 96 ? 5.285 -26.578 -14.18 1 95.62 96 GLN B O 1
ATOM 2799 N N . ASP B 1 97 ? 3.752 -25.531 -15.461 1 95.88 97 ASP B N 1
ATOM 2800 C CA . ASP B 1 97 ? 4.438 -25.906 -16.703 1 95.88 97 ASP B CA 1
ATOM 2801 C C . ASP B 1 97 ? 5.84 -25.297 -16.75 1 95.88 97 ASP B C 1
ATOM 2803 O O . ASP B 1 97 ? 6.801 -25.969 -17.125 1 95.88 97 ASP B O 1
ATOM 2807 N N . MET B 1 98 ? 5.918 -24.078 -16.422 1 96.19 98 MET B N 1
ATOM 2808 C CA . MET B 1 98 ? 7.215 -23.406 -16.422 1 96.19 98 MET B CA 1
ATOM 2809 C C . MET B 1 98 ? 8.18 -24.094 -15.445 1 96.19 98 MET B C 1
ATOM 2811 O O . MET B 1 98 ? 9.352 -24.281 -15.766 1 96.19 98 MET B O 1
ATOM 2815 N N . HIS B 1 99 ? 7.691 -24.391 -14.328 1 96.38 99 HIS B N 1
ATOM 2816 C CA . HIS B 1 99 ? 8.523 -25.078 -13.344 1 96.38 99 HIS B CA 1
ATOM 2817 C C . HIS B 1 99 ? 8.992 -26.438 -13.875 1 96.38 99 HIS B C 1
ATOM 2819 O O . HIS B 1 99 ? 10.164 -26.781 -13.727 1 96.38 99 HIS B O 1
ATOM 2825 N N . GLN B 1 100 ? 8.102 -27.156 -14.484 1 96.25 100 GLN B N 1
ATOM 2826 C CA . GLN B 1 100 ? 8.453 -28.453 -15.039 1 96.25 100 GLN B CA 1
ATOM 2827 C C . GLN B 1 100 ? 9.531 -28.328 -16.109 1 96.25 100 GLN B C 1
ATOM 2829 O O . GLN B 1 100 ? 10.43 -29.172 -16.188 1 96.25 100 GLN B O 1
ATOM 2834 N N . GLU B 1 101 ? 9.367 -27.297 -16.906 1 96.12 101 GLU B N 1
ATOM 2835 C CA . GLU B 1 101 ? 10.383 -27.047 -17.922 1 96.12 101 GLU B CA 1
ATOM 2836 C C . GLU B 1 101 ? 11.75 -26.781 -17.297 1 96.12 101 GLU B C 1
ATOM 2838 O O . GLU B 1 101 ? 12.766 -27.281 -17.781 1 96.12 101 GLU B O 1
ATOM 2843 N N . LEU B 1 102 ? 11.734 -26.094 -16.25 1 96.19 102 LEU B N 1
ATOM 2844 C CA . LEU B 1 102 ? 12.984 -25.781 -15.555 1 96.19 102 LEU B CA 1
ATOM 2845 C C . LEU B 1 102 ? 13.555 -27.016 -14.883 1 96.19 102 LEU B C 1
ATOM 2847 O O . LEU B 1 102 ? 14.773 -27.219 -14.875 1 96.19 102 LEU B O 1
ATOM 2851 N N . VAL B 1 103 ? 12.742 -27.812 -14.375 1 94.56 103 VAL B N 1
ATOM 2852 C CA . VAL B 1 103 ? 13.164 -29.062 -13.75 1 94.56 103 VAL B CA 1
ATOM 2853 C C . VAL B 1 103 ? 13.797 -29.984 -14.805 1 94.56 103 VAL B C 1
ATOM 2855 O O . VAL B 1 103 ? 14.82 -30.625 -14.539 1 94.56 103 VAL B O 1
ATOM 2858 N N . GLN B 1 104 ? 13.125 -29.969 -15.898 1 94.94 104 GLN B N 1
ATOM 2859 C CA . GLN B 1 104 ? 13.656 -30.797 -16.969 1 94.94 104 GLN B CA 1
ATOM 2860 C C . GLN B 1 104 ? 15.023 -30.281 -17.422 1 94.94 104 GLN B C 1
ATOM 2862 O O . GLN B 1 104 ? 15.914 -31.078 -17.734 1 94.94 104 GLN B O 1
ATOM 2867 N N . LYS B 1 105 ? 15.172 -29.047 -17.406 1 94.25 105 LYS B N 1
ATOM 2868 C CA . LYS B 1 105 ? 16.391 -28.422 -17.906 1 94.25 105 LYS B CA 1
ATOM 2869 C C . LYS B 1 105 ? 17.516 -28.531 -16.891 1 94.25 105 LYS B C 1
ATOM 2871 O O . LYS B 1 105 ? 18.672 -28.781 -17.25 1 94.25 105 LYS B O 1
ATOM 2876 N N . HIS B 1 106 ? 17.156 -28.297 -15.57 1 92.88 106 HIS B N 1
ATOM 2877 C CA . HIS B 1 106 ? 18.219 -28.125 -14.594 1 92.88 106 HIS B CA 1
ATOM 2878 C C . HIS B 1 106 ? 18.25 -29.297 -13.602 1 92.88 106 HIS B C 1
ATOM 2880 O O . HIS B 1 106 ? 19.219 -29.469 -12.875 1 92.88 106 HIS B O 1
ATOM 2886 N N . GLY B 1 107 ? 17.25 -30.062 -13.586 1 88.62 107 GLY B N 1
ATOM 2887 C CA . GLY B 1 107 ? 17.188 -31.172 -12.656 1 88.62 107 GLY B CA 1
ATOM 2888 C C . GLY B 1 107 ? 16.656 -30.781 -11.289 1 88.62 107 GLY B C 1
ATOM 2889 O O . GLY B 1 107 ? 16.484 -29.594 -11 1 88.62 107 GLY B O 1
ATOM 2890 N N . ARG B 1 108 ? 16.266 -31.719 -10.422 1 83.56 108 ARG B N 1
ATOM 2891 C CA . ARG B 1 108 ? 15.711 -31.5 -9.086 1 83.56 108 ARG B CA 1
ATOM 2892 C C . ARG B 1 108 ? 16.797 -31.625 -8.023 1 83.56 108 ARG B C 1
ATOM 2894 O O . ARG B 1 108 ? 16.594 -31.234 -6.875 1 83.56 108 ARG B O 1
ATOM 2901 N N . ASN B 1 109 ? 17.75 -32.094 -8.391 1 71.81 109 ASN B N 1
ATOM 2902 C CA . ASN B 1 109 ? 18.656 -32.594 -7.352 1 71.81 109 ASN B CA 1
ATOM 2903 C C . ASN B 1 109 ? 19.578 -31.469 -6.863 1 71.81 109 ASN B C 1
ATOM 2905 O O . ASN B 1 109 ? 20.5 -31.047 -7.578 1 71.81 109 ASN B O 1
ATOM 2909 N N . VAL B 1 110 ? 18.984 -30.781 -5.875 1 70 110 VAL B N 1
ATOM 2910 C CA . VAL B 1 110 ? 19.922 -29.922 -5.145 1 70 110 VAL B CA 1
ATOM 2911 C C . VAL B 1 110 ? 20.391 -30.641 -3.879 1 70 110 VAL B C 1
ATOM 2913 O O . VAL B 1 110 ? 19.578 -31.156 -3.117 1 70 110 VAL B O 1
ATOM 2916 N N . SER B 1 111 ? 21.688 -30.781 -3.938 1 70.12 111 SER B N 1
ATOM 2917 C CA . SER B 1 111 ? 22.219 -31.5 -2.773 1 70.12 111 SER B CA 1
ATOM 2918 C C . SER B 1 111 ? 21.953 -30.719 -1.488 1 70.12 111 SER B C 1
ATOM 2920 O O . SER B 1 111 ? 21.938 -29.484 -1.498 1 70.12 111 SER B O 1
ATOM 2922 N N . LEU B 1 112 ? 21.531 -31.375 -0.486 1 67.62 112 LEU B N 1
ATOM 2923 C CA . LEU B 1 112 ? 21.344 -30.797 0.838 1 67.62 112 LEU B CA 1
ATOM 2924 C C . LEU B 1 112 ? 22.547 -29.969 1.243 1 67.62 112 LEU B C 1
ATOM 2926 O O . LEU B 1 112 ? 22.406 -28.922 1.896 1 67.62 112 LEU B O 1
ATOM 2930 N N . ASN B 1 113 ? 23.641 -30.422 0.803 1 70 113 ASN B N 1
ATOM 2931 C CA . ASN B 1 113 ? 24.859 -29.703 1.106 1 70 113 ASN B CA 1
ATOM 2932 C C . ASN B 1 113 ? 24.891 -28.328 0.433 1 70 113 ASN B C 1
ATOM 2934 O O . ASN B 1 113 ? 25.328 -27.344 1.028 1 70 113 ASN B O 1
ATOM 2938 N N . GLN B 1 114 ? 24.391 -28.359 -0.664 1 70.56 114 GLN B N 1
ATOM 2939 C CA . GLN B 1 114 ? 24.375 -27.109 -1.4 1 70.56 114 GLN B CA 1
ATOM 2940 C C . GLN B 1 114 ? 23.375 -26.125 -0.787 1 70.56 114 GLN B C 1
ATOM 2942 O O . GLN B 1 114 ? 23.656 -24.922 -0.694 1 70.56 114 GLN B O 1
ATOM 2947 N N . ILE B 1 115 ? 22.391 -26.688 -0.326 1 73.5 115 ILE B N 1
ATOM 2948 C CA . ILE B 1 115 ? 21.375 -25.875 0.335 1 73.5 115 ILE B CA 1
ATOM 2949 C C . ILE B 1 115 ? 21.938 -25.312 1.643 1 73.5 115 ILE B C 1
ATOM 2951 O O . ILE B 1 115 ? 21.75 -24.141 1.96 1 73.5 115 ILE B O 1
ATOM 2955 N N . ALA B 1 116 ? 22.609 -26.156 2.295 1 71.69 116 ALA B N 1
ATOM 2956 C CA . ALA B 1 116 ? 23.234 -25.75 3.549 1 71.69 116 ALA B CA 1
ATOM 2957 C C . ALA B 1 116 ? 24.25 -24.641 3.312 1 71.69 116 ALA B C 1
ATOM 2959 O O . ALA B 1 116 ? 24.312 -23.672 4.066 1 71.69 116 ALA B O 1
ATOM 2960 N N . GLN B 1 117 ? 25.031 -24.797 2.365 1 69.12 117 GLN B N 1
ATOM 2961 C CA . GLN B 1 117 ? 26.047 -23.797 2.041 1 69.12 117 GLN B CA 1
ATOM 2962 C C . GLN B 1 117 ? 25.406 -22.469 1.665 1 69.12 117 GLN B C 1
ATOM 2964 O O . GLN B 1 117 ? 25.906 -21.406 2.053 1 69.12 117 GLN B O 1
ATOM 2969 N N . PHE B 1 118 ? 24.391 -22.609 1.021 1 74.88 118 PHE B N 1
ATOM 2970 C CA . PHE B 1 118 ? 23.656 -21.406 0.607 1 74.88 118 PHE B CA 1
ATOM 2971 C C . PHE B 1 118 ? 23.109 -20.672 1.818 1 74.88 118 PHE B C 1
ATOM 2973 O O . PHE B 1 118 ? 23.203 -19.438 1.891 1 74.88 118 PHE B O 1
ATOM 2980 N N . ARG B 1 119 ? 22.609 -21.328 2.713 1 70.94 119 ARG B N 1
ATOM 2981 C CA . ARG B 1 119 ? 22.016 -20.734 3.908 1 70.94 119 ARG B CA 1
ATOM 2982 C C . ARG B 1 119 ? 23.094 -20.125 4.797 1 70.94 119 ARG B C 1
ATOM 2984 O O . ARG B 1 119 ? 22.859 -19.094 5.445 1 70.94 119 ARG B O 1
ATOM 2991 N N . GLU B 1 120 ? 24.266 -20.734 4.773 1 70.31 120 GLU B N 1
ATOM 2992 C CA . GLU B 1 120 ? 25.328 -20.312 5.668 1 70.31 120 GLU B CA 1
ATOM 2993 C C . GLU B 1 120 ? 26.094 -19.109 5.094 1 70.31 120 GLU B C 1
ATOM 2995 O O . GLU B 1 120 ? 26.359 -18.141 5.809 1 70.31 120 GLU B O 1
ATOM 3000 N N . ASN B 1 121 ? 26.453 -19.234 3.855 1 68.12 121 ASN B N 1
ATOM 3001 C CA . ASN B 1 121 ? 27.359 -18.203 3.375 1 68.12 121 ASN B CA 1
ATOM 3002 C C . ASN B 1 121 ? 26.719 -17.344 2.299 1 68.12 121 ASN B C 1
ATOM 3004 O O . ASN B 1 121 ? 27.297 -16.359 1.836 1 68.12 121 ASN B O 1
ATOM 3008 N N . GLY B 1 122 ? 25.562 -17.797 1.97 1 71.44 122 GLY B N 1
ATOM 3009 C CA . GLY B 1 122 ? 24.812 -16.984 1.006 1 71.44 122 GLY B CA 1
ATOM 3010 C C . GLY B 1 122 ? 25.234 -17.234 -0.428 1 71.44 122 GLY B C 1
ATOM 3011 O O . GLY B 1 122 ? 24.75 -16.578 -1.351 1 71.44 122 GLY B O 1
ATOM 3012 N N . GLU B 1 123 ? 26.312 -18.141 -0.604 1 74.75 123 GLU B N 1
ATOM 3013 C CA . GLU B 1 123 ? 26.766 -18.438 -1.961 1 74.75 123 GLU B CA 1
ATOM 3014 C C . GLU B 1 123 ? 25.766 -19.344 -2.682 1 74.75 123 GLU B C 1
ATOM 3016 O O . GLU B 1 123 ? 25.484 -20.453 -2.223 1 74.75 123 GLU B O 1
ATOM 3021 N N . VAL B 1 124 ? 25.328 -18.891 -3.684 1 78.19 124 VAL B N 1
ATOM 3022 C CA . VAL B 1 124 ? 24.328 -19.641 -4.438 1 78.19 124 VAL B CA 1
ATOM 3023 C C . VAL B 1 124 ? 25 -20.797 -5.168 1 78.19 124 VAL B C 1
ATOM 3025 O O . VAL B 1 124 ? 25.938 -20.594 -5.945 1 78.19 124 VAL B O 1
ATOM 3028 N N . PRO B 1 125 ? 24.641 -22.016 -4.855 1 81.31 125 PRO B N 1
ATOM 3029 C CA . PRO B 1 125 ? 25.156 -23.156 -5.609 1 81.31 125 PRO B CA 1
ATOM 3030 C C . PRO B 1 125 ? 24.938 -23.016 -7.117 1 81.31 125 PRO B C 1
ATOM 3032 O O . PRO B 1 125 ? 23.984 -22.359 -7.547 1 81.31 125 PRO B O 1
ATOM 3035 N N . SER B 1 126 ? 25.844 -23.672 -7.844 1 78.75 126 SER B N 1
ATOM 3036 C CA . SER B 1 126 ? 25.844 -23.547 -9.297 1 78.75 126 SER B CA 1
ATOM 3037 C C . SER B 1 126 ? 24.484 -23.906 -9.883 1 78.75 126 SER B C 1
ATOM 3039 O O . SER B 1 126 ? 24 -23.234 -10.797 1 78.75 126 SER B O 1
ATOM 3041 N N . LEU B 1 127 ? 23.953 -24.984 -9.398 1 82.62 127 LEU B N 1
ATOM 3042 C CA . LEU B 1 127 ? 22.656 -25.422 -9.906 1 82.62 127 LEU B CA 1
ATOM 3043 C C . LEU B 1 127 ? 21.609 -24.328 -9.719 1 82.62 127 LEU B C 1
ATOM 3045 O O . LEU B 1 127 ? 20.844 -24.031 -10.633 1 82.62 127 LEU B O 1
ATOM 3049 N N . LEU B 1 128 ? 21.672 -23.797 -8.609 1 87.88 128 LEU B N 1
ATOM 3050 C CA . LEU B 1 128 ? 20.688 -22.766 -8.305 1 87.88 128 LEU B CA 1
ATOM 3051 C C . LEU B 1 128 ? 20.969 -21.484 -9.078 1 87.88 128 LEU B C 1
ATOM 3053 O O . LEU B 1 128 ? 20.047 -20.75 -9.422 1 87.88 128 LEU B O 1
ATOM 3057 N N . ARG B 1 129 ? 22.234 -21.375 -9.383 1 89.38 129 ARG B N 1
ATOM 3058 C CA . ARG B 1 129 ? 22.594 -20.234 -10.203 1 89.38 129 ARG B CA 1
ATOM 3059 C C . ARG B 1 129 ? 21.984 -20.344 -11.594 1 89.38 129 ARG B C 1
ATOM 3061 O O . ARG B 1 129 ? 21.531 -19.344 -12.164 1 89.38 129 ARG B O 1
ATOM 3068 N N . ALA B 1 130 ? 22.031 -21.516 -12.18 1 92.25 130 ALA B N 1
ATOM 3069 C CA . ALA B 1 130 ? 21.438 -21.734 -13.5 1 92.25 130 ALA B CA 1
ATOM 3070 C C . ALA B 1 130 ? 19.938 -21.469 -13.469 1 92.25 130 ALA B C 1
ATOM 3072 O O . ALA B 1 130 ? 19.391 -20.859 -14.398 1 92.25 130 ALA B O 1
ATOM 3073 N N . TRP B 1 131 ? 19.312 -21.922 -12.375 1 94.38 131 TRP B N 1
ATOM 3074 C CA . TRP B 1 131 ? 17.891 -21.641 -12.18 1 94.38 131 TRP B CA 1
ATOM 3075 C C . TRP B 1 131 ? 17.641 -20.141 -12.164 1 94.38 131 TRP B C 1
ATOM 3077 O O . TRP B 1 131 ? 16.75 -19.656 -12.867 1 94.38 131 TRP B O 1
ATOM 3087 N N . ILE B 1 132 ? 18.484 -19.484 -11.367 1 93.56 132 ILE B N 1
ATOM 3088 C CA . ILE B 1 132 ? 18.328 -18.047 -11.164 1 93.56 132 ILE B CA 1
ATOM 3089 C C . ILE B 1 132 ? 18.531 -17.312 -12.477 1 93.56 132 ILE B C 1
ATOM 3091 O O . ILE B 1 132 ? 17.75 -16.406 -12.82 1 93.56 132 ILE B O 1
ATOM 3095 N N . ASN B 1 133 ? 19.469 -17.734 -13.219 1 95 133 ASN B N 1
ATOM 3096 C CA . ASN B 1 133 ? 19.766 -17.078 -14.492 1 95 133 ASN B CA 1
ATOM 3097 C C . ASN B 1 133 ? 18.609 -17.219 -15.477 1 95 133 ASN B C 1
ATOM 3099 O O . ASN B 1 133 ? 18.234 -16.25 -16.141 1 95 133 ASN B O 1
ATOM 3103 N N . ASP B 1 134 ? 18.016 -18.344 -15.539 1 96.38 134 ASP B N 1
ATOM 3104 C CA . ASP B 1 134 ? 16.891 -18.562 -16.438 1 96.38 134 ASP B CA 1
ATOM 3105 C C . ASP B 1 134 ? 15.672 -17.75 -15.992 1 96.38 134 ASP B C 1
ATOM 3107 O O . ASP B 1 134 ? 15.039 -17.078 -16.797 1 96.38 134 ASP B O 1
ATOM 3111 N N . VAL B 1 135 ? 15.43 -17.844 -14.75 1 96.31 135 VAL B N 1
ATOM 3112 C CA . VAL B 1 135 ? 14.273 -17.125 -14.219 1 96.31 135 VAL B CA 1
ATOM 3113 C C . VAL B 1 135 ? 14.438 -15.625 -14.445 1 96.31 135 VAL B C 1
ATOM 3115 O O . VAL B 1 135 ? 13.484 -14.945 -14.836 1 96.31 135 VAL B O 1
ATOM 3118 N N . ARG B 1 136 ? 15.602 -15.172 -14.234 1 96.31 136 ARG B N 1
ATOM 3119 C CA . ARG B 1 136 ? 15.891 -13.766 -14.484 1 96.31 136 ARG B CA 1
ATOM 3120 C C . ARG B 1 136 ? 15.688 -13.414 -15.953 1 96.31 136 ARG B C 1
ATOM 3122 O O . ARG B 1 136 ? 15.18 -12.336 -16.281 1 96.31 136 ARG B O 1
ATOM 3129 N N . SER B 1 137 ? 16.047 -14.273 -16.781 1 96.56 137 SER B N 1
ATOM 3130 C CA . SER B 1 137 ? 15.93 -14.023 -18.219 1 96.56 137 SER B CA 1
ATOM 3131 C C . SER B 1 137 ? 14.469 -13.945 -18.641 1 96.56 137 SER B C 1
ATOM 3133 O O . SER B 1 137 ? 14.148 -13.336 -19.656 1 96.56 137 SER B O 1
ATOM 3135 N N . PHE B 1 138 ? 13.586 -14.586 -17.891 1 97.06 138 PHE B N 1
ATOM 3136 C CA . PHE B 1 138 ? 12.164 -14.594 -18.188 1 97.06 138 PHE B CA 1
ATOM 3137 C C . PHE B 1 138 ? 11.508 -13.297 -17.719 1 97.06 138 PHE B C 1
ATOM 3139 O O . PHE B 1 138 ? 10.359 -13.016 -18.062 1 97.06 138 PHE B O 1
ATOM 3146 N N . HIS B 1 139 ? 12.227 -12.508 -16.938 1 96.5 139 HIS B N 1
ATOM 3147 C CA . HIS B 1 139 ? 11.641 -11.328 -16.297 1 96.5 139 HIS B CA 1
ATOM 3148 C C . HIS B 1 139 ? 11.828 -10.086 -17.172 1 96.5 139 HIS B C 1
ATOM 3150 O O . HIS B 1 139 ? 12.922 -9.852 -17.688 1 96.5 139 HIS B O 1
ATOM 3156 N N . ARG B 1 140 ? 10.836 -9.281 -17.375 1 94.56 140 ARG B N 1
ATOM 3157 C CA . ARG B 1 140 ? 10.883 -8.078 -18.203 1 94.56 140 ARG B CA 1
ATOM 3158 C C . ARG B 1 140 ? 11.867 -7.066 -17.625 1 94.56 140 ARG B C 1
ATOM 3160 O O . ARG B 1 140 ? 12.547 -6.359 -18.375 1 94.56 140 ARG B O 1
ATOM 3167 N N . THR B 1 141 ? 11.938 -6.992 -16.25 1 93.56 141 THR B N 1
ATOM 3168 C CA . THR B 1 141 ? 12.898 -6.191 -15.508 1 93.56 141 THR B CA 1
ATOM 3169 C C . THR B 1 141 ? 13.602 -7.039 -14.453 1 93.56 141 THR B C 1
ATOM 3171 O O . THR B 1 141 ? 13.25 -6.988 -13.273 1 93.56 141 THR B O 1
ATOM 3174 N N . PRO B 1 142 ? 14.625 -7.691 -14.859 1 93.81 142 PRO B N 1
ATOM 3175 C CA . PRO B 1 142 ? 15.227 -8.719 -14 1 93.81 142 PRO B CA 1
ATOM 3176 C C . PRO B 1 142 ? 15.75 -8.148 -12.68 1 93.81 142 PRO B C 1
ATOM 3178 O O . PRO B 1 142 ? 16.578 -7.238 -12.68 1 93.81 142 PRO B O 1
ATOM 3181 N N . PRO B 1 143 ? 15.242 -8.68 -11.609 1 92.06 143 PRO B N 1
ATOM 3182 C CA . PRO B 1 143 ? 15.82 -8.297 -10.312 1 92.06 143 PRO B CA 1
ATOM 3183 C C . PRO B 1 143 ? 17.25 -8.812 -10.125 1 92.06 143 PRO B C 1
ATOM 3185 O O . PRO B 1 143 ? 17.656 -9.766 -10.789 1 92.06 143 PRO B O 1
ATOM 3188 N N . SER B 1 144 ? 17.906 -8.148 -9.266 1 90.75 144 SER B N 1
ATOM 3189 C CA . SER B 1 144 ? 19.234 -8.641 -8.914 1 90.75 144 SER B CA 1
ATOM 3190 C C . SER B 1 144 ? 19.156 -9.969 -8.172 1 90.75 144 SER B C 1
ATOM 3192 O O . SER B 1 144 ? 18.109 -10.32 -7.633 1 90.75 144 SER B O 1
ATOM 3194 N N . THR B 1 145 ? 20.266 -10.578 -8.141 1 85.88 145 THR B N 1
ATOM 3195 C CA . THR B 1 145 ? 20.344 -11.844 -7.418 1 85.88 145 THR B CA 1
ATOM 3196 C C . THR B 1 145 ? 20.062 -11.633 -5.934 1 85.88 145 THR B C 1
ATOM 3198 O O . THR B 1 145 ? 19.391 -12.445 -5.297 1 85.88 145 THR B O 1
ATOM 3201 N N . GLY B 1 146 ? 20.625 -10.672 -5.465 1 84.62 146 GLY B N 1
ATOM 3202 C CA . GLY B 1 146 ? 20.375 -10.352 -4.07 1 84.62 146 GLY B CA 1
ATOM 3203 C C . GLY B 1 146 ? 18.906 -10.102 -3.771 1 84.62 146 GLY B C 1
ATOM 3204 O O . GLY B 1 146 ? 18.391 -10.555 -2.744 1 84.62 146 GLY B O 1
ATOM 3205 N N . ALA B 1 147 ? 18.203 -9.406 -4.609 1 86.94 147 ALA B N 1
ATOM 3206 C CA . ALA B 1 147 ? 16.766 -9.148 -4.449 1 86.94 147 ALA B CA 1
ATOM 3207 C C . ALA B 1 147 ? 15.969 -10.445 -4.484 1 86.94 147 ALA B C 1
ATOM 3209 O O . ALA B 1 147 ? 15.031 -10.625 -3.707 1 86.94 147 ALA B O 1
ATOM 3210 N N . ILE B 1 148 ? 16.344 -11.414 -5.375 1 88.19 148 ILE B N 1
ATOM 3211 C CA . ILE B 1 148 ? 15.664 -12.703 -5.512 1 88.19 148 ILE B CA 1
ATOM 3212 C C . ILE B 1 148 ? 15.766 -13.477 -4.199 1 88.19 148 ILE B C 1
ATOM 3214 O O . ILE B 1 148 ? 14.781 -14.07 -3.742 1 88.19 148 ILE B O 1
ATOM 3218 N N . ARG B 1 149 ? 16.781 -13.336 -3.506 1 83 149 ARG B N 1
ATOM 3219 C CA . ARG B 1 149 ? 17 -14.07 -2.262 1 83 149 ARG B CA 1
ATOM 3220 C C . ARG B 1 149 ? 16.109 -13.516 -1.143 1 83 149 ARG B C 1
ATOM 3222 O O . ARG B 1 149 ? 15.766 -14.242 -0.208 1 83 149 ARG B O 1
ATOM 3229 N N . ARG B 1 150 ? 15.82 -12.352 -1.348 1 82.5 150 ARG B N 1
ATOM 3230 C CA . ARG B 1 150 ? 14.984 -11.719 -0.332 1 82.5 150 ARG B CA 1
ATOM 3231 C C . ARG B 1 150 ? 13.508 -11.992 -0.586 1 82.5 150 ARG B C 1
ATOM 3233 O O . ARG B 1 150 ? 12.703 -11.992 0.346 1 82.5 150 ARG B O 1
ATOM 3240 N N . ILE B 1 151 ? 13.164 -12.273 -1.778 1 85 151 ILE B N 1
ATOM 3241 C CA . ILE B 1 151 ? 11.773 -12.406 -2.197 1 85 151 ILE B CA 1
ATOM 3242 C C . ILE B 1 151 ? 11.312 -13.852 -2.006 1 85 151 ILE B C 1
ATOM 3244 O O . ILE B 1 151 ? 10.148 -14.094 -1.7 1 85 151 ILE B O 1
ATOM 3248 N N . THR B 1 152 ? 12.266 -14.789 -2.281 1 87.81 152 THR B N 1
ATOM 3249 C CA . THR B 1 152 ? 11.875 -16.188 -2.316 1 87.81 152 THR B CA 1
ATOM 3250 C C . THR B 1 152 ? 12.992 -17.078 -1.769 1 87.81 152 THR B C 1
ATOM 3252 O O . THR B 1 152 ? 14.141 -16.641 -1.658 1 87.81 152 THR B O 1
ATOM 3255 N N . ASP B 1 153 ? 12.539 -18.281 -1.424 1 86.19 153 ASP B N 1
ATOM 3256 C CA . ASP B 1 153 ? 13.5 -19.297 -1.015 1 86.19 153 ASP B CA 1
ATOM 3257 C C . ASP B 1 153 ? 13.961 -20.125 -2.209 1 86.19 153 ASP B C 1
ATOM 3259 O O . ASP B 1 153 ? 13.336 -21.141 -2.543 1 86.19 153 ASP B O 1
ATOM 3263 N N . VAL B 1 154 ? 15.078 -19.812 -2.648 1 88 154 VAL B N 1
ATOM 3264 C CA . VAL B 1 154 ? 15.594 -20.406 -3.879 1 88 154 VAL B CA 1
ATOM 3265 C C . VAL B 1 154 ? 15.859 -21.891 -3.658 1 88 154 VAL B C 1
ATOM 3267 O O . VAL B 1 154 ? 15.859 -22.672 -4.609 1 88 154 VAL B O 1
ATOM 3270 N N . THR B 1 155 ? 16.078 -22.297 -2.516 1 86.25 155 THR B N 1
ATOM 3271 C CA . THR B 1 155 ? 16.391 -23.688 -2.23 1 86.25 155 THR B CA 1
ATOM 3272 C C . THR B 1 155 ? 15.172 -24.578 -2.463 1 86.25 155 THR B C 1
ATOM 3274 O O . THR B 1 155 ? 15.297 -25.797 -2.582 1 86.25 155 THR B O 1
ATOM 3277 N N . LYS B 1 156 ? 14.078 -23.969 -2.58 1 87.62 156 LYS B N 1
ATOM 3278 C CA . LYS B 1 156 ? 12.844 -24.719 -2.797 1 87.62 156 LYS B CA 1
ATOM 3279 C C . LYS B 1 156 ? 12.531 -24.859 -4.285 1 87.62 156 LYS B C 1
ATOM 3281 O O . LYS B 1 156 ? 11.664 -25.641 -4.68 1 87.62 156 LYS B O 1
ATOM 3286 N N . TRP B 1 157 ? 13.211 -24.266 -5.129 1 91.75 157 TRP B N 1
ATOM 3287 C CA . TRP B 1 157 ? 12.898 -24.172 -6.547 1 91.75 157 TRP B CA 1
ATOM 3288 C C . TRP B 1 157 ? 12.914 -25.531 -7.211 1 91.75 157 TRP B C 1
ATOM 3290 O O . TRP B 1 157 ? 12.023 -25.875 -7.992 1 91.75 157 TRP B O 1
ATOM 3300 N N . PRO B 1 158 ? 13.844 -26.391 -6.836 1 90.75 158 PRO B N 1
ATOM 3301 C CA . PRO B 1 158 ? 13.859 -27.688 -7.5 1 90.75 158 PRO B CA 1
ATOM 3302 C C . PRO B 1 158 ? 12.852 -28.672 -6.91 1 90.75 158 PRO B C 1
ATOM 3304 O O . PRO B 1 158 ? 12.656 -29.766 -7.449 1 90.75 158 PRO B O 1
ATOM 3307 N N . THR B 1 159 ? 12.211 -28.234 -5.852 1 87.81 159 THR B N 1
ATOM 3308 C CA . THR B 1 159 ? 11.305 -29.141 -5.16 1 87.81 159 THR B CA 1
ATOM 3309 C C . THR B 1 159 ? 9.875 -28.969 -5.668 1 87.81 159 THR B C 1
ATOM 3311 O O . THR B 1 159 ? 9.625 -28.172 -6.566 1 87.81 159 THR B O 1
ATOM 3314 N N . ARG B 1 160 ? 8.984 -29.781 -5.07 1 84.31 160 ARG B N 1
ATOM 3315 C CA . ARG B 1 160 ? 7.578 -29.734 -5.461 1 84.31 160 ARG B CA 1
ATOM 3316 C C . ARG B 1 160 ? 6.949 -28.391 -5.121 1 84.31 160 ARG B C 1
ATOM 3318 O O . ARG B 1 160 ? 5.965 -27.984 -5.738 1 84.31 160 ARG B O 1
ATOM 3325 N N . GLU B 1 161 ? 7.586 -27.688 -4.238 1 84.31 161 GLU B N 1
ATOM 3326 C CA . GLU B 1 161 ? 7.094 -26.375 -3.828 1 84.31 161 GLU B CA 1
ATOM 3327 C C . GLU B 1 161 ? 7.676 -25.266 -4.699 1 84.31 161 GLU B C 1
ATOM 3329 O O . GLU B 1 161 ? 7.363 -24.078 -4.512 1 84.31 161 GLU B O 1
ATOM 3334 N N . GLY B 1 162 ? 8.352 -25.594 -5.68 1 91.56 162 GLY B N 1
ATOM 3335 C CA . GLY B 1 162 ? 9.188 -24.641 -6.41 1 91.56 162 GLY B CA 1
ATOM 3336 C C . GLY B 1 162 ? 8.391 -23.766 -7.359 1 91.56 162 GLY B C 1
ATOM 3337 O O . GLY B 1 162 ? 8.797 -22.641 -7.641 1 91.56 162 GLY B O 1
ATOM 3338 N N . ALA B 1 163 ? 7.246 -24.297 -7.801 1 94 163 ALA B N 1
ATOM 3339 C CA . ALA B 1 163 ? 6.5 -23.578 -8.836 1 94 163 ALA B CA 1
ATOM 3340 C C . ALA B 1 163 ? 6.082 -22.188 -8.367 1 94 163 ALA B C 1
ATOM 3342 O O . ALA B 1 163 ? 6.406 -21.188 -9 1 94 163 ALA B O 1
ATOM 3343 N N . TRP B 1 164 ? 5.582 -22.125 -7.211 1 92.62 164 TRP B N 1
ATOM 3344 C CA . TRP B 1 164 ? 5.066 -20.844 -6.734 1 92.62 164 TRP B CA 1
ATOM 3345 C C . TRP B 1 164 ? 6.156 -20.047 -6.023 1 92.62 164 TRP B C 1
ATOM 3347 O O . TRP B 1 164 ? 6.062 -18.828 -5.895 1 92.62 164 TRP B O 1
ATOM 3357 N N . GLU B 1 165 ? 7.207 -20.734 -5.602 1 90.62 165 GLU B N 1
ATOM 3358 C CA . GLU B 1 165 ? 8.383 -20 -5.125 1 90.62 165 GLU B CA 1
ATOM 3359 C C . GLU B 1 165 ? 9.016 -19.188 -6.242 1 90.62 165 GLU B C 1
ATOM 3361 O O . GLU B 1 165 ? 9.422 -18.047 -6.031 1 90.62 165 GLU B O 1
ATOM 3366 N N . ILE B 1 166 ? 9.07 -19.797 -7.344 1 93.25 166 ILE B N 1
ATOM 3367 C CA . ILE B 1 166 ? 9.625 -19.125 -8.508 1 93.25 166 ILE B CA 1
ATOM 3368 C C . ILE B 1 166 ? 8.68 -18 -8.953 1 93.25 166 ILE B C 1
ATOM 3370 O O . ILE B 1 166 ? 9.125 -16.922 -9.328 1 93.25 166 ILE B O 1
ATOM 3374 N N . ALA B 1 167 ? 7.41 -18.312 -8.891 1 94.31 167 ALA B N 1
ATOM 3375 C CA . ALA B 1 167 ? 6.414 -17.328 -9.328 1 94.31 167 ALA B CA 1
ATOM 3376 C C . ALA B 1 167 ? 6.551 -16.031 -8.547 1 94.31 167 ALA B C 1
ATOM 3378 O O . ALA B 1 167 ? 6.305 -14.945 -9.086 1 94.31 167 ALA B O 1
ATOM 3379 N N . ARG B 1 168 ? 7.008 -16.062 -7.316 1 92.19 168 ARG B N 1
ATOM 3380 C CA . ARG B 1 168 ? 7.137 -14.906 -6.445 1 92.19 168 ARG B CA 1
ATOM 3381 C C . ARG B 1 168 ? 8.133 -13.898 -7.016 1 92.19 168 ARG B C 1
ATOM 3383 O O . ARG B 1 168 ? 8.023 -12.695 -6.762 1 92.19 1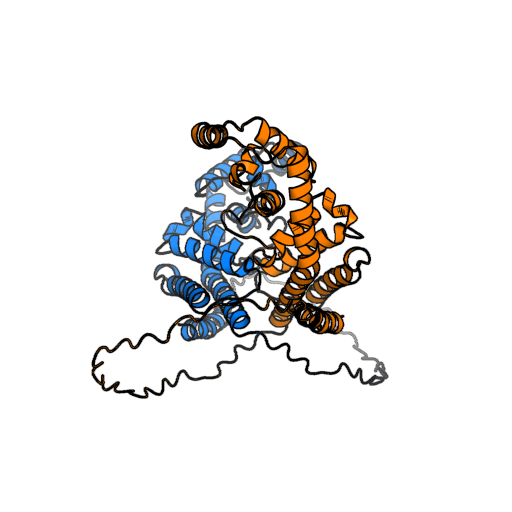68 ARG B O 1
ATOM 3390 N N . VAL B 1 169 ? 9.016 -14.328 -7.805 1 93 169 VAL B N 1
ATOM 3391 C CA . VAL B 1 169 ? 10.039 -13.461 -8.391 1 93 169 VAL B CA 1
ATOM 3392 C C . VAL B 1 169 ? 9.375 -12.414 -9.281 1 93 169 VAL B C 1
ATOM 3394 O O . VAL B 1 169 ? 9.867 -11.289 -9.391 1 93 169 VAL B O 1
ATOM 3397 N N . PHE B 1 170 ? 8.242 -12.828 -9.836 1 94.31 170 PHE B N 1
ATOM 3398 C CA . PHE B 1 170 ? 7.574 -11.969 -10.812 1 94.31 170 PHE B CA 1
ATOM 3399 C C . PHE B 1 170 ? 6.504 -11.117 -10.133 1 94.31 170 PHE B C 1
ATOM 3401 O O . PHE B 1 170 ? 5.898 -10.258 -10.773 1 94.31 170 PHE B O 1
ATOM 3408 N N . MET B 1 171 ? 6.301 -11.469 -8.852 1 90.38 171 MET B N 1
ATOM 3409 C CA . MET B 1 171 ? 5.238 -10.812 -8.102 1 90.38 171 MET B CA 1
ATOM 3410 C C . MET B 1 171 ? 5.809 -9.727 -7.195 1 90.38 171 MET B C 1
ATOM 3412 O O . MET B 1 171 ? 6.984 -9.758 -6.84 1 90.38 171 MET B O 1
ATOM 3416 N N . ALA B 1 172 ? 5.469 -8.406 -7.395 1 70.56 172 ALA B N 1
ATOM 3417 C CA . ALA B 1 172 ? 5.965 -7.289 -6.594 1 70.56 172 ALA B CA 1
ATOM 3418 C C . ALA B 1 172 ? 6.172 -7.699 -5.141 1 70.56 172 ALA B C 1
ATOM 3420 O O . ALA B 1 172 ? 5.699 -8.758 -4.715 1 70.56 172 ALA B O 1
ATOM 3421 N N . GLN B 1 173 ? 7.004 -6.898 -4.34 1 60.91 173 GLN B N 1
ATOM 3422 C CA . GLN B 1 173 ? 7.461 -7.137 -2.975 1 60.91 173 GLN B CA 1
ATOM 3423 C C . GLN B 1 173 ? 6.285 -7.223 -2.008 1 60.91 173 GLN B C 1
ATOM 3425 O O . GLN B 1 173 ? 5.23 -6.633 -2.248 1 60.91 173 GLN B O 1
ATOM 3430 N N . GLY B 1 174 ? 6.18 -8.227 -1.094 1 51.34 174 GLY B N 1
ATOM 3431 C CA . GLY B 1 174 ? 5.281 -8.289 0.048 1 51.34 174 GLY B CA 1
ATOM 3432 C C . GLY B 1 174 ? 4.887 -9.711 0.417 1 51.34 174 GLY B C 1
ATOM 3433 O O . GLY B 1 174 ? 4.266 -9.93 1.457 1 51.34 174 GLY B O 1
ATOM 3434 N N . PHE B 1 175 ? 4.93 -10.539 -0.71 1 51.81 175 PHE B N 1
ATOM 3435 C CA . PHE B 1 175 ? 4.387 -11.844 -0.371 1 51.81 175 PHE B CA 1
ATOM 3436 C C . PHE B 1 175 ? 5.492 -12.797 0.077 1 51.81 175 PHE B C 1
ATOM 3438 O O . PHE B 1 175 ? 6.109 -13.469 -0.748 1 51.81 175 PHE B O 1
ATOM 3445 N N . ARG B 1 176 ? 6.172 -12.359 1.109 1 50.41 176 ARG B N 1
ATOM 3446 C CA . ARG B 1 176 ? 7.371 -13.125 1.443 1 50.41 176 ARG B CA 1
ATOM 3447 C C . ARG B 1 176 ? 7.055 -14.617 1.562 1 50.41 176 ARG B C 1
ATOM 3449 O O . ARG B 1 176 ? 7.809 -15.453 1.066 1 50.41 176 ARG B O 1
ATOM 3456 N N . THR B 1 177 ? 6.457 -14.875 2.779 1 51.19 177 THR B N 1
ATOM 3457 C CA . THR B 1 177 ? 6.543 -16.25 3.238 1 51.19 177 THR B CA 1
ATOM 3458 C C . THR B 1 177 ? 5.168 -16.922 3.236 1 51.19 177 THR B C 1
ATOM 3460 O O . THR B 1 177 ? 4.156 -16.25 3.484 1 51.19 177 THR B O 1
ATOM 3463 N N . GLY B 1 178 ? 4.926 -17.797 2.227 1 55.62 178 GLY B N 1
ATOM 3464 C CA . GLY B 1 178 ? 3.773 -18.641 2.471 1 55.62 178 GLY B CA 1
ATOM 3465 C C . GLY B 1 178 ? 3.828 -19.953 1.711 1 55.62 178 GLY B C 1
ATOM 3466 O O . GLY B 1 178 ? 4.746 -20.188 0.922 1 55.62 178 GLY B O 1
ATOM 3467 N N . SER B 1 179 ? 3.26 -20.844 2.217 1 58.59 179 SER B N 1
ATOM 3468 C CA . SER B 1 179 ? 3.07 -22.188 1.665 1 58.59 179 SER B CA 1
ATOM 3469 C C . SER B 1 179 ? 2.006 -22.188 0.572 1 58.59 179 SER B C 1
ATOM 3471 O O . SER B 1 179 ? 1.385 -23.219 0.306 1 58.59 179 SER B O 1
ATOM 3473 N N . GLU B 1 180 ? 2.039 -20.984 -0.152 1 66.5 180 GLU B N 1
ATOM 3474 C CA . GLU B 1 180 ? 0.974 -20.875 -1.145 1 66.5 180 GLU B CA 1
ATOM 3475 C C . GLU B 1 180 ? 1.285 -21.703 -2.381 1 66.5 180 GLU B C 1
ATOM 3477 O O . GLU B 1 180 ? 2.412 -21.703 -2.879 1 66.5 180 GLU B O 1
ATOM 3482 N N . ASN B 1 181 ? 0.224 -22.391 -2.723 1 70.12 181 ASN B N 1
ATOM 3483 C CA . ASN B 1 181 ? 0.412 -23.328 -3.824 1 70.12 181 ASN B CA 1
ATOM 3484 C C . ASN B 1 181 ? -0.551 -23.047 -4.973 1 70.12 181 ASN B C 1
ATOM 3486 O O . ASN B 1 181 ? -0.738 -23.891 -5.855 1 70.12 181 ASN B O 1
ATOM 3490 N N . ASP B 1 182 ? -1.181 -21.922 -4.828 1 82.19 182 ASP B N 1
ATOM 3491 C CA . ASP B 1 182 ? -2.066 -21.547 -5.93 1 82.19 182 ASP B CA 1
ATOM 3492 C C . ASP B 1 182 ? -2.26 -20.031 -6.004 1 82.19 182 ASP B C 1
ATOM 3494 O O . ASP B 1 182 ? -1.792 -19.297 -5.133 1 82.19 182 ASP B O 1
ATOM 3498 N N . SER B 1 183 ? -2.867 -19.688 -7.094 1 85.56 183 SER B N 1
ATOM 3499 C CA . SER B 1 183 ? -3.041 -18.266 -7.379 1 85.56 183 SER B CA 1
ATOM 3500 C C . SER B 1 183 ? -4.062 -17.625 -6.438 1 85.56 183 SER B C 1
ATOM 3502 O O . SER B 1 183 ? -4.082 -16.406 -6.27 1 85.56 183 SER B O 1
ATOM 3504 N N . ALA B 1 184 ? -4.891 -18.422 -5.844 1 85 184 ALA B N 1
ATOM 3505 C CA . ALA B 1 184 ? -5.961 -17.906 -4.992 1 85 184 ALA B CA 1
ATOM 3506 C C . ALA B 1 184 ? -5.391 -17.219 -3.754 1 85 184 ALA B C 1
ATOM 3508 O O . ALA B 1 184 ? -6.078 -16.422 -3.111 1 85 184 ALA B O 1
ATOM 3509 N N . SER B 1 185 ? -4.129 -17.516 -3.475 1 87.56 185 SER B N 1
ATOM 3510 C CA . SER B 1 185 ? -3.49 -16.953 -2.291 1 87.56 185 SER B CA 1
ATOM 3511 C C . SER B 1 185 ? -2.934 -15.555 -2.57 1 87.56 185 SER B C 1
ATOM 3513 O O . SER B 1 185 ? -2.486 -14.867 -1.653 1 87.56 185 SER B O 1
ATOM 3515 N N . PHE B 1 186 ? -3.029 -15.133 -3.83 1 91.31 186 PHE B N 1
ATOM 3516 C CA . PHE B 1 186 ? -2.408 -13.875 -4.227 1 91.31 186 PHE B CA 1
ATOM 3517 C C . PHE B 1 186 ? -3.461 -12.875 -4.688 1 91.31 186 PHE B C 1
ATOM 3519 O O . PHE B 1 186 ? -4.484 -13.258 -5.258 1 91.31 186 PHE B O 1
ATOM 3526 N N . ASP B 1 187 ? -3.203 -11.641 -4.438 1 92.38 187 ASP B N 1
ATOM 3527 C CA . ASP B 1 187 ? -4.164 -10.609 -4.812 1 92.38 187 ASP B CA 1
ATOM 3528 C C . ASP B 1 187 ? -3.996 -10.211 -6.277 1 92.38 187 ASP B C 1
ATOM 3530 O O . ASP B 1 187 ? -3.178 -10.789 -6.996 1 92.38 187 ASP B O 1
ATOM 3534 N N . VAL B 1 188 ? -4.809 -9.281 -6.691 1 95 188 VAL B N 1
ATOM 3535 C CA . VAL B 1 188 ? -4.84 -8.82 -8.07 1 95 188 VAL B CA 1
ATOM 3536 C C . VAL B 1 188 ? -3.459 -8.32 -8.484 1 95 188 VAL B C 1
ATOM 3538 O O . VAL B 1 188 ? -2.98 -8.625 -9.578 1 95 188 VAL B O 1
ATOM 3541 N N . SER B 1 189 ? -2.795 -7.559 -7.598 1 94.69 189 SER B N 1
ATOM 3542 C CA . SER B 1 189 ? -1.486 -6.996 -7.914 1 94.69 189 SER B CA 1
ATOM 3543 C C . SER B 1 189 ? -0.461 -8.094 -8.172 1 94.69 189 SER B C 1
ATOM 3545 O O . SER B 1 189 ? 0.283 -8.039 -9.156 1 94.69 189 SER B O 1
ATOM 3547 N N . ALA B 1 190 ? -0.452 -9.07 -7.391 1 93.62 190 ALA B N 1
ATOM 3548 C CA . ALA B 1 190 ? 0.513 -10.156 -7.527 1 93.62 190 ALA B CA 1
ATOM 3549 C C . ALA B 1 190 ? 0.287 -10.938 -8.82 1 93.62 190 ALA B C 1
ATOM 3551 O O . ALA B 1 190 ? 1.229 -11.18 -9.578 1 93.62 190 ALA B O 1
ATOM 3552 N N . VAL B 1 191 ? -0.91 -11.297 -9.055 1 94.75 191 VAL B N 1
ATOM 3553 C CA . VAL B 1 191 ? -1.277 -12.117 -10.195 1 94.75 191 VAL B CA 1
ATOM 3554 C C . VAL B 1 191 ? -0.953 -11.375 -11.492 1 94.75 191 VAL B C 1
ATOM 3556 O O . VAL B 1 191 ? -0.304 -11.93 -12.383 1 94.75 191 VAL B O 1
ATOM 3559 N N . PHE B 1 192 ? -1.291 -10.141 -11.602 1 95.88 192 PHE B N 1
ATOM 3560 C CA . PHE B 1 192 ? -1.142 -9.445 -12.875 1 95.88 192 PHE B CA 1
ATOM 3561 C C . PHE B 1 192 ? 0.27 -8.891 -13.031 1 95.88 192 PHE B C 1
ATOM 3563 O O . PHE B 1 192 ? 0.722 -8.633 -14.148 1 95.88 192 PHE B O 1
ATOM 3570 N N . ASN B 1 193 ? 0.967 -8.742 -11.906 1 95.5 193 ASN B N 1
ATOM 3571 C CA . ASN B 1 193 ? 2.4 -8.5 -12.039 1 95.5 193 ASN B CA 1
ATOM 3572 C C . ASN B 1 193 ? 3.117 -9.703 -12.648 1 95.5 193 ASN B C 1
ATOM 3574 O O . ASN B 1 193 ? 4.008 -9.539 -13.484 1 95.5 193 ASN B O 1
ATOM 3578 N N . TYR B 1 194 ? 2.703 -10.812 -12.18 1 95.44 194 TYR B N 1
ATOM 3579 C CA . TYR B 1 194 ? 3.281 -12.016 -12.773 1 95.44 194 TYR B CA 1
ATOM 3580 C C . TYR B 1 194 ? 3.049 -12.047 -14.273 1 95.44 194 TYR B C 1
ATOM 3582 O O . TYR B 1 194 ? 3.986 -12.25 -15.055 1 95.44 194 TYR B O 1
ATOM 3590 N N . ILE B 1 195 ? 1.819 -11.867 -14.664 1 95.81 195 ILE B N 1
ATOM 3591 C CA . ILE B 1 195 ? 1.433 -11.93 -16.062 1 95.81 195 ILE B CA 1
ATOM 3592 C C . ILE B 1 195 ? 2.205 -10.875 -16.859 1 95.81 195 ILE B C 1
ATOM 3594 O O . ILE B 1 195 ? 2.703 -11.156 -17.953 1 95.81 195 ILE B O 1
ATOM 3598 N N . TYR B 1 196 ? 2.398 -9.727 -16.328 1 96.56 196 TYR B N 1
ATOM 3599 C CA . TYR B 1 196 ? 3.041 -8.617 -17.016 1 96.56 196 TYR B CA 1
ATOM 3600 C C . TYR B 1 196 ? 4.551 -8.805 -17.078 1 96.56 196 TYR B C 1
ATOM 3602 O O . TYR B 1 196 ? 5.176 -8.547 -18.109 1 96.56 196 TYR B O 1
ATOM 3610 N N . ARG B 1 197 ? 5.062 -9.305 -16.047 1 96.25 197 ARG B N 1
ATOM 3611 C CA . ARG B 1 197 ? 6.516 -9.281 -15.922 1 96.25 197 ARG B CA 1
ATOM 3612 C C . ARG B 1 197 ? 7.137 -10.555 -16.469 1 96.25 197 ARG B C 1
ATOM 3614 O O . ARG B 1 197 ? 8.336 -10.594 -16.75 1 96.25 197 ARG B O 1
ATOM 3621 N N . CYS B 1 198 ? 6.391 -11.555 -16.547 1 96.81 198 CYS B N 1
ATOM 3622 C CA . CYS B 1 198 ? 6.91 -12.805 -17.062 1 96.81 198 CYS B CA 1
ATOM 3623 C C . CYS B 1 198 ? 6.82 -12.844 -18.594 1 96.81 198 CYS B C 1
ATOM 3625 O O . CYS B 1 198 ? 5.746 -13.062 -19.141 1 96.81 198 CYS B O 1
ATOM 3627 N N . ARG B 1 199 ? 7.871 -12.852 -19.281 1 95.69 199 ARG B N 1
ATOM 3628 C CA . ARG B 1 199 ? 7.941 -12.789 -20.734 1 95.69 199 ARG B CA 1
ATOM 3629 C C . ARG B 1 199 ? 7.352 -14.039 -21.359 1 95.69 199 ARG B C 1
ATOM 3631 O O . ARG B 1 199 ? 6.723 -13.977 -22.422 1 95.69 199 ARG B O 1
ATOM 3638 N N . THR B 1 200 ? 7.539 -15.07 -20.75 1 93.81 200 THR B N 1
ATOM 3639 C CA . THR B 1 200 ? 7.117 -16.344 -21.328 1 93.81 200 THR B CA 1
ATOM 3640 C C . THR B 1 200 ? 5.598 -16.484 -21.281 1 93.81 200 THR B C 1
ATOM 3642 O O . THR B 1 200 ? 5.031 -17.344 -21.953 1 93.81 200 THR B O 1
ATOM 3645 N N . PHE B 1 201 ? 4.953 -15.609 -20.531 1 94.75 201 PHE B N 1
ATOM 3646 C CA . PHE B 1 201 ? 3.496 -15.633 -20.484 1 94.75 201 PHE B CA 1
ATOM 3647 C C . PHE B 1 201 ? 2.906 -14.867 -21.656 1 94.75 201 PHE B C 1
ATOM 3649 O O . PHE B 1 201 ? 1.71 -14.977 -21.938 1 94.75 201 PHE B O 1
ATOM 3656 N N . GLU B 1 202 ? 3.604 -14.086 -22.297 1 89.88 202 GLU B N 1
ATOM 3657 C CA . GLU B 1 202 ? 3.141 -13.188 -23.359 1 89.88 202 GLU B CA 1
ATOM 3658 C C . GLU B 1 202 ? 2.393 -13.953 -24.438 1 89.88 202 GLU B C 1
ATOM 3660 O O . GLU B 1 202 ? 1.456 -13.43 -25.047 1 89.88 202 GLU B O 1
ATOM 3665 N N . GLY B 1 203 ? 2.648 -15.172 -24.656 1 87.25 203 GLY B N 1
ATOM 3666 C CA . GLY B 1 203 ? 1.964 -15.977 -25.656 1 87.25 203 GLY B CA 1
ATOM 3667 C C . GLY B 1 203 ? 0.583 -16.422 -25.219 1 87.25 203 GLY B C 1
ATOM 3668 O O . GLY B 1 203 ? -0.203 -16.922 -26.031 1 87.25 203 GLY B O 1
ATOM 3669 N N . HIS B 1 204 ? 0.192 -16.172 -23.984 1 91.5 204 HIS B N 1
ATOM 3670 C CA . HIS B 1 204 ? -1.065 -16.656 -23.422 1 91.5 204 HIS B CA 1
ATOM 3671 C C . HIS B 1 204 ? -2.068 -15.516 -23.25 1 91.5 204 HIS B C 1
ATOM 3673 O O . HIS B 1 204 ? -3.154 -15.711 -22.703 1 91.5 204 HIS B O 1
ATOM 3679 N N . ILE B 1 205 ? -1.647 -14.32 -23.688 1 91.56 205 ILE B N 1
ATOM 3680 C CA . ILE B 1 205 ? -2.518 -13.148 -23.656 1 91.56 205 ILE B CA 1
ATOM 3681 C C . ILE B 1 205 ? -2.338 -12.344 -24.938 1 91.56 205 ILE B C 1
ATOM 3683 O O . ILE B 1 205 ? -1.228 -12.242 -25.469 1 91.56 205 ILE B O 1
ATOM 3687 N N . GLU B 1 206 ? -3.475 -11.836 -25.516 1 90.94 206 GLU B N 1
ATOM 3688 C CA . GLU B 1 206 ? -3.436 -11.141 -26.797 1 90.94 206 GLU B CA 1
ATOM 3689 C C . GLU B 1 206 ? -2.592 -9.867 -26.719 1 90.94 206 GLU B C 1
ATOM 3691 O O . GLU B 1 206 ? -1.809 -9.578 -27.625 1 90.94 206 GLU B O 1
ATOM 3696 N N . ASP B 1 207 ? -2.779 -9.148 -25.75 1 92.38 207 ASP B N 1
ATOM 3697 C CA . ASP B 1 207 ? -2.08 -7.895 -25.5 1 92.38 207 ASP B CA 1
ATOM 3698 C C . ASP B 1 207 ? -1.652 -7.781 -24.031 1 92.38 207 ASP B C 1
ATOM 3700 O O . ASP B 1 207 ? -2.494 -7.641 -23.141 1 92.38 207 ASP B O 1
ATOM 3704 N N . ILE B 1 208 ? -0.304 -7.758 -23.828 1 92.88 208 ILE B N 1
ATOM 3705 C CA . ILE B 1 208 ? 0.266 -7.746 -22.484 1 92.88 208 ILE B CA 1
ATOM 3706 C C . ILE B 1 208 ? -0.152 -6.469 -21.766 1 92.88 208 ILE B C 1
ATOM 3708 O O . ILE B 1 208 ? -0.164 -6.426 -20.531 1 92.88 208 ILE B O 1
ATOM 3712 N N . ASN B 1 209 ? -0.462 -5.434 -22.547 1 94.25 209 ASN B N 1
ATOM 3713 C CA . ASN B 1 209 ? -0.848 -4.164 -21.938 1 94.25 209 ASN B CA 1
ATOM 3714 C C . ASN B 1 209 ? -2.166 -4.277 -21.188 1 94.25 209 ASN B C 1
ATOM 3716 O O . ASN B 1 209 ? -2.479 -3.438 -20.344 1 94.25 209 ASN B O 1
ATOM 3720 N N . ILE B 1 210 ? -2.918 -5.312 -21.453 1 95.31 210 ILE B N 1
ATOM 3721 C CA . ILE B 1 210 ? -4.129 -5.562 -20.688 1 95.31 210 ILE B CA 1
ATOM 3722 C C . ILE B 1 210 ? -3.77 -5.762 -19.219 1 95.31 210 ILE B C 1
ATOM 3724 O O . ILE B 1 210 ? -4.422 -5.207 -18.328 1 95.31 210 ILE B O 1
ATOM 3728 N N . ALA B 1 211 ? -2.73 -6.547 -18.969 1 96.38 211 ALA B N 1
ATOM 3729 C CA . ALA B 1 211 ? -2.277 -6.789 -17.594 1 96.38 211 ALA B CA 1
ATOM 3730 C C . ALA B 1 211 ? -1.806 -5.496 -16.938 1 96.38 211 ALA B C 1
ATOM 3732 O O . ALA B 1 211 ? -2.137 -5.227 -15.781 1 96.38 211 ALA B O 1
ATOM 3733 N N . ARG B 1 212 ? -1.137 -4.719 -17.703 1 96.56 212 ARG B N 1
ATOM 3734 C CA . ARG B 1 212 ? -0.648 -3.438 -17.203 1 96.56 212 ARG B CA 1
ATOM 3735 C C . ARG B 1 212 ? -1.807 -2.508 -16.859 1 96.56 212 ARG B C 1
ATOM 3737 O O . ARG B 1 212 ? -1.765 -1.805 -15.844 1 96.56 212 ARG B O 1
ATOM 3744 N N . ASN B 1 213 ? -2.771 -2.459 -17.719 1 97.5 213 ASN B N 1
ATOM 3745 C CA . ASN B 1 213 ? -3.928 -1.6 -17.484 1 97.5 213 ASN B CA 1
ATOM 3746 C C . ASN B 1 213 ? -4.727 -2.061 -16.266 1 97.5 213 ASN B C 1
ATOM 3748 O O . ASN B 1 213 ? -5.273 -1.237 -15.523 1 97.5 213 ASN B O 1
ATOM 3752 N N . ILE B 1 214 ? -4.785 -3.324 -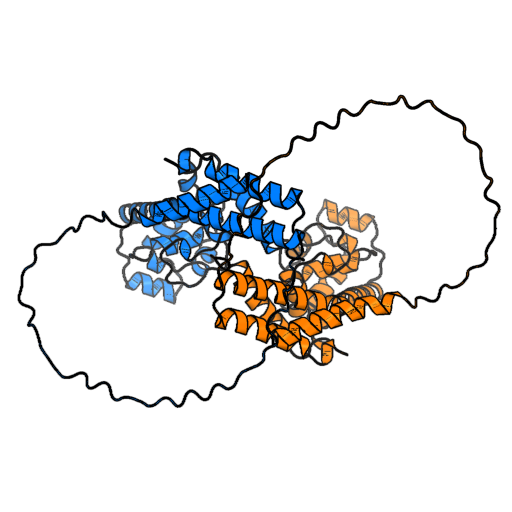15.992 1 97.44 214 ILE B N 1
ATOM 3753 C CA . ILE B 1 214 ? -5.441 -3.852 -14.805 1 97.44 214 ILE B CA 1
ATOM 3754 C C . ILE B 1 214 ? -4.668 -3.424 -13.555 1 97.44 214 ILE B C 1
ATOM 3756 O O . ILE B 1 214 ? -5.266 -3.016 -12.555 1 97.44 214 ILE B O 1
ATOM 3760 N N . LEU B 1 215 ? -3.379 -3.492 -13.617 1 96.69 215 LEU B N 1
ATOM 3761 C CA . LEU B 1 215 ? -2.543 -3.057 -12.5 1 96.69 215 LEU B CA 1
ATOM 3762 C C . LEU B 1 215 ? -2.77 -1.58 -12.195 1 96.69 215 LEU B C 1
ATOM 3764 O O . LEU B 1 215 ? -2.846 -1.188 -11.031 1 96.69 215 LEU B O 1
ATOM 3768 N N . LYS B 1 216 ? -2.881 -0.804 -13.266 1 96.56 216 LYS B N 1
ATOM 3769 C CA . LYS B 1 216 ? -3.141 0.622 -13.086 1 96.56 216 LYS B CA 1
ATOM 3770 C C . LYS B 1 216 ? -4.492 0.857 -12.422 1 96.56 216 LYS B C 1
ATOM 3772 O O . LYS B 1 216 ? -4.609 1.681 -11.508 1 96.56 216 LYS B O 1
ATOM 3777 N N . ALA B 1 217 ? -5.477 0.162 -12.859 1 96.69 217 ALA B N 1
ATOM 3778 C CA . ALA B 1 217 ? -6.812 0.274 -12.273 1 96.69 217 ALA B CA 1
ATOM 3779 C C . ALA B 1 217 ? -6.812 -0.169 -10.82 1 96.69 217 ALA B C 1
ATOM 3781 O O . ALA B 1 217 ? -7.434 0.47 -9.969 1 96.69 217 ALA B O 1
ATOM 3782 N N . ARG B 1 218 ? -6.109 -1.221 -10.57 1 96.69 218 ARG B N 1
ATOM 3783 C CA . ARG B 1 218 ? -5.988 -1.735 -9.211 1 96.69 218 ARG B CA 1
ATOM 3784 C C . ARG B 1 218 ? -5.312 -0.716 -8.297 1 96.69 218 ARG B C 1
ATOM 3786 O O . ARG B 1 218 ? -5.758 -0.492 -7.168 1 96.69 218 ARG B O 1
ATOM 3793 N N . ASN B 1 219 ? -4.309 -0.136 -8.727 1 93.5 219 ASN B N 1
ATOM 3794 C CA . ASN B 1 219 ? -3.619 0.883 -7.941 1 93.5 219 ASN B CA 1
ATOM 3795 C C . ASN B 1 219 ? -4.516 2.088 -7.676 1 93.5 219 ASN B C 1
ATOM 3797 O O . ASN B 1 219 ? -4.477 2.668 -6.59 1 93.5 219 ASN B O 1
ATOM 3801 N N . MET B 1 220 ? -5.266 2.438 -8.688 1 94.38 220 MET B N 1
ATOM 3802 C CA . MET B 1 220 ? -6.199 3.545 -8.508 1 94.38 220 MET B CA 1
ATOM 3803 C C . MET B 1 220 ? -7.223 3.223 -7.426 1 94.38 220 MET B C 1
ATOM 3805 O O . MET B 1 220 ? -7.559 4.082 -6.609 1 94.38 220 MET B O 1
ATOM 3809 N N . ALA B 1 221 ? -7.656 2.025 -7.391 1 95.62 221 ALA B N 1
ATOM 3810 C CA . ALA B 1 221 ? -8.68 1.622 -6.434 1 95.62 221 ALA B CA 1
ATOM 3811 C C . ALA B 1 221 ? -8.102 1.496 -5.027 1 95.62 221 ALA B C 1
ATOM 3813 O O . ALA B 1 221 ? -8.664 2.02 -4.062 1 95.62 221 ALA B O 1
ATOM 3814 N N . MET B 1 222 ? -6.945 0.837 -4.895 1 94.25 222 MET B N 1
ATOM 3815 C CA . MET B 1 222 ? -6.371 0.508 -3.594 1 94.25 222 MET B CA 1
ATOM 3816 C C . MET B 1 222 ? -5.746 1.738 -2.949 1 94.25 222 MET B C 1
ATOM 3818 O O . MET B 1 222 ? -5.582 1.79 -1.729 1 94.25 222 MET B O 1
ATOM 3822 N N . HIS B 1 223 ? -5.461 2.738 -3.746 1 92.19 223 HIS B N 1
ATOM 3823 C CA . HIS B 1 223 ? -4.836 3.949 -3.225 1 92.19 223 HIS B CA 1
ATOM 3824 C C . HIS B 1 223 ? -5.793 5.133 -3.291 1 92.19 223 HIS B C 1
ATOM 3826 O O . HIS B 1 223 ? -5.379 6.285 -3.129 1 92.19 223 HIS B O 1
ATOM 3832 N N . SER B 1 224 ? -7.082 4.852 -3.615 1 92.75 224 SER B N 1
ATOM 3833 C CA . SER B 1 224 ? -8.078 5.91 -3.525 1 92.75 224 SER B CA 1
ATOM 3834 C C . SER B 1 224 ? -8.172 6.465 -2.109 1 92.75 224 SER B C 1
ATOM 3836 O O . SER B 1 224 ? -8.453 5.723 -1.163 1 92.75 224 SER B O 1
ATOM 3838 N N . PRO B 1 225 ? -8.047 7.734 -1.871 1 90.25 225 PRO B N 1
ATOM 3839 C CA . PRO B 1 225 ? -8.039 8.297 -0.52 1 90.25 225 PRO B CA 1
ATOM 3840 C C . PRO B 1 225 ? -9.359 8.086 0.216 1 90.25 225 PRO B C 1
ATOM 3842 O O . PRO B 1 225 ? -9.359 7.824 1.423 1 90.25 225 PRO B O 1
ATOM 3845 N N . MET B 1 226 ? -10.469 8.172 -0.593 1 91.12 226 MET B N 1
ATOM 3846 C CA . MET B 1 226 ? -11.773 8.141 0.056 1 91.12 226 MET B CA 1
ATOM 3847 C C . MET B 1 226 ? -12.492 6.828 -0.232 1 91.12 226 MET B C 1
ATOM 3849 O O . MET B 1 226 ? -13.656 6.656 0.143 1 91.12 226 MET B O 1
ATOM 3853 N N . SER B 1 227 ? -11.766 5.898 -0.91 1 92.75 227 SER B N 1
ATOM 3854 C CA . SER B 1 227 ? -12.445 4.688 -1.354 1 92.75 227 SER B CA 1
ATOM 3855 C C . SER B 1 227 ? -13.719 5.02 -2.131 1 92.75 227 SER B C 1
ATOM 3857 O O . SER B 1 227 ? -14.797 4.523 -1.806 1 92.75 227 SER B O 1
ATOM 3859 N N . GLU B 1 228 ? -13.523 5.922 -3.059 1 93.5 228 GLU B N 1
ATOM 3860 C CA . GLU B 1 228 ? -14.602 6.406 -3.916 1 93.5 228 GLU B CA 1
ATOM 3861 C C . GLU B 1 228 ? -14.148 6.5 -5.371 1 93.5 228 GLU B C 1
ATOM 3863 O O . GLU B 1 228 ? -12.969 6.754 -5.645 1 93.5 228 GLU B O 1
ATOM 3868 N N . PHE B 1 229 ? -15.125 6.227 -6.223 1 95.25 229 PHE B N 1
ATOM 3869 C CA . PHE B 1 229 ? -14.914 6.398 -7.656 1 95.25 229 PHE B CA 1
ATOM 3870 C C . PHE B 1 229 ? -16.047 7.211 -8.273 1 95.25 229 PHE B C 1
ATOM 3872 O O . PHE B 1 229 ? -17.219 7.004 -7.949 1 95.25 229 PHE B O 1
ATOM 3879 N N . THR B 1 230 ? -15.625 8.188 -9.102 1 96.06 230 THR B N 1
ATOM 3880 C CA . THR B 1 230 ? -16.609 8.781 -10 1 96.06 230 THR B CA 1
ATOM 3881 C C . THR B 1 230 ? -17.078 7.77 -11.039 1 96.06 230 THR B C 1
ATOM 3883 O O . THR B 1 230 ? -16.484 6.691 -11.172 1 96.06 230 THR B O 1
ATOM 3886 N N . GLU B 1 231 ? -18.109 8.094 -11.75 1 91.12 231 GLU B N 1
ATOM 3887 C CA . GLU B 1 231 ? -18.625 7.207 -12.789 1 91.12 231 GLU B CA 1
ATOM 3888 C C . GLU B 1 231 ? -17.562 6.953 -13.867 1 91.12 231 GLU B C 1
ATOM 3890 O O . GLU B 1 231 ? -17.359 5.809 -14.281 1 91.12 231 GLU B O 1
ATOM 3895 N N . PRO B 1 232 ? -16.859 7.965 -14.289 1 96.56 232 PRO B N 1
ATOM 3896 C CA . PRO B 1 232 ? -15.82 7.723 -15.297 1 96.56 232 PRO B CA 1
ATOM 3897 C C . PRO B 1 232 ? -14.695 6.824 -14.781 1 96.56 232 PRO B C 1
ATOM 3899 O O . PRO B 1 232 ? -14.172 5.996 -15.531 1 96.56 232 PRO B O 1
ATOM 3902 N N . GLN B 1 233 ? -14.359 6.957 -13.531 1 95.75 233 GLN B N 1
ATOM 3903 C CA . GLN B 1 233 ? -13.336 6.102 -12.938 1 95.75 233 GLN B CA 1
ATOM 3904 C C . GLN B 1 233 ? -13.789 4.645 -12.906 1 95.75 233 GLN B C 1
ATOM 3906 O O . GLN B 1 233 ? -13.016 3.738 -13.203 1 95.75 233 GLN B O 1
ATOM 3911 N N . LEU B 1 234 ? -15.031 4.441 -12.547 1 94.69 234 LEU B N 1
ATOM 3912 C CA . LEU B 1 234 ? -15.594 3.094 -12.562 1 94.69 234 LEU B CA 1
ATOM 3913 C C . LEU B 1 234 ? -15.586 2.52 -13.977 1 94.69 234 LEU B C 1
ATOM 3915 O O . LEU B 1 234 ? -15.18 1.375 -14.18 1 94.69 234 LEU B O 1
ATOM 3919 N N . GLN B 1 235 ? -15.992 3.344 -14.898 1 94.38 235 GLN B N 1
ATOM 3920 C CA . GLN B 1 235 ? -16.094 2.885 -16.281 1 94.38 235 GLN B CA 1
ATOM 3921 C C . GLN B 1 235 ? -14.719 2.506 -16.828 1 94.38 235 GLN B C 1
ATOM 3923 O O . GLN B 1 235 ? -14.586 1.519 -17.562 1 94.38 235 GLN B O 1
ATOM 3928 N N . THR B 1 236 ? -13.75 3.254 -16.5 1 95.5 236 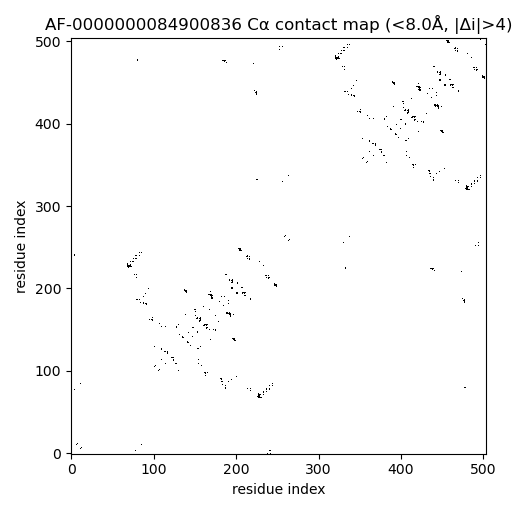THR B N 1
ATOM 3929 C CA . THR B 1 236 ? -12.383 2.947 -16.906 1 95.5 236 THR B CA 1
ATOM 3930 C C . THR B 1 236 ? -11.961 1.571 -16.406 1 95.5 236 THR B C 1
ATOM 3932 O O . THR B 1 236 ? -11.367 0.786 -17.156 1 95.5 236 THR B O 1
ATOM 3935 N N . CYS B 1 237 ? -12.305 1.3 -15.18 1 95.19 237 CYS B N 1
ATOM 3936 C CA . CYS B 1 237 ? -11.953 0.013 -14.594 1 95.19 237 CYS B CA 1
ATOM 3937 C C . CYS B 1 237 ? -12.711 -1.123 -15.273 1 95.19 237 CYS B C 1
ATOM 3939 O O . CYS B 1 237 ? -12.117 -2.156 -15.602 1 95.19 237 CYS B O 1
ATOM 3941 N N . LEU B 1 238 ? -13.922 -0.892 -15.516 1 93.25 238 LEU B N 1
ATOM 3942 C CA . LEU B 1 238 ? -14.75 -1.922 -16.141 1 93.25 238 LEU B CA 1
ATOM 3943 C C . LEU B 1 238 ? -14.289 -2.189 -17.562 1 93.25 238 LEU B C 1
ATOM 3945 O O . LEU B 1 238 ? -14.305 -3.336 -18.031 1 93.25 238 LEU B O 1
ATOM 3949 N N . ASP B 1 239 ? -13.859 -1.129 -18.25 1 93.62 239 ASP B N 1
ATOM 3950 C CA . ASP B 1 239 ? -13.383 -1.277 -19.609 1 93.62 239 ASP B CA 1
ATOM 3951 C C . ASP B 1 239 ? -12.125 -2.145 -19.672 1 93.62 239 ASP B C 1
ATOM 3953 O O . ASP B 1 239 ? -11.977 -2.971 -20.578 1 93.62 239 ASP B O 1
ATOM 3957 N N . VAL B 1 240 ? -11.289 -1.966 -18.719 1 95.5 240 VAL B N 1
ATOM 3958 C CA . VAL B 1 240 ? -10.039 -2.727 -18.688 1 95.5 240 VAL B CA 1
ATOM 3959 C C . VAL B 1 240 ? -10.344 -4.195 -18.406 1 95.5 240 VAL B C 1
ATOM 3961 O O . VAL B 1 240 ? -9.758 -5.086 -19.016 1 95.5 240 VAL B O 1
ATOM 3964 N N . VAL B 1 241 ? -11.258 -4.457 -17.547 1 93.62 241 VAL B N 1
ATOM 3965 C CA . VAL B 1 241 ? -11.641 -5.82 -17.203 1 93.62 241 VAL B CA 1
ATOM 3966 C C . VAL B 1 241 ? -12.328 -6.488 -18.391 1 93.62 241 VAL B C 1
ATOM 3968 O O . VAL B 1 241 ? -12.086 -7.664 -18.672 1 93.62 241 VAL B O 1
ATOM 3971 N N . ASP B 1 242 ? -13.078 -5.684 -19.031 1 90.19 242 ASP B N 1
ATOM 3972 C CA . ASP B 1 242 ? -13.758 -6.191 -20.219 1 90.19 242 ASP B CA 1
ATOM 3973 C C . ASP B 1 242 ? -12.758 -6.594 -21.297 1 90.19 242 ASP B C 1
ATOM 3975 O O . ASP B 1 242 ? -12.969 -7.582 -22.016 1 90.19 242 ASP B O 1
ATOM 3979 N N . SER B 1 243 ? -11.742 -5.852 -21.438 1 91.94 243 SER B N 1
ATOM 3980 C CA . SER B 1 243 ? -10.711 -6.172 -22.422 1 91.94 243 SER B CA 1
ATOM 3981 C C . SER B 1 243 ? -10.047 -7.512 -22.109 1 91.94 243 SER B C 1
ATOM 3983 O O . SER B 1 243 ? -9.664 -8.242 -23.016 1 91.94 243 SER B O 1
ATOM 3985 N N . LEU B 1 244 ? -9.922 -7.812 -20.875 1 92.44 244 LEU B N 1
ATOM 3986 C CA . LEU B 1 244 ? -9.367 -9.094 -20.453 1 92.44 244 LEU B CA 1
ATOM 3987 C C . LEU B 1 244 ? -10.305 -10.242 -20.844 1 92.44 244 LEU B C 1
ATOM 3989 O O . LEU B 1 244 ? -9.852 -11.266 -21.359 1 92.44 244 LEU B O 1
ATOM 3993 N N . PHE B 1 245 ? -11.555 -10.039 -20.656 1 88.94 245 PHE B N 1
ATOM 3994 C CA . PHE B 1 245 ? -12.547 -11.078 -20.922 1 88.94 245 PHE B CA 1
ATOM 3995 C C . PHE B 1 245 ? -12.68 -11.32 -22.422 1 88.94 245 PHE B C 1
ATOM 3997 O O . PHE B 1 245 ? -13.07 -12.414 -22.844 1 88.94 245 PHE B O 1
ATOM 4004 N N . ASN B 1 246 ? -12.352 -10.344 -23.109 1 86.81 246 ASN B N 1
ATOM 4005 C CA . ASN B 1 246 ? -12.484 -10.453 -24.562 1 86.81 246 ASN B CA 1
ATOM 4006 C C . ASN B 1 246 ? -11.18 -10.906 -25.203 1 86.81 246 ASN B C 1
ATOM 4008 O O . ASN B 1 246 ? -11.078 -10.969 -26.438 1 86.81 246 ASN B O 1
ATOM 4012 N N . ASP B 1 247 ? -10.203 -11.156 -24.375 1 85.31 247 ASP B N 1
ATOM 4013 C CA . ASP B 1 247 ? -8.945 -11.695 -24.891 1 85.31 247 ASP B CA 1
ATOM 4014 C C . ASP B 1 247 ? -9.133 -13.102 -25.438 1 85.31 247 ASP B C 1
ATOM 4016 O O . ASP B 1 247 ? -9.508 -14.023 -24.719 1 85.31 247 ASP B O 1
ATOM 4020 N N . GLU B 1 248 ? -8.922 -13.336 -26.688 1 81.12 248 GLU B N 1
ATOM 4021 C CA . GLU B 1 248 ? -9.188 -14.594 -27.391 1 81.12 248 GLU B CA 1
ATOM 4022 C C . GLU B 1 248 ? -8.18 -15.672 -26.984 1 81.12 248 GLU B C 1
ATOM 4024 O O . GLU B 1 248 ? -8.508 -16.859 -26.984 1 81.12 248 GLU B O 1
ATOM 4029 N N . THR B 1 249 ? -6.973 -15.242 -26.625 1 83 249 THR B N 1
ATOM 4030 C CA . THR B 1 249 ? -5.914 -16.188 -26.281 1 83 249 THR B CA 1
ATOM 4031 C C . THR B 1 249 ? -6.164 -16.812 -24.922 1 83 249 THR B C 1
ATOM 4033 O O . THR B 1 249 ? -5.855 -17.984 -24.703 1 83 249 THR B O 1
ATOM 4036 N N . LEU B 1 250 ? -6.758 -16.109 -24 1 81.5 250 LEU B N 1
ATOM 4037 C CA . LEU B 1 250 ? -7.047 -16.609 -22.656 1 81.5 250 LEU B CA 1
ATOM 4038 C C . LEU B 1 250 ? -8.25 -17.547 -22.672 1 81.5 250 LEU B C 1
ATOM 4040 O O . LEU B 1 250 ? -8.375 -18.406 -21.797 1 81.5 250 LEU B O 1
ATOM 4044 N N . LYS B 1 251 ? -9.125 -17.359 -23.641 1 66.38 251 LYS B N 1
ATOM 4045 C CA . LYS B 1 251 ? -10.32 -18.203 -23.75 1 66.38 251 LYS B CA 1
ATOM 4046 C C . LYS B 1 251 ? -9.969 -19.578 -24.312 1 66.38 251 LYS B C 1
ATOM 4048 O O . LYS B 1 251 ? -10.68 -20.562 -24.078 1 66.38 251 LYS B O 1
ATOM 4053 N N . SER B 1 252 ? -8.828 -19.594 -25 1 56.19 252 SER B N 1
ATOM 4054 C CA . SER B 1 252 ? -8.516 -20.812 -25.734 1 56.19 252 SER B CA 1
ATOM 4055 C C . SER B 1 252 ? -7.738 -21.797 -24.859 1 56.19 252 SER B C 1
ATOM 4057 O O . SER B 1 252 ? -8.047 -23 -24.844 1 56.19 252 SER B O 1
#

Radius of gyration: 29.32 Å; Cα contacts (8 Å, |Δi|>4): 495; chains: 2; bounding box: 66×109×61 Å

Solvent-accessible surface area (backbone atoms only — not comparable to full-atom values): 29133 Å² total; per-residue (Å²): 108,68,60,52,53,47,45,46,44,57,46,55,58,48,54,62,65,64,71,68,62,80,67,78,75,78,72,72,76,84,80,82,78,84,76,74,81,78,83,87,84,77,82,75,78,79,75,81,73,82,76,78,78,74,80,75,78,62,87,84,76,82,70,78,75,71,49,72,34,33,47,31,30,49,50,38,53,51,48,47,42,49,49,43,59,67,47,32,65,61,48,48,51,47,40,46,49,52,39,51,54,46,32,70,72,72,44,48,84,66,51,64,64,43,44,50,44,25,72,70,70,60,50,71,38,69,70,53,41,56,51,50,53,53,55,35,67,34,32,76,75,54,70,53,72,72,53,45,60,69,40,26,61,71,81,35,44,52,45,94,63,8,32,48,40,54,49,37,71,38,21,65,93,79,67,55,83,71,89,54,81,52,55,78,74,39,21,54,60,37,53,32,31,26,55,51,28,28,55,80,47,48,83,52,38,77,53,59,62,47,35,51,46,43,47,52,42,48,50,51,56,67,53,29,40,77,46,49,24,53,71,69,58,29,49,53,36,51,51,42,46,46,52,56,74,64,27,65,44,64,74,96,107,69,58,51,53,44,45,47,44,54,47,57,56,42,56,62,60,57,72,63,58,78,64,76,76,73,69,80,74,81,88,84,82,83,76,83,78,74,84,76,84,84,83,78,78,84,76,81,75,79,78,78,77,75,78,76,75,60,83,82,76,80,69,79,78,68,48,72,34,31,48,32,30,48,50,39,52,51,48,47,42,49,49,42,59,68,48,32,65,61,47,48,51,48,41,46,51,52,39,50,51,47,35,71,72,70,44,52,84,67,55,67,63,44,46,49,43,24,72,72,71,62,51,71,37,68,70,55,43,54,51,49,52,52,56,36,69,34,32,75,74,54,69,51,69,70,56,47,59,68,41,28,62,70,80,37,45,51,44,94,64,8,33,48,38,54,48,40,73,37,20,66,94,80,71,55,84,70,90,56,82,53,54,78,75,40,20,54,63,37,55,32,30,27,54,50,28,26,55,80,46,49,84,50,39,76,53,59,61,50,34,50,48,44,48,52,43,47,49,53,57,66,54,29,38,78,46,49,24,55,71,68,57,28,48,53,38,50,52,41,46,47,52,55,73,64,25,66,46,65,74,104